Protein AF-A0A2G5C2L0-F1 (afdb_monomer)

Mean predicted aligned error: 24.04 Å

Organism: Aquilegia coerulea (NCBI:txid218851)

Sequence (545 aa):
MEDIGLFKQGWRWFQSQKHVYSRTKTVVTCFRDKMIFLFDRHWPMVCHGSLKSWRFLKMLLVQWKQCGDRGLRSVISFGSAALLMIMWSCFLSLTSINCLLYVLLSLGIAGAAVRYLGYTPGLFIVGFFGVLILWMCGNFWITGSMFIVGGYLFSLNHARLVVLMATAYSLYCVKVRVGWLGVFLSINLAFISNDVLTYLLQGYDNESEDKHFEEQKETESVVEDDISGDFESSVPTRESENFHSCKSTSNTSTTSTFLNSQKDSPVPRIIKADTSSTDEMKRIINSLDHYEALGIPRNKNINATLLKKEYHRKAMLVHPDKNMGSSLASESFKKLQCAYEVLSDSQTKRDYDEQLRKEECRTVHQTSHRSSQQDGVDYQSEESRRIQCTKCGNSHIWICTNRTKAKARWCQDCCQYHSVKDGDGWVEYGCSLVTGRAQKGVLLLNTVLTVKSRQANSHAKKGWEPFTDAVIQSISLKKNGVIFLLWGNSAQENSRLIDESKHHILRAAHPSGLSTHRGFFGCRHFSQANQLLERMGTLPIDWKL

pLDDT: mean 70.29, std 21.35, range [20.16, 95.0]

Structure (mmCIF, N/CA/C/O backbone):
data_AF-A0A2G5C2L0-F1
#
_entry.id   AF-A0A2G5C2L0-F1
#
loop_
_atom_site.group_PDB
_atom_site.id
_atom_site.type_symbol
_atom_site.label_atom_id
_atom_site.label_alt_id
_atom_site.label_comp_id
_atom_site.label_asym_id
_atom_site.label_entity_id
_atom_site.label_seq_id
_atom_site.pdbx_PDB_ins_code
_atom_site.Cartn_x
_atom_site.Cartn_y
_atom_site.Cartn_z
_atom_site.occupancy
_atom_site.B_iso_or_equiv
_atom_site.auth_seq_id
_atom_site.auth_comp_id
_atom_site.auth_asym_id
_atom_site.auth_atom_id
_atom_site.pdbx_PDB_model_num
ATOM 1 N N . MET A 1 1 ? -90.641 -25.698 13.897 1.00 51.72 1 MET A N 1
ATOM 2 C CA . MET A 1 1 ? -90.155 -25.404 12.523 1.00 51.72 1 MET A CA 1
ATOM 3 C C . MET A 1 1 ? -89.477 -24.035 12.552 1.00 51.72 1 MET A C 1
ATOM 5 O O . MET A 1 1 ? -90.103 -23.059 12.159 1.00 51.72 1 MET A O 1
ATOM 9 N N . GLU A 1 2 ? -88.255 -23.917 13.081 1.00 54.38 2 GLU A N 1
ATOM 10 C CA . GLU A 1 2 ? -87.723 -22.589 13.471 1.00 54.38 2 GLU A CA 1
ATOM 11 C C . GLU A 1 2 ? -86.304 -22.287 12.946 1.00 54.38 2 GLU A C 1
ATOM 13 O O . GLU A 1 2 ? -86.003 -21.135 12.626 1.00 54.38 2 GLU A O 1
ATOM 18 N N . ASP A 1 3 ? -85.466 -23.299 12.700 1.00 56.47 3 ASP A N 1
ATOM 19 C CA . ASP A 1 3 ? -84.054 -23.138 12.289 1.00 56.47 3 ASP A CA 1
ATOM 20 C C . ASP A 1 3 ? -83.848 -22.405 10.948 1.00 56.47 3 ASP A C 1
ATOM 22 O O . ASP A 1 3 ? -82.799 -21.806 10.690 1.00 56.47 3 ASP A O 1
ATOM 26 N N . ILE A 1 4 ? -84.878 -22.398 10.094 1.00 58.84 4 ILE A N 1
ATOM 27 C CA . ILE A 1 4 ? -84.876 -21.728 8.784 1.00 58.84 4 ILE A CA 1
ATOM 28 C C . ILE A 1 4 ? -84.662 -20.209 8.936 1.00 58.84 4 ILE A C 1
ATOM 30 O O . ILE A 1 4 ? -84.070 -19.581 8.054 1.00 58.84 4 ILE A O 1
ATOM 34 N N . GLY A 1 5 ? -85.096 -19.610 10.053 1.00 63.66 5 GLY A N 1
ATOM 35 C CA . GLY A 1 5 ? -84.891 -18.188 10.338 1.00 63.66 5 GLY A CA 1
ATOM 36 C C . GLY A 1 5 ? -83.412 -17.840 10.524 1.00 63.66 5 GLY A C 1
ATOM 37 O O . GLY A 1 5 ? -82.868 -17.016 9.781 1.00 63.66 5 GLY A O 1
ATOM 38 N N . LEU A 1 6 ? -82.747 -18.522 11.463 1.00 68.12 6 LEU A N 1
ATOM 39 C CA . LEU A 1 6 ? -81.340 -18.292 11.803 1.00 68.12 6 LEU A CA 1
ATOM 40 C C . LEU A 1 6 ? -80.410 -18.528 10.610 1.00 68.12 6 LEU A C 1
ATOM 42 O O . LEU A 1 6 ? -79.569 -17.675 10.321 1.00 68.12 6 LEU A O 1
ATOM 46 N N . PHE A 1 7 ? -80.592 -19.619 9.858 1.00 69.12 7 PHE A N 1
ATOM 47 C CA . PHE A 1 7 ? -79.735 -19.902 8.702 1.00 69.12 7 PHE A CA 1
ATOM 48 C C . PHE A 1 7 ? -79.872 -18.827 7.608 1.00 69.12 7 PHE A C 1
ATOM 50 O O . PHE A 1 7 ? -78.880 -18.360 7.045 1.00 69.12 7 PHE A O 1
ATOM 57 N N . LYS A 1 8 ? -81.098 -18.348 7.352 1.00 70.06 8 LYS A N 1
ATOM 58 C CA . LYS A 1 8 ? -81.379 -17.285 6.372 1.00 70.06 8 LYS A CA 1
ATOM 59 C C . LYS A 1 8 ? -80.841 -15.918 6.817 1.00 70.06 8 LYS A C 1
ATOM 61 O O . LYS A 1 8 ? -80.440 -15.114 5.972 1.00 70.06 8 LYS A O 1
ATOM 66 N N . GLN A 1 9 ? -80.795 -15.656 8.122 1.00 72.88 9 GLN A N 1
ATOM 67 C CA . GLN A 1 9 ? -80.225 -14.438 8.704 1.00 72.88 9 GLN A CA 1
ATOM 68 C C . GLN A 1 9 ? -78.686 -14.471 8.698 1.00 72.88 9 GLN A C 1
ATOM 70 O O . GLN A 1 9 ? -78.058 -13.510 8.249 1.00 72.88 9 GLN A O 1
ATOM 75 N N . GLY A 1 10 ? -78.079 -15.604 9.067 1.00 76.31 10 GLY A N 1
ATOM 76 C CA . GLY A 1 10 ? -76.636 -15.843 8.963 1.00 76.31 10 GLY A CA 1
ATOM 77 C C . GLY A 1 10 ? -76.123 -15.772 7.521 1.00 76.31 10 GLY A C 1
ATOM 78 O O . GLY A 1 10 ? -75.109 -15.127 7.260 1.00 76.31 10 GLY A O 1
ATOM 79 N N . TRP A 1 11 ? -76.864 -16.326 6.554 1.00 72.19 11 TRP A N 1
ATOM 80 C CA . TRP A 1 11 ? -76.515 -16.227 5.131 1.00 72.19 11 TRP A CA 1
ATOM 81 C C . TRP A 1 11 ? -76.531 -14.778 4.621 1.00 72.19 11 TRP A C 1
ATOM 83 O O . TRP A 1 11 ? -75.621 -14.369 3.902 1.00 72.19 11 TRP A O 1
ATOM 93 N N . ARG A 1 12 ? -77.514 -13.962 5.036 1.00 73.44 12 ARG A N 1
ATOM 94 C CA . ARG A 1 12 ? -77.550 -12.515 4.734 1.00 73.44 12 ARG A CA 1
ATOM 95 C C . ARG A 1 12 ? -76.363 -11.767 5.350 1.00 73.44 12 ARG A C 1
ATOM 97 O O . ARG A 1 12 ? -75.769 -10.923 4.682 1.00 73.44 12 ARG A O 1
ATOM 104 N N . TRP A 1 13 ? -75.986 -12.093 6.587 1.00 75.44 13 TRP A N 1
ATOM 105 C CA . TRP A 1 13 ? -74.804 -11.515 7.233 1.00 75.44 13 TRP A CA 1
ATOM 106 C C . TRP A 1 13 ? -73.509 -11.902 6.501 1.00 75.44 13 TRP A C 1
ATOM 108 O O . TRP A 1 13 ? -72.695 -11.034 6.198 1.00 75.44 13 TRP A O 1
ATOM 118 N N . PHE A 1 14 ? -73.353 -13.170 6.110 1.00 71.31 14 PHE A N 1
ATOM 119 C CA . PHE A 1 14 ? -72.196 -13.646 5.345 1.00 71.31 14 PHE A CA 1
ATOM 120 C C . PHE A 1 14 ? -72.096 -12.992 3.953 1.00 71.31 14 PHE A C 1
ATOM 122 O O . PHE A 1 14 ? -71.014 -12.575 3.539 1.00 71.31 14 PHE A O 1
ATOM 129 N N . GLN A 1 15 ? -73.226 -12.818 3.255 1.00 66.94 15 GLN A N 1
ATOM 130 C CA . GLN A 1 15 ? -73.299 -12.064 1.994 1.00 66.94 15 GLN A CA 1
ATOM 131 C C . GLN A 1 15 ? -72.845 -10.604 2.182 1.00 66.94 15 GLN A C 1
ATOM 133 O O . GLN A 1 15 ? -72.063 -10.103 1.377 1.00 66.94 15 GLN A O 1
ATOM 138 N N . SER A 1 16 ? -73.252 -9.945 3.275 1.00 69.62 16 SER A N 1
ATOM 139 C CA . SER A 1 16 ? -72.788 -8.593 3.628 1.00 69.62 16 SER A CA 1
ATOM 140 C C . SER A 1 16 ? -71.269 -8.548 3.869 1.00 69.62 16 SER A C 1
ATOM 142 O O . SER A 1 16 ? -70.554 -7.754 3.250 1.00 69.62 16 SER A O 1
ATOM 144 N N . GLN A 1 17 ? -70.736 -9.476 4.675 1.00 65.12 17 GLN A N 1
ATOM 145 C CA . GLN A 1 17 ? -69.297 -9.562 4.961 1.00 65.12 17 GLN A CA 1
ATOM 146 C C . GLN A 1 17 ? -68.443 -9.870 3.721 1.00 65.12 17 GLN A C 1
ATOM 148 O O . GLN A 1 17 ? -67.294 -9.434 3.643 1.00 65.12 17 GLN A O 1
ATOM 153 N N . LYS A 1 18 ? -68.992 -10.546 2.702 1.00 64.88 18 LYS A N 1
ATOM 154 C CA . LYS A 1 18 ? -68.290 -10.825 1.436 1.00 64.88 18 LYS A CA 1
ATOM 155 C C . LYS A 1 18 ? -67.824 -9.545 0.722 1.00 64.88 18 LYS A C 1
ATOM 157 O O . LYS A 1 18 ? -66.735 -9.537 0.146 1.00 64.88 18 LYS A O 1
ATOM 162 N N . HIS A 1 19 ? -68.599 -8.458 0.799 1.00 65.12 19 HIS A N 1
ATOM 163 C CA . HIS A 1 19 ? -68.215 -7.148 0.253 1.00 65.12 19 HIS A CA 1
ATOM 164 C C . HIS A 1 19 ? -67.164 -6.426 1.109 1.00 65.12 19 HIS A C 1
ATOM 166 O O . HIS A 1 19 ? -66.322 -5.703 0.574 1.00 65.12 19 HIS A O 1
ATOM 172 N N . VAL A 1 20 ? -67.175 -6.636 2.429 1.00 68.31 20 VAL A N 1
ATOM 173 C CA . VAL A 1 20 ? -66.140 -6.112 3.334 1.00 68.31 20 VAL A CA 1
ATOM 174 C C . VAL A 1 20 ? -64.807 -6.811 3.059 1.00 68.31 20 VAL A C 1
ATOM 176 O O . VAL A 1 20 ? -63.798 -6.140 2.857 1.00 68.31 20 VAL A O 1
ATOM 179 N N . TYR A 1 21 ? -64.815 -8.144 2.951 1.00 69.19 21 TYR A N 1
ATOM 180 C CA . TYR A 1 21 ? -63.631 -8.952 2.647 1.00 69.19 21 TYR A CA 1
ATOM 181 C C . TYR A 1 21 ? -63.037 -8.651 1.261 1.00 69.19 21 TYR A C 1
ATOM 183 O O . TYR A 1 21 ? -61.816 -8.600 1.112 1.00 69.19 21 TYR A O 1
ATOM 191 N N . SER A 1 22 ? -63.864 -8.403 0.236 1.00 69.12 22 SER A N 1
ATOM 192 C CA . SER A 1 22 ? -63.339 -7.978 -1.069 1.00 69.12 22 SER A CA 1
ATOM 193 C C . SER A 1 22 ? -62.713 -6.581 -1.001 1.00 69.12 22 SER A C 1
ATOM 195 O O . SER A 1 22 ? -61.616 -6.392 -1.524 1.00 69.12 22 SER A O 1
ATOM 197 N N . ARG A 1 23 ? -63.330 -5.625 -0.287 1.00 69.19 23 ARG A N 1
ATOM 198 C CA . ARG A 1 23 ? -62.745 -4.293 -0.051 1.00 69.19 23 ARG A CA 1
ATOM 199 C C . ARG A 1 23 ? -61.410 -4.361 0.691 1.00 69.19 23 ARG A C 1
ATOM 201 O O . ARG A 1 23 ? -60.453 -3.744 0.229 1.00 69.19 23 ARG A O 1
ATOM 208 N N . THR A 1 24 ? -61.312 -5.102 1.797 1.00 73.50 24 THR A N 1
ATOM 209 C CA . THR A 1 24 ? -60.049 -5.213 2.547 1.00 73.50 24 THR A CA 1
ATOM 210 C C . THR A 1 24 ? -58.968 -5.900 1.720 1.00 73.50 24 THR A C 1
ATOM 212 O O . THR A 1 24 ? -57.843 -5.407 1.688 1.00 73.50 24 THR A O 1
ATOM 215 N N . LYS A 1 25 ? -59.301 -6.954 0.960 1.00 75.25 25 LYS A N 1
ATOM 216 C CA . LYS A 1 25 ? -58.362 -7.598 0.030 1.00 75.25 25 LYS A CA 1
ATOM 217 C C . LYS A 1 25 ? -57.829 -6.621 -1.027 1.00 75.25 25 LYS A C 1
ATOM 219 O O . LYS A 1 25 ? -56.618 -6.570 -1.221 1.00 75.25 25 LYS A O 1
ATOM 224 N N . THR A 1 26 ? -58.692 -5.810 -1.644 1.00 75.44 26 THR A N 1
ATOM 225 C CA . THR A 1 26 ? -58.291 -4.790 -2.634 1.00 75.44 26 THR A CA 1
ATOM 226 C C . THR A 1 26 ? -57.436 -3.674 -2.023 1.00 75.44 26 THR A C 1
ATOM 228 O O . THR A 1 26 ? -56.485 -3.212 -2.652 1.00 75.44 26 THR A O 1
ATOM 231 N N . VAL A 1 27 ? -57.726 -3.248 -0.787 1.00 79.25 27 VAL A N 1
ATOM 232 C CA . VAL A 1 27 ? -56.894 -2.269 -0.062 1.00 79.25 27 VAL A CA 1
ATOM 233 C C . VAL A 1 27 ? -55.519 -2.856 0.266 1.00 79.25 27 VAL A C 1
ATOM 235 O O . VAL A 1 27 ? -54.515 -2.179 0.061 1.00 79.25 27 VAL A O 1
ATOM 238 N N . VAL A 1 28 ? -55.446 -4.118 0.701 1.00 78.62 28 VAL A N 1
ATOM 239 C CA . VAL A 1 28 ? -54.177 -4.804 0.995 1.00 78.62 28 VAL A CA 1
ATOM 240 C C . VAL A 1 28 ? -53.334 -5.002 -0.268 1.00 78.62 28 VAL A C 1
ATOM 242 O O . VAL A 1 28 ? -52.131 -4.755 -0.215 1.00 78.62 28 VAL A O 1
ATOM 245 N N . THR A 1 29 ? -53.923 -5.374 -1.413 1.00 77.50 29 THR A N 1
ATOM 246 C CA . THR A 1 29 ? -53.167 -5.432 -2.678 1.00 77.50 29 THR A CA 1
ATOM 247 C C . THR A 1 29 ? -52.705 -4.046 -3.112 1.00 77.50 29 THR A C 1
ATOM 249 O O . THR A 1 29 ? -51.520 -3.871 -3.356 1.00 77.50 29 THR A O 1
ATOM 252 N N . CYS A 1 30 ? -53.573 -3.029 -3.090 1.00 78.88 30 CYS A N 1
ATOM 253 C CA . CYS A 1 30 ? -53.192 -1.653 -3.433 1.00 78.88 30 CYS A CA 1
ATOM 254 C C . CYS A 1 30 ? -52.055 -1.116 -2.538 1.00 78.88 30 CYS A C 1
ATOM 256 O O . CYS A 1 30 ? -51.118 -0.487 -3.029 1.00 78.88 30 CYS A O 1
ATOM 258 N N . PHE A 1 31 ? -52.087 -1.410 -1.234 1.00 81.12 31 PHE A N 1
ATOM 259 C CA . PHE A 1 31 ? -51.013 -1.047 -0.309 1.00 81.12 31 PHE A CA 1
ATOM 260 C C . PHE A 1 31 ? -49.713 -1.806 -0.608 1.00 81.12 31 PHE A C 1
ATOM 262 O O . PHE A 1 31 ? -48.659 -1.181 -0.707 1.00 81.12 31 PHE A O 1
ATOM 269 N N . ARG A 1 32 ? -49.779 -3.130 -0.813 1.00 82.75 32 ARG A N 1
ATOM 270 C CA . ARG A 1 32 ? -48.630 -3.960 -1.209 1.00 82.75 32 ARG A CA 1
ATOM 271 C C . ARG A 1 32 ? -47.992 -3.442 -2.497 1.00 82.75 32 ARG A C 1
ATOM 273 O O . ARG A 1 32 ? -46.782 -3.272 -2.544 1.00 82.75 32 ARG A O 1
ATOM 280 N N . ASP A 1 33 ? -48.793 -3.157 -3.514 1.00 82.19 33 ASP A N 1
ATOM 281 C CA . ASP A 1 33 ? -48.314 -2.762 -4.840 1.00 82.19 33 ASP A CA 1
ATOM 282 C C . ASP A 1 33 ? -47.707 -1.346 -4.801 1.00 82.19 33 ASP A C 1
ATOM 284 O O . ASP A 1 33 ? -46.676 -1.083 -5.421 1.00 82.19 33 ASP A O 1
ATOM 288 N N . LYS A 1 34 ? -48.255 -0.456 -3.960 1.00 82.88 34 LYS A N 1
ATOM 289 C CA . LYS A 1 34 ? -47.665 0.856 -3.648 1.00 82.88 34 LYS A CA 1
ATOM 290 C C . LYS A 1 34 ? -46.359 0.747 -2.847 1.00 82.88 34 LYS A C 1
ATOM 292 O O . LYS A 1 34 ? -45.451 1.544 -3.071 1.00 82.88 34 LYS A O 1
ATOM 297 N N . MET A 1 35 ? -46.240 -0.235 -1.951 1.00 77.25 35 MET A N 1
ATOM 298 C CA . MET A 1 35 ? -44.995 -0.533 -1.232 1.00 77.25 35 MET A CA 1
ATOM 299 C C . MET A 1 35 ? -43.926 -1.124 -2.158 1.00 77.25 35 MET A C 1
ATOM 301 O O . MET A 1 35 ? -42.782 -0.696 -2.072 1.00 77.25 35 MET A O 1
ATOM 305 N N . ILE A 1 36 ? -44.291 -2.027 -3.077 1.00 81.94 36 ILE A N 1
ATOM 306 C CA . ILE A 1 36 ? -43.392 -2.558 -4.118 1.00 81.94 36 ILE A CA 1
ATOM 307 C C . ILE A 1 36 ? -42.872 -1.409 -4.991 1.00 81.94 36 ILE A C 1
ATOM 309 O O . ILE A 1 36 ? -41.665 -1.236 -5.099 1.00 81.94 36 ILE A O 1
ATOM 313 N N . PHE A 1 37 ? -43.753 -0.536 -5.495 1.00 82.38 37 PHE A N 1
ATOM 314 C CA . PHE A 1 37 ? -43.348 0.639 -6.277 1.00 82.38 37 PHE A CA 1
ATOM 315 C C . PHE A 1 37 ? -42.401 1.585 -5.515 1.00 82.38 37 PHE A C 1
ATOM 317 O O . PHE A 1 37 ? -41.445 2.112 -6.087 1.00 82.38 37 PHE A O 1
ATOM 324 N N . LEU A 1 38 ? -42.636 1.807 -4.215 1.00 74.25 38 LEU A N 1
ATOM 325 C CA . LEU A 1 38 ? -41.718 2.580 -3.373 1.00 74.25 38 LEU A CA 1
ATOM 326 C C . LEU A 1 38 ? -40.380 1.860 -3.167 1.00 74.25 38 LEU A C 1
ATOM 328 O O . LEU A 1 38 ? -39.348 2.531 -3.127 1.00 74.25 38 LEU A O 1
ATOM 332 N N . PHE A 1 39 ? -40.384 0.531 -3.061 1.00 80.50 39 PHE A N 1
ATOM 333 C CA . PHE A 1 39 ? -39.179 -0.279 -2.929 1.00 80.50 39 PHE A CA 1
ATOM 334 C C . PHE A 1 39 ? -38.356 -0.229 -4.220 1.00 80.50 39 PHE A C 1
ATOM 336 O O . PHE A 1 39 ? -37.239 0.274 -4.187 1.00 80.50 39 PHE A O 1
ATOM 343 N N . ASP A 1 40 ? -38.929 -0.597 -5.368 1.00 78.50 40 ASP A N 1
ATOM 344 C CA . ASP A 1 40 ? -38.264 -0.594 -6.681 1.00 78.50 40 ASP A CA 1
ATOM 345 C C . ASP A 1 40 ? -37.691 0.783 -7.056 1.00 78.50 40 ASP A C 1
ATOM 347 O O . ASP A 1 40 ? -36.630 0.881 -7.674 1.00 78.50 40 ASP A O 1
ATOM 351 N N . ARG A 1 41 ? -38.352 1.871 -6.636 1.00 78.56 41 ARG A N 1
ATOM 352 C CA . ARG A 1 41 ? -37.897 3.248 -6.879 1.00 78.56 41 ARG A CA 1
ATOM 353 C C . ARG A 1 41 ? -36.702 3.676 -6.018 1.00 78.56 41 ARG A C 1
ATOM 355 O O . ARG A 1 41 ? -35.905 4.491 -6.478 1.00 78.56 41 ARG A O 1
ATOM 362 N N . HIS A 1 42 ? -36.568 3.176 -4.787 1.00 80.19 42 HIS A N 1
ATOM 363 C CA . HIS A 1 42 ? -35.506 3.603 -3.857 1.00 80.19 42 HIS A CA 1
ATOM 364 C C . HIS A 1 42 ? -34.401 2.556 -3.666 1.00 80.19 42 HIS A C 1
ATOM 366 O O . HIS A 1 42 ? -33.268 2.918 -3.350 1.00 80.19 42 HIS A O 1
ATOM 372 N N . TRP A 1 43 ? -34.684 1.277 -3.912 1.00 79.12 43 TRP A N 1
ATOM 373 C CA . TRP A 1 43 ? -33.734 0.170 -3.816 1.00 79.12 43 TRP A CA 1
ATOM 374 C C . TRP A 1 43 ? -32.464 0.393 -4.659 1.00 79.12 43 TRP A C 1
ATOM 376 O O . TRP A 1 43 ? -31.380 0.225 -4.103 1.00 79.12 43 TRP A O 1
ATOM 386 N N . PRO A 1 44 ? -32.513 0.907 -5.911 1.00 80.75 44 PRO A N 1
ATOM 387 C CA . PRO A 1 44 ? -31.301 1.239 -6.665 1.00 80.75 44 PRO A CA 1
ATOM 388 C C . PRO A 1 44 ? -30.423 2.299 -5.980 1.00 80.75 44 PRO A C 1
ATOM 390 O O . PRO A 1 44 ? -29.199 2.166 -5.964 1.00 80.75 44 PRO A O 1
ATOM 393 N N . MET A 1 45 ? -31.026 3.322 -5.357 1.00 78.88 45 MET A N 1
ATOM 394 C CA . MET A 1 45 ? -30.285 4.326 -4.579 1.00 78.88 45 MET A CA 1
ATOM 395 C C . MET A 1 45 ? -29.692 3.735 -3.297 1.00 78.88 45 MET A C 1
ATOM 397 O O . MET A 1 45 ? -28.543 4.032 -2.973 1.00 78.88 45 MET A O 1
ATOM 401 N N . VAL A 1 46 ? -30.434 2.876 -2.589 1.00 84.19 46 VAL A N 1
ATOM 402 C CA . VAL A 1 46 ? -29.955 2.202 -1.372 1.00 84.19 46 VAL A CA 1
ATOM 403 C C . VAL A 1 46 ? -28.811 1.236 -1.694 1.00 84.19 46 VAL A C 1
ATOM 405 O O . VAL A 1 46 ? -27.796 1.262 -1.002 1.00 84.19 46 VAL A O 1
ATOM 408 N N . CYS A 1 47 ? -28.908 0.452 -2.771 1.00 79.62 47 CYS A N 1
ATOM 409 C CA . CYS A 1 47 ? -27.840 -0.433 -3.242 1.00 79.62 47 CYS A CA 1
ATOM 410 C C . CYS A 1 47 ? -26.605 0.340 -3.726 1.00 79.62 47 CYS A C 1
ATOM 412 O O . CYS A 1 47 ? -25.481 -0.029 -3.393 1.00 79.62 47 CYS A O 1
ATOM 414 N N . HIS A 1 48 ? -26.776 1.438 -4.466 1.00 77.88 48 HIS A N 1
ATOM 415 C CA . HIS A 1 48 ? -25.649 2.279 -4.876 1.00 77.88 48 HIS A CA 1
ATOM 416 C C . HIS A 1 48 ? -24.974 2.956 -3.666 1.00 77.88 48 HIS A C 1
ATOM 418 O O . HIS A 1 48 ? -23.744 2.985 -3.564 1.00 77.88 48 HIS A O 1
ATOM 424 N N . GLY A 1 49 ? -25.770 3.442 -2.708 1.00 81.44 49 GLY A N 1
ATOM 425 C CA . GLY A 1 49 ? -25.295 4.016 -1.450 1.00 81.44 49 GLY A CA 1
ATOM 426 C C . GLY A 1 49 ? -24.555 3.003 -0.574 1.00 81.44 49 GLY A C 1
ATOM 427 O O . GLY A 1 49 ? -23.460 3.299 -0.094 1.00 81.44 49 GLY A O 1
ATOM 428 N N . SER A 1 50 ? -25.091 1.789 -0.414 1.00 79.94 50 SER A N 1
ATOM 429 C CA . SER A 1 50 ? -24.454 0.726 0.369 1.00 79.94 50 SER A CA 1
ATOM 430 C C . SER A 1 50 ? -23.177 0.213 -0.297 1.00 79.94 50 SER A C 1
ATOM 432 O O . SER A 1 50 ? -22.183 0.015 0.396 1.00 79.94 50 SER A O 1
ATOM 434 N N . LEU A 1 51 ? -23.130 0.106 -1.630 1.00 83.75 51 LEU A N 1
ATOM 435 C CA . LEU A 1 51 ? -21.918 -0.275 -2.359 1.00 83.75 51 LEU A CA 1
ATOM 436 C C . LEU A 1 51 ? -20.826 0.810 -2.278 1.00 83.75 51 LEU A C 1
ATOM 438 O O . LEU A 1 51 ? -19.646 0.487 -2.128 1.00 83.75 51 LEU A O 1
ATOM 442 N N . LYS A 1 52 ? -21.196 2.100 -2.310 1.00 82.12 52 LYS A N 1
ATOM 443 C CA . LYS A 1 52 ? -20.262 3.216 -2.066 1.00 82.12 52 LYS A CA 1
ATOM 444 C C . LYS A 1 52 ? -19.761 3.226 -0.615 1.00 82.12 52 LYS A C 1
ATOM 446 O O . LYS A 1 52 ? -18.561 3.382 -0.395 1.00 82.12 52 LYS A O 1
ATOM 451 N N . SER A 1 53 ? -20.650 2.995 0.352 1.00 83.06 53 SER A N 1
ATOM 452 C CA . SER A 1 53 ? -20.309 2.858 1.775 1.00 83.06 53 SER A CA 1
ATOM 453 C C . SER A 1 53 ? -19.366 1.675 2.021 1.00 83.06 53 SER A C 1
ATOM 455 O O . SER A 1 53 ? -18.338 1.829 2.673 1.00 83.06 53 SER A O 1
ATOM 457 N N . TRP A 1 54 ? -19.623 0.520 1.400 1.00 87.06 54 TRP A N 1
ATOM 458 C CA . TRP A 1 54 ? -18.760 -0.662 1.463 1.00 87.06 54 TRP A CA 1
ATOM 459 C C . TRP A 1 54 ? -17.369 -0.414 0.865 1.00 87.06 54 TRP A C 1
ATOM 461 O O . TRP A 1 54 ? -16.365 -0.812 1.455 1.00 87.06 54 TRP A O 1
ATOM 471 N N . ARG A 1 55 ? -17.276 0.300 -0.268 1.00 84.94 55 ARG A N 1
ATOM 472 C CA . ARG A 1 55 ? -15.985 0.732 -0.838 1.00 84.94 55 ARG A CA 1
ATOM 473 C C . ARG A 1 55 ? -15.219 1.641 0.133 1.00 84.94 55 ARG A C 1
ATOM 475 O O . ARG A 1 55 ? -14.024 1.433 0.326 1.00 84.94 55 ARG A O 1
ATOM 482 N N . PHE A 1 56 ? -15.894 2.593 0.780 1.00 87.75 56 PHE A N 1
ATOM 483 C CA . PHE A 1 56 ? -15.285 3.473 1.785 1.00 87.75 56 PHE A CA 1
ATOM 484 C C . PHE A 1 56 ? -14.837 2.705 3.041 1.00 87.75 56 PHE A C 1
ATOM 486 O O . PHE A 1 56 ? -13.696 2.850 3.471 1.00 87.75 56 PHE A O 1
ATOM 493 N N . LEU A 1 57 ? -15.674 1.806 3.566 1.00 89.69 57 LEU A N 1
ATOM 494 C CA . LEU A 1 57 ? -15.338 0.925 4.687 1.00 89.69 57 LEU A CA 1
ATOM 495 C C . LEU A 1 57 ? -14.134 0.025 4.364 1.00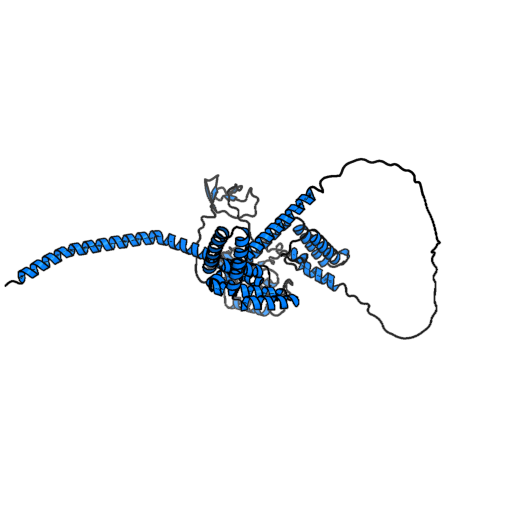 89.69 57 LEU A C 1
ATOM 497 O O . LEU A 1 57 ? -13.241 -0.123 5.194 1.00 89.69 57 LEU A O 1
ATOM 501 N N . LYS A 1 58 ? -14.053 -0.523 3.143 1.00 88.69 58 LYS A N 1
ATOM 502 C CA . LYS A 1 58 ? -12.891 -1.299 2.682 1.00 88.69 58 LYS A CA 1
ATOM 503 C C . LYS A 1 58 ? -11.612 -0.453 2.660 1.00 88.69 58 LYS A C 1
ATOM 505 O O . LYS A 1 58 ? -10.571 -0.944 3.089 1.00 88.69 58 LYS A O 1
ATOM 510 N N . MET A 1 59 ? -11.680 0.804 2.210 1.00 85.81 59 MET A N 1
ATOM 511 C CA . MET A 1 59 ? -10.537 1.731 2.251 1.00 85.81 59 MET A CA 1
ATOM 512 C C . MET A 1 59 ? -10.108 2.034 3.694 1.00 85.81 59 MET A C 1
ATOM 514 O O . MET A 1 59 ? -8.922 1.935 4.001 1.00 85.81 59 MET A O 1
ATOM 518 N N . LEU A 1 60 ? -11.059 2.310 4.596 1.00 86.31 60 LEU A N 1
ATOM 519 C CA . LEU A 1 60 ? -10.777 2.513 6.022 1.00 86.31 60 LEU A CA 1
ATOM 520 C C . LEU A 1 60 ? -10.131 1.280 6.667 1.00 86.31 60 LEU A C 1
ATOM 522 O O . LEU A 1 60 ? -9.161 1.428 7.401 1.00 86.31 60 LEU A O 1
ATOM 526 N N . LEU A 1 61 ? -10.608 0.068 6.369 1.00 86.75 61 LEU A N 1
ATOM 527 C CA . LEU A 1 61 ? -10.030 -1.177 6.892 1.00 86.75 61 LEU A CA 1
ATOM 528 C C . LEU A 1 61 ? -8.606 -1.434 6.370 1.00 86.75 61 LEU A C 1
ATOM 530 O O . LEU A 1 61 ? -7.760 -1.918 7.122 1.00 86.75 61 LEU A O 1
ATOM 534 N N . VAL A 1 62 ? -8.314 -1.085 5.111 1.00 87.62 62 VAL A N 1
ATOM 535 C CA . VAL A 1 62 ? -6.950 -1.158 4.555 1.00 87.62 62 VAL A CA 1
ATOM 536 C C . VAL A 1 62 ? -6.033 -0.133 5.226 1.00 87.62 62 VAL A C 1
ATOM 538 O O . VAL A 1 62 ? -4.949 -0.509 5.672 1.00 87.62 62 VAL A O 1
ATOM 541 N N . GLN A 1 63 ? -6.471 1.122 5.368 1.00 83.31 63 GLN A N 1
ATOM 542 C CA . GLN A 1 63 ? -5.697 2.170 6.042 1.00 83.31 63 GLN A CA 1
ATOM 543 C C . GLN A 1 63 ? -5.453 1.828 7.518 1.00 83.31 63 GLN A C 1
ATOM 545 O O . GLN A 1 63 ? -4.334 1.956 8.011 1.00 83.31 63 GLN A O 1
ATOM 550 N N . TRP A 1 64 ? -6.477 1.329 8.213 1.00 86.56 64 TRP A N 1
ATOM 551 C CA . TRP A 1 64 ? -6.389 0.879 9.600 1.00 86.56 64 TRP A CA 1
ATOM 552 C C . TRP A 1 64 ? -5.387 -0.265 9.762 1.00 86.56 64 TRP A C 1
ATOM 554 O O . TRP A 1 64 ? -4.520 -0.198 10.633 1.00 86.56 64 TRP A O 1
ATOM 564 N N . LYS A 1 65 ? -5.419 -1.266 8.869 1.00 88.00 65 LYS A N 1
ATOM 565 C CA . LYS A 1 65 ? -4.401 -2.322 8.849 1.00 88.00 65 LYS A CA 1
ATOM 566 C C . LYS A 1 65 ? -2.996 -1.757 8.610 1.00 88.00 65 LYS A C 1
ATOM 568 O O . LYS A 1 65 ? -2.084 -2.118 9.340 1.00 88.00 65 LYS A O 1
ATOM 573 N N . GLN A 1 66 ? -2.803 -0.866 7.636 1.00 85.75 66 GLN A N 1
ATOM 574 C CA . GLN A 1 66 ? -1.484 -0.279 7.351 1.00 85.75 66 GLN A CA 1
ATOM 575 C C . GLN A 1 66 ? -0.958 0.604 8.496 1.00 85.75 66 GLN A C 1
ATOM 577 O O . GLN A 1 66 ? 0.252 0.656 8.729 1.00 85.75 66 GLN A O 1
ATOM 582 N N . CYS A 1 67 ? -1.851 1.267 9.234 1.00 85.94 67 CYS A N 1
ATOM 583 C CA . CYS A 1 67 ? -1.533 1.967 10.474 1.00 85.94 67 CYS A CA 1
ATOM 584 C C . CYS A 1 67 ? -1.101 0.967 11.563 1.00 85.94 67 CYS A C 1
ATOM 586 O O . CYS A 1 67 ? -0.019 1.107 12.130 1.00 85.94 67 CYS A O 1
ATOM 588 N N . GLY A 1 68 ? -1.873 -0.107 11.773 1.00 84.56 68 GLY A N 1
ATOM 589 C CA . GLY A 1 68 ? -1.557 -1.185 12.715 1.00 84.56 68 GLY A CA 1
ATOM 590 C C . GLY A 1 68 ? -0.235 -1.897 12.423 1.00 84.56 68 GLY A C 1
ATOM 591 O O . GLY A 1 68 ? 0.600 -2.032 13.313 1.00 84.56 68 GLY A O 1
ATOM 592 N N . ASP A 1 69 ? 0.014 -2.273 11.167 1.00 84.75 69 ASP A N 1
ATOM 593 C CA . ASP A 1 69 ? 1.255 -2.918 10.733 1.00 84.75 69 ASP A CA 1
ATOM 594 C C . ASP A 1 69 ? 2.476 -1.994 10.932 1.00 84.75 69 ASP A C 1
ATOM 596 O O . ASP A 1 69 ? 3.593 -2.476 11.124 1.00 84.75 69 ASP A O 1
ATOM 600 N N . ARG A 1 70 ? 2.319 -0.662 10.869 1.00 83.19 70 ARG A N 1
ATOM 601 C CA . ARG A 1 70 ? 3.396 0.309 11.165 1.00 83.19 70 ARG A CA 1
ATOM 602 C C . ARG A 1 70 ? 3.571 0.534 12.670 1.00 83.19 70 ARG A C 1
ATOM 604 O O . ARG A 1 70 ? 4.696 0.445 13.163 1.00 83.19 70 ARG A O 1
ATOM 611 N N . GLY A 1 71 ? 2.478 0.741 13.400 1.00 82.75 71 GLY A N 1
ATOM 612 C CA . GLY A 1 71 ? 2.471 0.905 14.854 1.00 82.75 71 GLY A CA 1
ATOM 613 C C . GLY A 1 71 ? 3.063 -0.300 15.585 1.00 82.75 71 GLY A C 1
ATOM 614 O O . GLY A 1 71 ? 3.948 -0.134 16.422 1.00 82.75 71 GLY A O 1
ATOM 615 N N . LEU A 1 72 ? 2.678 -1.519 15.195 1.00 85.69 72 LEU A N 1
ATOM 616 C CA . LEU A 1 72 ? 3.207 -2.764 15.757 1.00 85.69 72 LEU A CA 1
ATOM 617 C C . LEU A 1 72 ? 4.723 -2.900 15.546 1.00 85.69 72 LEU A C 1
ATOM 619 O O . LEU A 1 72 ? 5.434 -3.256 16.483 1.00 85.69 72 LEU A O 1
ATOM 623 N N . ARG A 1 73 ? 5.243 -2.561 14.357 1.00 83.69 73 ARG A N 1
ATOM 624 C CA . ARG A 1 73 ? 6.697 -2.552 14.100 1.00 83.69 73 ARG A CA 1
ATOM 625 C C . ARG A 1 73 ? 7.431 -1.523 14.965 1.00 83.69 73 ARG A C 1
ATOM 627 O O . ARG A 1 73 ? 8.487 -1.851 15.495 1.00 83.69 73 ARG A O 1
ATOM 634 N N . SER A 1 74 ? 6.856 -0.334 15.165 1.00 84.81 74 SER A N 1
ATOM 635 C CA . SER A 1 74 ? 7.416 0.701 16.053 1.00 84.81 74 SER A CA 1
ATOM 636 C C . SER A 1 74 ? 7.393 0.282 17.534 1.00 84.81 74 SER A C 1
ATOM 638 O O . SER A 1 74 ? 8.359 0.522 18.254 1.00 84.81 74 SER A O 1
ATOM 640 N N . VAL A 1 75 ? 6.355 -0.430 17.996 1.00 84.88 75 VAL A N 1
ATOM 641 C CA . VAL A 1 75 ? 6.330 -1.013 19.354 1.00 84.88 75 VAL A CA 1
ATOM 642 C C . VAL A 1 75 ? 7.389 -2.110 19.511 1.00 84.88 75 VAL A C 1
ATOM 644 O O . VAL A 1 75 ? 8.126 -2.096 20.493 1.00 84.88 75 VAL A O 1
ATOM 647 N N . ILE A 1 76 ? 7.527 -3.013 18.533 1.00 83.69 76 ILE A N 1
ATOM 648 C CA . ILE A 1 76 ? 8.550 -4.078 18.541 1.00 83.69 76 ILE A CA 1
ATOM 649 C C . ILE A 1 76 ? 9.977 -3.498 18.511 1.00 83.69 76 ILE A C 1
ATOM 651 O O . ILE A 1 76 ? 10.881 -4.073 19.113 1.00 83.69 76 ILE A O 1
ATOM 655 N N . SER A 1 77 ? 10.197 -2.346 17.865 1.00 82.25 77 SER A N 1
ATOM 656 C CA . SER A 1 77 ? 11.494 -1.655 17.874 1.00 82.25 77 SER A CA 1
ATOM 657 C C . SER A 1 77 ? 11.726 -0.754 19.098 1.00 82.25 77 SER A C 1
ATOM 659 O O . SER A 1 77 ? 12.748 -0.069 19.141 1.00 82.25 77 SER A O 1
ATOM 661 N N . PHE A 1 78 ? 10.796 -0.712 20.062 1.00 80.81 78 PHE A N 1
ATOM 662 C CA . PHE A 1 78 ? 10.786 0.218 21.207 1.00 80.81 78 PHE A CA 1
ATOM 663 C C . PHE A 1 78 ? 10.877 1.703 20.801 1.00 80.81 78 PHE A C 1
ATOM 665 O O . PHE A 1 78 ? 11.519 2.509 21.472 1.00 80.81 78 PHE A O 1
ATOM 672 N N . GLY A 1 79 ? 10.256 2.050 19.671 1.00 79.81 79 GLY A N 1
ATOM 673 C CA . GLY A 1 79 ? 10.195 3.403 19.124 1.00 79.81 79 GLY A CA 1
ATOM 674 C C . GLY A 1 79 ? 9.079 4.267 19.722 1.00 79.81 79 GLY A C 1
ATOM 675 O O . GLY A 1 79 ? 8.448 3.925 20.724 1.00 79.81 79 GLY A O 1
ATOM 676 N N . SER A 1 80 ? 8.799 5.389 19.056 1.00 85.38 80 SER A N 1
ATOM 677 C CA . SER A 1 80 ? 7.801 6.399 19.446 1.00 85.38 80 SER A CA 1
ATOM 678 C C . SER A 1 80 ? 6.417 5.830 19.775 1.00 85.38 80 SER A C 1
ATOM 680 O O . SER A 1 80 ? 5.762 6.318 20.696 1.00 85.38 80 SER A O 1
ATOM 682 N N . ALA A 1 81 ? 5.983 4.763 19.094 1.00 86.75 81 ALA A N 1
ATOM 683 C CA . ALA A 1 81 ? 4.694 4.135 19.369 1.00 86.75 81 ALA A CA 1
ATOM 684 C C . ALA A 1 81 ? 4.624 3.545 20.786 1.00 86.75 81 ALA A C 1
ATOM 686 O O . ALA A 1 81 ? 3.568 3.614 21.401 1.00 86.75 81 ALA A O 1
ATOM 687 N N . ALA A 1 82 ? 5.725 3.026 21.346 1.00 85.69 82 ALA A N 1
ATOM 688 C CA . ALA A 1 82 ? 5.747 2.503 22.716 1.00 85.69 82 ALA A CA 1
ATOM 689 C C . ALA A 1 82 ? 5.589 3.618 23.773 1.00 85.69 82 ALA A C 1
ATOM 691 O O . ALA A 1 82 ? 4.932 3.424 24.793 1.00 85.69 82 ALA A O 1
ATOM 692 N N . LEU A 1 83 ? 6.108 4.819 23.504 1.00 86.44 83 LEU A N 1
ATOM 693 C CA . LEU A 1 83 ? 5.910 5.983 24.377 1.00 86.44 83 LEU A CA 1
ATOM 694 C C . LEU A 1 83 ? 4.470 6.514 24.284 1.00 86.44 83 LEU A C 1
ATOM 696 O O . LEU A 1 83 ? 3.840 6.788 25.305 1.00 86.44 83 LEU A O 1
ATOM 700 N N . LEU A 1 84 ? 3.911 6.576 23.071 1.00 87.31 84 LEU A N 1
ATOM 701 C CA . LEU A 1 84 ? 2.509 6.942 22.842 1.00 87.31 84 LEU A CA 1
ATOM 702 C C . LEU A 1 84 ? 1.533 5.908 23.435 1.00 87.31 84 LEU A C 1
ATOM 704 O O . LEU A 1 84 ? 0.495 6.291 23.974 1.00 87.31 84 LEU A O 1
ATOM 708 N N . MET A 1 85 ? 1.888 4.617 23.418 1.00 88.50 85 MET A N 1
ATOM 709 C CA . MET A 1 85 ? 1.170 3.545 24.119 1.00 88.50 85 MET A CA 1
ATOM 710 C C . MET A 1 85 ? 1.073 3.823 25.621 1.00 88.50 85 MET A C 1
ATOM 712 O O . MET A 1 85 ? -0.019 3.730 26.183 1.00 88.50 85 MET A O 1
ATOM 716 N N . ILE A 1 86 ? 2.192 4.177 26.264 1.00 87.31 86 ILE A N 1
ATOM 717 C CA . ILE A 1 86 ? 2.243 4.504 27.697 1.00 87.31 86 ILE A CA 1
ATOM 718 C C . ILE A 1 86 ? 1.413 5.763 27.985 1.00 87.31 86 ILE A C 1
ATOM 720 O O . ILE A 1 86 ? 0.584 5.749 28.895 1.00 87.31 86 ILE A O 1
ATOM 724 N N . MET A 1 87 ? 1.571 6.819 27.179 1.00 87.38 87 MET A N 1
ATOM 725 C CA . MET A 1 87 ? 0.828 8.081 27.302 1.00 87.38 87 MET A CA 1
ATOM 726 C C . MET A 1 87 ? -0.692 7.885 27.236 1.00 87.38 87 MET A C 1
ATOM 728 O O . MET A 1 87 ? -1.396 8.245 28.182 1.00 87.38 87 MET A O 1
ATOM 732 N N . TRP A 1 88 ? -1.207 7.264 26.170 1.00 89.12 88 TRP A N 1
ATOM 733 C CA . TRP A 1 88 ? -2.648 7.027 26.021 1.00 89.12 88 TRP A CA 1
ATOM 734 C C . TRP A 1 88 ? -3.196 6.044 27.054 1.00 89.12 88 TRP A C 1
ATOM 736 O O . TRP A 1 88 ? -4.320 6.209 27.527 1.00 89.12 88 TRP A O 1
ATOM 746 N N . SER A 1 89 ? -2.402 5.050 27.460 1.00 86.31 89 SER A N 1
ATOM 747 C CA . SER A 1 89 ? -2.803 4.108 28.508 1.00 86.31 89 SER A CA 1
ATOM 748 C C . SER A 1 89 ? -2.862 4.768 29.894 1.00 86.31 89 SER A C 1
ATOM 750 O O . SER A 1 89 ? -3.756 4.464 30.685 1.00 86.31 89 SER A O 1
ATOM 752 N N . CYS A 1 90 ? -1.972 5.721 30.183 1.00 82.00 90 CYS A N 1
ATOM 753 C CA . CYS A 1 90 ? -2.051 6.556 31.381 1.00 82.00 90 CYS A CA 1
ATOM 754 C C . CYS A 1 90 ? -3.299 7.456 31.344 1.00 82.00 90 CYS A C 1
ATOM 756 O O . CYS A 1 90 ? -4.110 7.426 32.269 1.00 82.00 90 CYS A O 1
ATOM 758 N N . PHE A 1 91 ? -3.523 8.168 30.233 1.00 82.75 91 PHE A N 1
ATOM 759 C CA . PHE A 1 91 ? -4.683 9.047 30.050 1.00 82.75 91 PHE A CA 1
ATOM 760 C C . PHE A 1 91 ? -6.024 8.311 30.216 1.00 82.75 91 PHE A C 1
ATOM 762 O O . PHE A 1 91 ? -6.893 8.768 30.960 1.00 82.75 91 PHE A O 1
ATOM 769 N N . LEU A 1 92 ? -6.184 7.134 29.602 1.00 83.19 92 LEU A N 1
ATOM 770 C CA . LEU A 1 92 ? -7.387 6.300 29.747 1.00 83.19 92 LEU A CA 1
ATOM 771 C C . LEU A 1 92 ? -7.529 5.696 31.158 1.00 83.19 92 LEU A C 1
ATOM 773 O O . LEU A 1 92 ? -8.642 5.506 31.645 1.00 83.19 92 LEU A O 1
ATOM 777 N N . SER A 1 93 ? -6.418 5.454 31.861 1.00 78.44 93 SER A N 1
ATOM 778 C CA . SER A 1 93 ? -6.439 5.021 33.267 1.00 78.44 93 SER A CA 1
ATOM 779 C C . SER A 1 93 ? -6.870 6.133 34.235 1.00 78.44 93 SER A C 1
ATOM 781 O O . SER A 1 93 ? -7.454 5.826 35.278 1.00 78.44 93 SER A O 1
ATOM 783 N N . LEU A 1 94 ? -6.600 7.400 33.898 1.00 72.88 94 LEU A N 1
ATOM 784 C CA . LEU A 1 94 ? -6.977 8.591 34.674 1.00 72.88 94 LEU A CA 1
ATOM 785 C C . LEU A 1 94 ? -8.397 9.090 34.357 1.00 72.88 94 LEU A C 1
ATOM 787 O O . LEU A 1 94 ? -9.090 9.562 35.252 1.00 72.88 94 LEU A O 1
ATOM 791 N N . THR A 1 95 ? -8.852 8.948 33.110 1.00 72.88 95 THR A N 1
ATOM 792 C CA . THR A 1 95 ? -10.211 9.334 32.671 1.00 72.88 95 THR A CA 1
ATOM 793 C C . THR A 1 95 ? -11.276 8.259 32.927 1.00 72.88 95 THR A C 1
ATOM 795 O O . THR A 1 95 ? -12.459 8.496 32.688 1.00 72.88 95 THR A O 1
ATOM 798 N N . SER A 1 96 ? -10.893 7.094 33.468 1.00 79.00 96 SER A N 1
ATOM 799 C CA . SER A 1 96 ? -11.834 6.091 33.987 1.00 79.00 96 SER A CA 1
ATOM 800 C C . SER A 1 96 ? -12.788 6.714 35.016 1.00 79.00 96 SER A C 1
ATOM 802 O O . SER A 1 96 ? -12.349 7.422 35.924 1.00 79.00 96 SER A O 1
ATOM 804 N N . ILE A 1 97 ? -14.086 6.400 34.912 1.00 72.75 97 ILE A N 1
ATOM 805 C CA . ILE A 1 97 ? -15.167 6.943 35.761 1.00 72.75 97 ILE A CA 1
ATOM 806 C C . ILE A 1 97 ? -14.844 6.794 37.256 1.00 72.75 97 ILE A C 1
ATOM 808 O O . ILE A 1 97 ? -15.056 7.724 38.030 1.00 72.75 97 ILE A O 1
ATOM 812 N N . ASN A 1 98 ? -14.255 5.664 37.655 1.00 68.62 98 ASN A N 1
ATOM 813 C CA . ASN A 1 98 ? -13.853 5.416 39.041 1.00 68.62 98 ASN A CA 1
ATOM 814 C C . ASN A 1 98 ? -12.762 6.398 39.502 1.00 68.62 98 ASN A C 1
ATOM 816 O O . ASN A 1 98 ? -12.802 6.896 40.622 1.00 68.62 98 ASN A O 1
ATOM 820 N N . CYS A 1 99 ? -11.799 6.710 38.631 1.00 68.38 99 CYS A N 1
ATOM 821 C CA . CYS A 1 99 ? -10.729 7.660 38.925 1.00 68.38 99 CYS A CA 1
ATOM 822 C C . CYS A 1 99 ? -11.267 9.096 39.002 1.00 68.38 99 CYS A C 1
ATOM 824 O O . CYS A 1 99 ? -10.923 9.825 39.930 1.00 68.38 99 CYS A O 1
ATOM 826 N N . LEU A 1 100 ? -12.168 9.474 38.089 1.00 71.50 100 LEU A N 1
ATOM 827 C CA . LEU A 1 100 ? -12.856 10.766 38.116 1.00 71.50 100 LEU A CA 1
ATOM 828 C C . LEU A 1 100 ? -13.702 10.935 39.391 1.00 71.50 100 LEU A C 1
ATOM 830 O O . LEU A 1 100 ? -13.665 11.998 40.003 1.00 71.50 100 LEU A O 1
ATOM 834 N N . LEU A 1 101 ? -14.388 9.881 39.848 1.00 75.50 101 LEU A N 1
ATOM 835 C CA . LEU A 1 101 ? -15.126 9.886 41.114 1.00 75.50 101 LEU A CA 1
ATOM 836 C C . LEU A 1 101 ? -14.201 10.119 42.321 1.00 75.50 101 LEU A C 1
ATOM 838 O O . LEU A 1 101 ? -14.513 10.961 43.158 1.00 75.50 101 LEU A O 1
ATOM 842 N N . TYR A 1 102 ? -13.048 9.440 42.400 1.00 74.94 102 TYR A N 1
ATOM 843 C CA . TYR A 1 102 ? -12.073 9.680 43.477 1.00 74.94 102 TYR A CA 1
ATOM 844 C C . TYR A 1 102 ? -11.463 11.089 43.428 1.00 74.94 102 TYR A C 1
ATOM 846 O O . TYR A 1 102 ? -11.254 11.687 44.481 1.00 74.94 102 TYR A O 1
ATOM 854 N N . VAL A 1 103 ? -11.211 11.640 42.235 1.00 75.44 103 VAL A N 1
ATOM 855 C CA . VAL A 1 103 ? -10.710 13.016 42.066 1.00 75.44 103 VAL A CA 1
ATOM 856 C C . VAL A 1 103 ? -11.768 14.052 42.462 1.00 75.44 103 VAL A C 1
ATOM 858 O O . VAL A 1 103 ? -11.449 15.018 43.147 1.00 75.44 103 VAL A O 1
ATOM 861 N N . LEU A 1 104 ? -13.040 13.852 42.107 1.00 81.12 104 LEU A N 1
ATOM 862 C CA . LEU A 1 104 ? -14.128 14.730 42.555 1.00 81.12 104 LEU A CA 1
ATOM 863 C C . LEU A 1 104 ? -14.353 14.635 44.071 1.00 81.12 104 LEU A C 1
ATOM 865 O O . LEU A 1 104 ? -14.551 15.660 44.723 1.00 81.12 104 LEU A O 1
ATOM 869 N N . LEU A 1 105 ? -14.262 13.432 44.649 1.00 79.31 105 LEU A N 1
ATOM 870 C CA . LEU A 1 105 ? -14.337 13.233 46.096 1.00 79.31 105 LEU A CA 1
ATOM 871 C C . LEU A 1 105 ? -13.186 13.955 46.816 1.00 79.31 105 LEU A C 1
ATOM 873 O O . LEU A 1 105 ? -13.422 14.638 47.812 1.00 79.31 105 LEU A O 1
ATOM 877 N N . SER A 1 106 ? -11.956 13.859 46.301 1.00 75.19 106 SER A N 1
ATOM 878 C CA . SER A 1 106 ? -10.800 14.538 46.893 1.00 75.19 106 SER A CA 1
ATOM 879 C C . SER A 1 106 ? -10.842 16.051 46.715 1.00 75.19 106 SER A C 1
ATOM 881 O O . SER A 1 106 ? -10.470 16.754 47.647 1.00 75.19 106 SER A O 1
ATOM 883 N N . LEU A 1 107 ? -11.368 16.568 45.600 1.00 81.75 107 LEU A N 1
ATOM 884 C CA . LEU A 1 107 ? -11.645 17.997 45.417 1.00 81.75 107 LEU A CA 1
ATOM 885 C C . LEU A 1 107 ? -12.725 18.505 46.386 1.00 81.75 107 LEU A C 1
ATOM 887 O O . LEU A 1 107 ? -12.593 19.605 46.919 1.00 81.75 107 LEU A O 1
ATOM 891 N N . GLY A 1 108 ? -13.750 17.699 46.679 1.00 83.75 108 GLY A N 1
ATOM 892 C CA . GLY A 1 108 ? -14.749 18.004 47.708 1.00 83.75 108 GLY A CA 1
ATOM 893 C C . GLY A 1 108 ? -14.150 18.052 49.118 1.00 83.75 108 GLY A C 1
ATOM 894 O O . GLY A 1 108 ? -14.341 19.031 49.841 1.00 83.75 108 GLY A O 1
ATOM 895 N N . ILE A 1 109 ? -13.365 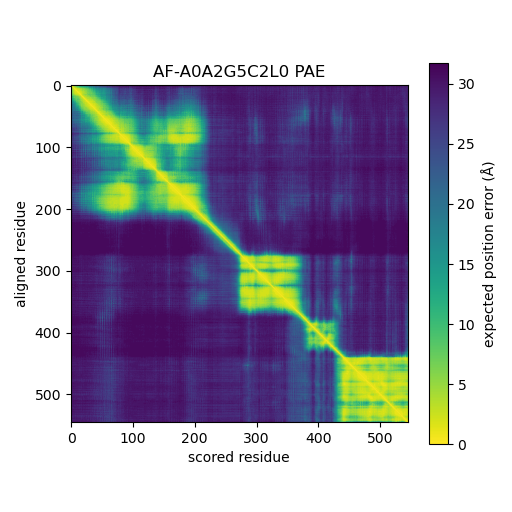17.034 49.490 1.00 82.25 109 ILE A N 1
ATOM 896 C CA . ILE A 1 109 ? -12.651 16.968 50.779 1.00 82.25 109 ILE A CA 1
ATOM 897 C C . ILE A 1 109 ? -11.631 18.112 50.899 1.00 82.25 109 ILE A C 1
ATOM 899 O O . ILE A 1 109 ? -11.548 18.748 51.945 1.00 82.25 109 ILE A O 1
ATOM 903 N N . ALA A 1 110 ? -10.905 18.427 49.825 1.00 79.94 110 ALA A N 1
ATOM 904 C CA . ALA A 1 110 ? -9.978 19.552 49.741 1.00 79.94 110 ALA A CA 1
ATOM 905 C C . ALA A 1 110 ? -10.681 20.902 49.923 1.00 79.94 110 ALA A C 1
ATOM 907 O O . ALA A 1 110 ? -10.237 21.719 50.727 1.00 79.94 110 ALA A O 1
ATOM 908 N N . GLY A 1 111 ? -11.795 21.130 49.220 1.00 83.12 111 GLY A N 1
ATOM 909 C CA . GLY A 1 111 ? -12.593 22.349 49.343 1.00 83.12 111 GLY A CA 1
ATOM 910 C C . GLY A 1 111 ? -13.153 22.536 50.754 1.00 83.12 111 GLY A C 1
ATOM 911 O O . GLY A 1 111 ? -13.113 23.644 51.290 1.00 83.12 111 GLY A O 1
ATOM 912 N N . ALA A 1 112 ? -13.594 21.450 51.396 1.00 85.81 112 ALA A N 1
ATOM 913 C CA . ALA A 1 112 ? -13.976 21.461 52.804 1.00 85.81 112 ALA A CA 1
ATOM 914 C C . ALA A 1 112 ? -12.775 21.775 53.718 1.00 85.81 112 ALA A C 1
ATOM 916 O O . ALA A 1 112 ? -12.857 22.692 54.532 1.00 85.81 112 ALA A O 1
ATOM 917 N N . ALA A 1 113 ? -11.642 21.084 53.557 1.00 81.88 113 ALA A N 1
ATOM 918 C CA . ALA A 1 113 ? -10.441 21.295 54.368 1.00 81.88 113 ALA A CA 1
ATOM 919 C C . ALA A 1 113 ? -9.916 22.738 54.266 1.00 81.88 113 ALA A C 1
ATOM 921 O O . ALA A 1 113 ? -9.662 23.366 55.290 1.00 81.88 113 ALA A O 1
ATOM 922 N N . VAL A 1 114 ? -9.836 23.306 53.058 1.00 86.62 114 VAL A N 1
ATOM 923 C CA . VAL A 1 114 ? -9.462 24.715 52.835 1.00 86.62 114 VAL A CA 1
ATOM 924 C C . VAL A 1 114 ? -10.464 25.676 53.488 1.00 86.62 114 VAL A C 1
ATOM 926 O O . VAL A 1 114 ? -10.051 26.687 54.054 1.00 86.62 114 VAL A O 1
ATOM 929 N N . ARG A 1 115 ? -11.768 25.365 53.465 1.00 87.81 115 ARG A N 1
ATOM 930 C CA . ARG A 1 115 ? -12.816 26.203 54.076 1.00 87.81 115 ARG A CA 1
ATOM 931 C C . ARG A 1 115 ? -12.839 26.145 55.610 1.00 87.81 115 ARG A C 1
ATOM 933 O O . ARG A 1 115 ? -13.222 27.138 56.220 1.00 87.81 115 ARG A O 1
ATOM 940 N N . TYR A 1 116 ? -12.444 25.027 56.222 1.00 89.25 116 TYR A N 1
ATOM 941 C CA . TYR A 1 116 ? -12.445 24.848 57.684 1.00 89.25 116 TYR A CA 1
ATOM 942 C C . TYR A 1 116 ? -11.090 25.108 58.361 1.00 89.25 116 TYR A C 1
ATOM 944 O O . TYR A 1 116 ? -11.071 25.517 59.517 1.00 89.25 116 TYR A O 1
ATOM 952 N N . LEU A 1 117 ? -9.968 24.877 57.672 1.00 87.06 117 LEU A N 1
ATOM 953 C CA . LEU A 1 117 ? -8.609 24.986 58.231 1.00 87.06 117 LEU A CA 1
ATOM 954 C C . LEU A 1 117 ? -7.790 26.133 57.615 1.00 87.06 117 LEU A C 1
ATOM 956 O O . LEU A 1 117 ? -6.714 26.459 58.112 1.00 87.06 117 LEU A O 1
ATOM 960 N N . GLY A 1 118 ? -8.278 26.751 56.538 1.00 86.56 118 GLY A N 1
ATOM 961 C CA . GLY A 1 118 ? -7.553 27.767 55.781 1.00 86.56 118 GLY A CA 1
ATOM 962 C C . GLY A 1 118 ? -6.660 27.188 54.679 1.00 86.56 118 GLY A C 1
ATOM 963 O O . GLY A 1 118 ? -6.436 25.980 54.566 1.00 86.56 118 GLY A O 1
ATOM 964 N N . TYR A 1 119 ? -6.150 28.085 53.832 1.00 84.88 119 TYR A N 1
ATOM 965 C CA . TYR A 1 119 ? -5.517 27.733 52.557 1.00 84.88 119 TYR A CA 1
ATOM 966 C C . TYR A 1 119 ? -4.243 26.886 52.718 1.00 84.88 119 TYR A C 1
ATOM 968 O O . TYR A 1 119 ? -4.067 25.893 52.016 1.00 84.88 119 TYR A O 1
ATOM 976 N N . THR A 1 120 ? -3.379 27.240 53.675 1.00 80.69 120 THR A N 1
ATOM 977 C CA . THR A 1 120 ? -2.068 26.604 53.881 1.00 80.69 120 THR A CA 1
ATOM 978 C C . THR A 1 120 ? -2.163 25.141 54.340 1.00 80.69 120 THR A C 1
ATOM 980 O O . THR A 1 120 ? -1.652 24.280 53.623 1.00 80.69 120 THR A O 1
ATOM 983 N N . PRO A 1 121 ? -2.825 24.792 55.468 1.00 83.50 121 PRO A N 1
ATOM 984 C CA . PRO A 1 121 ? -2.979 23.389 55.864 1.00 83.50 121 PRO A CA 1
ATOM 985 C C . PRO A 1 121 ? -3.903 22.621 54.912 1.00 83.50 121 PRO A C 1
ATOM 987 O O . PRO A 1 121 ? -3.666 21.440 54.660 1.00 83.50 121 PRO A O 1
ATOM 990 N N . GLY A 1 122 ? -4.905 23.289 54.323 1.00 79.56 122 GLY A N 1
ATOM 991 C CA . GLY A 1 122 ? -5.750 22.707 53.285 1.00 79.56 122 GLY A CA 1
ATOM 992 C C . GLY A 1 122 ? -4.925 22.165 52.115 1.00 79.56 122 GLY A C 1
ATOM 993 O O . GLY A 1 122 ? -5.084 21.000 51.765 1.00 79.56 122 GLY A O 1
ATOM 994 N N . LEU A 1 123 ? -3.981 22.953 51.581 1.00 79.12 123 LEU A N 1
ATOM 995 C CA . LEU A 1 123 ? -3.066 22.544 50.503 1.00 79.12 123 LEU A CA 1
ATOM 996 C C . LEU A 1 123 ? -2.245 21.288 50.833 1.00 79.12 123 LEU A C 1
ATOM 998 O O . LEU A 1 123 ? -2.156 20.387 49.997 1.00 79.12 123 LEU A O 1
ATOM 1002 N N . PHE A 1 124 ? -1.689 21.186 52.045 1.00 81.12 124 PHE A N 1
ATOM 1003 C CA . PHE A 1 124 ? -0.966 19.981 52.475 1.00 81.12 124 PHE A CA 1
ATOM 1004 C C . PHE A 1 124 ? -1.878 18.749 52.536 1.00 81.12 124 PHE A C 1
ATOM 1006 O O . PHE A 1 124 ? -1.472 17.665 52.113 1.00 81.12 124 PHE A O 1
ATOM 1013 N N . ILE A 1 125 ? -3.126 18.916 52.985 1.00 79.88 125 ILE A N 1
ATOM 1014 C CA . ILE A 1 125 ? -4.133 17.848 52.990 1.00 79.88 125 ILE A CA 1
ATOM 1015 C C . ILE A 1 125 ? -4.495 17.436 51.552 1.00 79.88 125 ILE A C 1
ATOM 1017 O O . ILE A 1 125 ? -4.553 16.238 51.279 1.00 79.88 125 ILE A O 1
ATOM 1021 N N . VAL A 1 126 ? -4.650 18.379 50.606 1.00 76.69 126 VAL A N 1
ATOM 1022 C CA . VAL A 1 126 ? -4.863 18.046 49.179 1.00 76.69 126 VAL A CA 1
ATOM 1023 C C . VAL A 1 126 ? -3.695 17.230 48.628 1.00 76.69 126 VAL A C 1
ATOM 1025 O O . VAL A 1 126 ? -3.916 16.201 47.992 1.00 76.69 126 VAL A O 1
ATOM 1028 N N . GLY A 1 127 ? -2.456 17.653 48.897 1.00 74.38 127 GLY A N 1
ATOM 1029 C CA . GLY A 1 127 ? -1.253 16.942 48.462 1.00 74.38 127 GLY A CA 1
ATOM 1030 C C . GLY A 1 127 ? -1.188 15.518 49.016 1.00 74.38 127 GLY A C 1
ATOM 1031 O O . GLY A 1 127 ? -0.985 14.568 48.260 1.00 74.38 127 GLY A O 1
ATOM 1032 N N . PHE A 1 128 ? -1.441 15.349 50.316 1.00 80.69 128 PHE A N 1
ATOM 1033 C CA . PHE A 1 128 ? -1.434 14.043 50.975 1.00 80.69 128 PHE A CA 1
ATOM 1034 C C . PHE A 1 128 ? -2.535 13.108 50.448 1.00 80.69 128 PHE A C 1
ATOM 1036 O O . PHE A 1 128 ? -2.250 11.958 50.112 1.00 80.69 128 PHE A O 1
ATOM 1043 N N . PHE A 1 129 ? -3.771 13.595 50.281 1.00 73.69 129 PHE A N 1
ATOM 1044 C CA . PHE A 1 129 ? -4.847 12.803 49.671 1.00 73.69 129 PHE A CA 1
ATOM 1045 C C . PHE A 1 129 ? -4.596 12.507 48.187 1.00 73.69 129 PHE A C 1
ATOM 1047 O O . PHE A 1 129 ? -4.916 11.412 47.732 1.00 73.69 129 PHE A O 1
ATOM 1054 N N . GLY A 1 130 ? -3.978 13.422 47.435 1.00 67.62 130 GLY A N 1
ATOM 1055 C CA . GLY A 1 130 ? -3.547 13.178 46.057 1.00 67.62 130 GLY A CA 1
ATOM 1056 C C . GLY A 1 130 ? -2.528 12.038 45.963 1.00 67.62 130 GLY A C 1
ATOM 1057 O O . GLY A 1 130 ? -2.699 11.122 45.159 1.00 67.62 130 GLY A O 1
ATOM 1058 N N . VAL A 1 131 ? -1.518 12.039 46.841 1.00 68.94 131 VAL A N 1
ATOM 1059 C CA . VAL A 1 131 ? -0.528 10.955 46.955 1.00 68.94 131 VAL A CA 1
ATOM 1060 C C . VAL A 1 131 ? -1.183 9.639 47.387 1.00 68.94 131 VAL A C 1
ATOM 1062 O O . VAL A 1 131 ? -0.923 8.612 46.764 1.00 68.94 131 VAL A O 1
ATOM 1065 N N . LEU A 1 132 ? -2.082 9.648 48.380 1.00 68.69 132 LEU A N 1
ATOM 1066 C CA . LEU A 1 132 ? -2.840 8.456 48.792 1.00 68.69 132 LEU A CA 1
ATOM 1067 C C . LEU A 1 132 ? -3.714 7.893 47.663 1.00 68.69 132 LEU A C 1
ATOM 1069 O O . LEU A 1 132 ? -3.790 6.677 47.496 1.00 68.69 132 LEU A O 1
ATOM 1073 N N . ILE A 1 133 ? -4.350 8.749 46.862 1.00 65.25 133 ILE A N 1
ATOM 1074 C CA . ILE A 1 133 ? -5.173 8.316 45.729 1.00 65.25 133 ILE A CA 1
ATOM 1075 C C . ILE A 1 133 ? -4.297 7.743 44.618 1.00 65.25 133 ILE A C 1
ATOM 1077 O O . ILE A 1 133 ? -4.642 6.690 44.093 1.00 65.25 133 ILE A O 1
ATOM 1081 N N . LEU A 1 134 ? -3.146 8.347 44.303 1.00 62.88 134 LEU A N 1
ATOM 1082 C CA . LEU A 1 134 ? -2.160 7.780 43.371 1.00 62.88 134 LEU A CA 1
ATOM 1083 C C . LEU A 1 134 ? -1.633 6.413 43.852 1.00 62.88 134 LEU A C 1
ATOM 1085 O O . LEU A 1 134 ? -1.570 5.463 43.071 1.00 62.88 134 LEU A O 1
ATOM 1089 N N . TRP A 1 135 ? -1.336 6.287 45.147 1.00 66.88 135 TRP A N 1
ATOM 1090 C CA . TRP A 1 135 ? -0.869 5.059 45.802 1.00 66.88 135 TRP A CA 1
ATOM 1091 C C . TRP A 1 135 ? -1.931 3.946 45.769 1.00 66.88 135 TRP A C 1
ATOM 1093 O O . TRP A 1 135 ? -1.642 2.831 45.324 1.00 66.88 135 TRP A O 1
ATOM 1103 N N . MET A 1 136 ? -3.180 4.251 46.137 1.00 64.00 136 MET A N 1
ATOM 1104 C CA . MET A 1 136 ? -4.313 3.320 46.032 1.00 64.00 136 MET A CA 1
ATOM 1105 C C . MET A 1 136 ? -4.623 2.970 44.567 1.00 64.00 136 MET A C 1
ATOM 1107 O O . MET A 1 136 ? -4.966 1.832 44.248 1.00 64.00 136 MET A O 1
ATOM 1111 N N . CYS A 1 137 ? -4.435 3.920 43.647 1.00 62.59 137 CYS A N 1
ATOM 1112 C CA . CYS A 1 137 ? -4.648 3.725 42.217 1.00 62.59 137 CYS A CA 1
ATOM 1113 C C . CYS A 1 137 ? -3.672 2.735 41.561 1.00 62.59 137 CYS A C 1
ATOM 1115 O O . CYS A 1 137 ? -4.047 2.128 40.553 1.00 62.59 137 CYS A O 1
ATOM 1117 N N . GLY A 1 138 ? -2.454 2.587 42.091 1.00 61.50 138 GLY A N 1
ATOM 1118 C CA . GLY A 1 138 ? -1.382 1.776 41.499 1.00 61.50 138 GLY A CA 1
ATOM 1119 C C . GLY A 1 138 ? -1.382 0.286 41.869 1.00 61.50 138 GLY A C 1
ATOM 1120 O O . GLY A 1 138 ? -0.519 -0.452 41.396 1.00 61.50 138 GLY A O 1
ATOM 1121 N N . ASN A 1 139 ? -2.310 -0.171 42.718 1.00 65.62 139 ASN A N 1
ATOM 1122 C CA . ASN A 1 139 ? -2.323 -1.539 43.259 1.00 65.62 139 ASN A CA 1
ATOM 1123 C C . ASN A 1 139 ? -0.969 -1.923 43.912 1.00 65.62 139 ASN A C 1
ATOM 1125 O O . ASN A 1 139 ? -0.284 -2.848 43.470 1.00 65.62 139 ASN A O 1
ATOM 1129 N N . PHE A 1 140 ? -0.573 -1.118 44.912 1.00 65.00 140 PHE A N 1
ATOM 1130 C CA . PHE A 1 140 ? 0.668 -1.127 45.715 1.00 65.00 140 PHE A CA 1
ATOM 1131 C C . PHE A 1 140 ? 1.802 -2.051 45.240 1.00 65.00 140 PHE A C 1
ATOM 1133 O O . PHE A 1 140 ? 2.767 -1.571 44.645 1.00 65.00 140 PHE A O 1
ATOM 1140 N N . TRP A 1 141 ? 1.687 -3.360 45.488 1.00 64.69 141 TRP A N 1
ATOM 1141 C CA . TRP A 1 141 ? 2.705 -4.371 45.188 1.00 64.69 141 TRP A CA 1
ATOM 1142 C C . TRP A 1 141 ? 3.187 -4.357 43.733 1.00 64.69 141 TRP A C 1
ATOM 1144 O O . TRP A 1 141 ? 4.373 -4.563 43.482 1.00 64.69 141 TRP A O 1
ATOM 1154 N N . ILE A 1 142 ? 2.296 -4.083 42.775 1.00 68.25 142 ILE A N 1
ATOM 1155 C CA . ILE A 1 142 ? 2.632 -4.108 41.345 1.00 68.25 142 ILE A CA 1
ATOM 1156 C C . ILE A 1 142 ? 3.385 -2.834 40.950 1.00 68.25 142 ILE A C 1
ATOM 1158 O O . ILE A 1 142 ? 4.415 -2.929 40.286 1.00 68.25 142 ILE A O 1
ATOM 1162 N N . THR A 1 143 ? 2.945 -1.660 41.424 1.00 68.25 143 THR A N 1
ATOM 1163 C CA . THR A 1 143 ? 3.698 -0.403 41.243 1.00 68.25 143 THR A CA 1
ATOM 1164 C C . THR A 1 143 ? 5.074 -0.483 41.902 1.00 68.25 143 THR A C 1
ATOM 1166 O O . THR A 1 143 ? 6.075 -0.187 41.256 1.00 68.25 143 THR A O 1
ATOM 1169 N N . GLY A 1 144 ? 5.140 -0.915 43.166 1.00 70.12 144 GLY A N 1
ATOM 1170 C CA . GLY A 1 144 ? 6.395 -1.016 43.915 1.00 70.12 144 GLY A CA 1
ATOM 1171 C C . GLY A 1 144 ? 7.391 -1.968 43.252 1.00 70.12 144 GLY A C 1
ATOM 1172 O O . GLY A 1 144 ? 8.539 -1.595 43.023 1.00 70.12 144 GLY A O 1
ATOM 1173 N N . SER A 1 145 ? 6.931 -3.158 42.851 1.00 71.56 145 SER A N 1
ATOM 1174 C CA . SER A 1 145 ? 7.747 -4.119 42.101 1.00 71.56 145 SER A CA 1
ATOM 1175 C C . SER A 1 145 ? 8.227 -3.545 40.760 1.00 71.56 145 SER A C 1
ATOM 1177 O O . SER A 1 145 ? 9.413 -3.635 40.448 1.00 71.56 145 SER A O 1
ATOM 1179 N N . MET A 1 146 ? 7.358 -2.859 40.003 1.00 71.56 146 MET A N 1
ATOM 1180 C CA . MET A 1 146 ? 7.739 -2.193 38.748 1.00 71.56 146 MET A CA 1
ATOM 1181 C C . MET A 1 146 ? 8.790 -1.093 38.937 1.00 71.56 146 MET A C 1
ATOM 1183 O O . MET A 1 146 ? 9.703 -1.002 38.119 1.00 71.56 146 MET A O 1
ATOM 1187 N N . PHE A 1 147 ? 8.722 -0.291 40.003 1.00 73.31 147 PHE A N 1
ATOM 1188 C CA . PHE A 1 147 ? 9.755 0.712 40.289 1.00 73.31 147 PHE A CA 1
ATOM 1189 C C . PHE A 1 147 ? 11.092 0.079 40.697 1.00 73.31 147 PHE A C 1
ATOM 1191 O O . PHE A 1 147 ? 12.134 0.517 40.215 1.00 73.31 147 PHE A O 1
ATOM 1198 N N . ILE A 1 148 ? 11.079 -0.973 41.522 1.00 79.38 148 ILE A N 1
ATOM 1199 C CA . ILE A 1 148 ? 12.302 -1.675 41.948 1.00 79.38 148 ILE A CA 1
ATOM 1200 C C . ILE A 1 148 ? 12.964 -2.381 40.753 1.00 79.38 148 ILE A C 1
ATOM 1202 O O . ILE A 1 148 ? 14.151 -2.182 40.494 1.00 79.38 148 ILE A O 1
ATOM 1206 N N . VAL A 1 149 ? 12.198 -3.153 39.976 1.00 77.81 149 VAL A N 1
ATOM 1207 C CA . VAL A 1 149 ? 12.697 -3.866 38.787 1.00 77.81 149 VAL A CA 1
ATOM 1208 C C . VAL A 1 149 ? 13.092 -2.889 37.675 1.00 77.81 149 VAL A C 1
ATOM 1210 O O . VAL A 1 149 ? 14.118 -3.082 37.028 1.00 77.81 149 VAL A O 1
ATOM 1213 N N . GLY A 1 150 ? 12.330 -1.811 37.474 1.00 73.62 150 GLY A N 1
ATOM 1214 C CA . GLY A 1 150 ? 12.649 -0.753 36.514 1.00 73.62 150 GLY A CA 1
ATOM 1215 C C . GLY A 1 150 ? 13.933 -0.000 36.868 1.00 73.62 150 GLY A C 1
ATOM 1216 O O . GLY A 1 150 ? 14.783 0.184 36.000 1.00 73.62 150 GLY A O 1
ATOM 1217 N N . GLY A 1 151 ? 14.119 0.364 38.141 1.00 76.69 151 GLY A N 1
ATOM 1218 C CA . GLY A 1 151 ? 15.350 0.986 38.640 1.00 76.69 151 GLY A CA 1
ATOM 1219 C C . GLY A 1 151 ? 16.568 0.064 38.526 1.00 76.69 151 GLY A C 1
ATOM 1220 O O . GLY A 1 151 ? 17.634 0.501 38.098 1.00 76.69 151 GLY A O 1
ATOM 1221 N N . TYR A 1 152 ? 16.397 -1.230 38.807 1.00 79.62 152 TYR A N 1
ATOM 1222 C CA . TYR A 1 152 ? 17.440 -2.239 38.610 1.00 79.62 152 TYR A CA 1
ATOM 1223 C C . TYR A 1 152 ? 17.830 -2.388 37.126 1.00 79.62 152 TYR A C 1
ATOM 1225 O O . TYR A 1 152 ? 19.009 -2.312 36.784 1.00 79.62 152 TYR A O 1
ATOM 1233 N N . LEU A 1 153 ? 16.854 -2.502 36.217 1.00 76.00 153 LEU A N 1
ATOM 1234 C CA . LEU A 1 153 ? 17.094 -2.567 34.766 1.00 76.00 153 LEU A CA 1
ATOM 1235 C C . LEU A 1 153 ? 17.709 -1.276 34.197 1.00 76.00 153 LEU A C 1
ATOM 1237 O O . LEU A 1 153 ? 18.512 -1.340 33.264 1.00 76.00 153 LEU A O 1
ATOM 1241 N N . PHE A 1 154 ? 17.367 -0.117 34.765 1.00 73.38 154 PHE A N 1
ATOM 1242 C CA . PHE A 1 154 ? 18.001 1.162 34.447 1.00 73.38 154 PHE A CA 1
ATOM 1243 C C . PHE A 1 154 ? 19.466 1.190 34.908 1.00 73.38 154 PHE A C 1
ATOM 1245 O O . PHE A 1 154 ? 20.336 1.572 34.130 1.00 73.38 154 PHE A O 1
ATOM 1252 N N . SER A 1 155 ? 19.766 0.690 36.113 1.00 76.56 155 SER A N 1
ATOM 1253 C CA . SER A 1 155 ? 21.145 0.559 36.609 1.00 76.56 155 SER A CA 1
ATOM 1254 C C . SER A 1 155 ? 21.996 -0.427 35.796 1.00 76.56 155 SER A C 1
ATOM 1256 O O . SER A 1 155 ? 23.216 -0.285 35.763 1.00 76.56 155 SER A O 1
ATOM 1258 N N . LEU A 1 156 ? 21.376 -1.402 35.123 1.00 79.62 156 LEU A N 1
ATOM 1259 C CA . LEU A 1 156 ? 22.027 -2.288 34.146 1.00 79.62 156 LEU A CA 1
ATOM 1260 C C . LEU A 1 156 ? 22.137 -1.668 32.736 1.00 79.62 156 LEU A C 1
ATOM 1262 O O . LEU A 1 156 ? 22.513 -2.347 31.782 1.00 79.62 156 LEU A O 1
ATOM 1266 N N . ASN A 1 157 ? 21.802 -0.382 32.580 1.00 76.31 157 ASN A N 1
ATOM 1267 C CA . ASN A 1 157 ? 21.839 0.368 31.321 1.00 76.31 157 ASN A CA 1
ATOM 1268 C C . ASN A 1 157 ? 20.923 -0.215 30.211 1.00 76.31 157 ASN A C 1
ATOM 1270 O O . ASN A 1 157 ? 21.050 0.099 29.025 1.00 76.31 157 ASN A O 1
ATOM 1274 N N . HIS A 1 158 ? 19.956 -1.066 30.573 1.00 78.94 158 HIS A N 1
ATOM 1275 C CA . HIS A 1 158 ? 19.060 -1.764 29.646 1.00 78.94 158 HIS A CA 1
ATOM 1276 C C . HIS A 1 158 ? 17.779 -0.963 29.356 1.00 78.94 158 HIS A C 1
ATOM 1278 O O . HIS A 1 158 ? 16.661 -1.467 29.482 1.00 78.94 158 HIS A O 1
ATOM 1284 N N . ALA A 1 159 ? 17.930 0.289 28.910 1.00 76.88 159 ALA A N 1
ATOM 1285 C CA . ALA A 1 159 ? 16.824 1.238 28.712 1.00 76.88 159 ALA A CA 1
ATOM 1286 C C . ALA A 1 159 ? 15.642 0.690 27.874 1.00 76.88 159 ALA A C 1
ATOM 1288 O O . ALA A 1 159 ? 14.483 0.976 28.173 1.00 76.88 159 ALA A O 1
ATOM 1289 N N . ARG A 1 160 ? 15.901 -0.162 26.868 1.00 79.88 160 ARG A N 1
ATOM 1290 C CA . ARG A 1 160 ? 14.846 -0.805 26.053 1.00 79.88 160 ARG A CA 1
ATOM 1291 C C . ARG A 1 160 ? 13.943 -1.747 26.863 1.00 79.88 160 ARG A C 1
ATOM 1293 O O . ARG A 1 160 ? 12.742 -1.797 26.610 1.00 79.88 160 ARG A O 1
ATOM 1300 N N . LEU A 1 161 ? 14.491 -2.457 27.854 1.00 80.19 161 LEU A N 1
ATOM 1301 C CA . LEU A 1 161 ? 13.706 -3.325 28.740 1.00 80.19 161 LEU A CA 1
ATOM 1302 C C . LEU A 1 161 ? 12.840 -2.505 29.704 1.00 80.19 161 LEU A C 1
ATOM 1304 O O . LEU A 1 161 ? 11.711 -2.900 29.982 1.00 80.19 161 LEU A O 1
ATOM 1308 N N . VAL A 1 162 ? 13.314 -1.334 30.144 1.00 82.56 162 VAL A N 1
ATOM 1309 C CA . VAL A 1 162 ? 12.512 -0.400 30.954 1.00 82.56 162 VAL A CA 1
ATOM 1310 C C . VAL A 1 162 ? 11.277 0.073 30.172 1.00 82.56 162 VAL A C 1
ATOM 1312 O O . VAL A 1 162 ? 10.170 0.038 30.706 1.00 82.56 162 VAL A O 1
ATOM 1315 N N . VAL A 1 163 ? 11.427 0.418 28.884 1.00 82.69 163 VAL A N 1
ATOM 1316 C CA . VAL A 1 163 ? 10.295 0.795 28.008 1.00 82.69 163 VAL A CA 1
ATOM 1317 C C . VAL A 1 163 ? 9.317 -0.370 27.799 1.00 82.69 163 VAL A C 1
ATOM 1319 O O . VAL A 1 163 ? 8.104 -0.163 27.883 1.00 82.69 163 VAL A O 1
ATOM 1322 N N . LEU A 1 164 ? 9.811 -1.598 27.580 1.00 84.00 164 LEU A N 1
ATOM 1323 C CA . LEU A 1 164 ? 8.966 -2.799 27.480 1.00 84.00 164 LEU A CA 1
ATOM 1324 C C . LEU A 1 164 ? 8.124 -2.993 28.747 1.00 84.00 164 LEU A C 1
ATOM 1326 O O . LEU A 1 164 ? 6.904 -3.143 28.661 1.00 84.00 164 LEU A O 1
ATOM 1330 N N . MET A 1 165 ? 8.767 -2.958 29.916 1.00 82.62 165 MET A N 1
ATOM 1331 C CA . MET A 1 165 ? 8.118 -3.175 31.212 1.00 82.62 165 MET A CA 1
ATOM 1332 C C . MET A 1 165 ? 7.091 -2.079 31.519 1.00 82.62 165 MET A C 1
ATOM 1334 O O . MET A 1 165 ? 5.966 -2.391 31.910 1.00 82.62 165 MET A O 1
ATOM 1338 N N . ALA A 1 166 ? 7.420 -0.813 31.243 1.00 83.56 166 ALA A N 1
ATOM 1339 C CA . ALA A 1 166 ? 6.493 0.309 31.382 1.00 83.56 166 ALA A CA 1
ATOM 1340 C C . ALA A 1 166 ? 5.275 0.187 30.446 1.00 83.56 166 ALA A C 1
ATOM 1342 O O . ALA A 1 166 ? 4.148 0.421 30.882 1.00 83.56 166 ALA A O 1
ATOM 1343 N N . THR A 1 167 ? 5.471 -0.243 29.193 1.00 87.69 167 THR A N 1
ATOM 1344 C CA . THR A 1 167 ? 4.372 -0.460 28.230 1.00 87.69 167 THR A CA 1
ATOM 1345 C C . THR A 1 167 ? 3.454 -1.602 28.676 1.00 87.69 167 THR A C 1
ATOM 1347 O O . THR A 1 167 ? 2.227 -1.471 28.658 1.00 87.69 167 THR A O 1
ATOM 1350 N N . ALA A 1 168 ? 4.031 -2.722 29.124 1.00 86.69 168 ALA A N 1
ATOM 1351 C CA . ALA A 1 168 ? 3.274 -3.855 29.651 1.00 86.69 168 ALA A CA 1
ATOM 1352 C C . ALA A 1 168 ? 2.471 -3.469 30.907 1.00 86.69 168 ALA A C 1
ATOM 1354 O O . ALA A 1 168 ? 1.292 -3.815 31.022 1.00 86.69 168 ALA A O 1
ATOM 1355 N N . TYR A 1 169 ? 3.074 -2.694 31.815 1.00 86.00 169 TYR A N 1
ATOM 1356 C CA . TYR A 1 169 ? 2.399 -2.198 33.010 1.00 86.00 169 TYR A CA 1
ATOM 1357 C C . TYR A 1 169 ? 1.273 -1.208 32.685 1.00 86.00 169 TYR A C 1
ATOM 1359 O O . TYR A 1 169 ? 0.168 -1.344 33.211 1.00 86.00 169 TYR A O 1
ATOM 1367 N N . SER A 1 170 ? 1.488 -0.262 31.764 1.00 85.00 170 SER A N 1
ATOM 1368 C CA . SER A 1 170 ? 0.446 0.696 31.379 1.00 85.00 170 SER A CA 1
ATOM 1369 C C . SER A 1 170 ? -0.769 0.002 30.753 1.00 85.00 170 SER A C 1
ATOM 1371 O O . SER A 1 170 ? -1.909 0.361 31.051 1.00 85.00 170 SER A O 1
ATOM 1373 N N . LEU A 1 171 ? -0.543 -1.039 29.943 1.00 87.56 171 LEU A N 1
ATOM 1374 C CA . LEU A 1 171 ? -1.607 -1.876 29.383 1.00 87.56 171 LEU A CA 1
ATOM 1375 C C . LEU A 1 171 ? -2.366 -2.669 30.457 1.00 87.56 171 LEU A C 1
ATOM 1377 O O . LEU A 1 171 ? -3.593 -2.778 30.389 1.00 87.56 171 LEU A O 1
ATOM 1381 N N . TYR A 1 172 ? -1.666 -3.187 31.471 1.00 87.31 172 TYR A N 1
ATOM 1382 C CA . TYR A 1 172 ? -2.293 -3.833 32.626 1.00 87.31 172 TYR A CA 1
ATOM 1383 C C . TYR A 1 172 ? -3.192 -2.856 33.406 1.00 87.31 172 TYR A C 1
ATOM 1385 O O . TYR A 1 172 ? -4.342 -3.189 33.695 1.00 87.31 172 TYR A O 1
ATOM 1393 N N . CYS A 1 173 ? -2.728 -1.630 33.667 1.00 81.38 173 CYS A N 1
ATOM 1394 C CA . CYS A 1 173 ? -3.521 -0.595 34.339 1.00 81.38 173 CYS A CA 1
ATOM 1395 C C . CYS A 1 173 ? -4.826 -0.275 33.594 1.00 81.38 173 CYS A C 1
ATOM 1397 O O . CYS A 1 173 ? -5.893 -0.262 34.212 1.00 81.38 173 CYS A O 1
ATOM 1399 N N . VAL A 1 174 ? -4.777 -0.107 32.267 1.00 86.94 174 VAL A N 1
ATOM 1400 C CA . VAL A 1 174 ? -5.988 0.098 31.450 1.00 86.94 174 VAL A CA 1
ATOM 1401 C C . VAL A 1 174 ? -6.909 -1.118 31.516 1.00 86.94 174 VAL A C 1
ATOM 1403 O O . VAL A 1 174 ? -8.111 -0.960 31.729 1.00 86.94 174 VAL A O 1
ATOM 1406 N N . LYS A 1 175 ? -6.363 -2.337 31.396 1.00 87.81 175 LYS A N 1
ATOM 1407 C CA . LYS A 1 175 ? -7.143 -3.582 31.471 1.00 87.81 175 LYS A CA 1
ATOM 1408 C C . LYS A 1 175 ? -7.920 -3.700 32.784 1.00 87.81 175 LYS A C 1
ATOM 1410 O O . LYS A 1 175 ? -9.067 -4.134 32.760 1.00 87.81 175 LYS A O 1
ATOM 1415 N N . VAL A 1 176 ? -7.319 -3.307 33.907 1.00 85.06 176 VAL A N 1
ATOM 1416 C CA . VAL A 1 176 ? -7.956 -3.343 35.236 1.00 85.06 176 VAL A CA 1
ATOM 1417 C C . VAL A 1 176 ? -8.991 -2.220 35.418 1.00 85.06 176 VAL A C 1
ATOM 1419 O O . VAL A 1 176 ? -9.995 -2.428 36.090 1.00 85.06 176 VAL A O 1
ATOM 1422 N N . ARG A 1 177 ? -8.781 -1.040 34.815 1.00 79.69 177 ARG A N 1
ATOM 1423 C CA . ARG A 1 177 ? -9.591 0.179 35.053 1.00 79.69 177 ARG A CA 1
ATOM 1424 C C . ARG A 1 177 ? -10.705 0.458 34.046 1.00 79.69 177 ARG A C 1
ATOM 1426 O O . ARG A 1 177 ? -11.640 1.191 34.367 1.00 79.69 177 ARG A O 1
ATOM 1433 N N . VAL A 1 178 ? -10.550 -0.036 32.821 1.00 84.75 178 VAL A N 1
ATOM 1434 C CA . VAL A 1 178 ? -11.401 0.254 31.648 1.00 84.75 178 VAL A CA 1
ATOM 1435 C C . VAL A 1 178 ? -11.746 -1.041 30.886 1.00 84.75 178 VAL A C 1
ATOM 1437 O O . VAL A 1 178 ? -12.543 -1.040 29.950 1.00 84.75 178 VAL A O 1
ATOM 1440 N N . GLY A 1 179 ? -11.162 -2.176 31.281 1.00 86.50 179 GLY A N 1
ATOM 1441 C CA . GLY A 1 179 ? -11.356 -3.461 30.616 1.00 86.50 179 GLY A CA 1
ATOM 1442 C C . GLY A 1 179 ? -10.613 -3.579 29.283 1.00 86.50 179 GLY A C 1
ATOM 1443 O O . GLY A 1 179 ? -9.852 -2.705 28.859 1.00 86.50 179 GLY A O 1
ATOM 1444 N N . TRP A 1 180 ? -10.853 -4.691 28.587 1.00 88.19 180 TRP A N 1
ATOM 1445 C CA . TRP A 1 180 ? -10.239 -4.977 27.285 1.00 88.19 180 TRP A CA 1
ATOM 1446 C C . TRP A 1 180 ? -10.592 -3.956 26.194 1.00 88.19 180 TRP A C 1
ATOM 1448 O O . TRP A 1 180 ? -9.775 -3.718 25.307 1.00 88.19 180 TRP A O 1
ATOM 1458 N N . LEU A 1 181 ? -11.765 -3.317 26.265 1.00 87.81 181 LEU A N 1
ATOM 1459 C CA . LEU A 1 181 ? -12.156 -2.281 25.305 1.00 87.81 181 LEU A CA 1
ATOM 1460 C C . LEU A 1 181 ? -11.289 -1.021 25.451 1.00 87.81 181 LEU A C 1
ATOM 1462 O O . LEU A 1 181 ? -10.881 -0.449 24.443 1.00 87.81 181 LEU A O 1
ATOM 1466 N N . GLY A 1 182 ? -10.911 -0.649 26.680 1.00 86.88 182 GLY A N 1
ATOM 1467 C CA . GLY A 1 182 ? -9.927 0.408 26.919 1.00 86.88 182 GLY A CA 1
ATOM 1468 C C . GLY A 1 182 ? -8.533 0.059 26.392 1.00 86.88 182 GLY A C 1
ATOM 1469 O O . GLY A 1 182 ? -7.861 0.924 25.839 1.00 86.88 182 GLY A O 1
ATOM 1470 N N . VAL A 1 183 ? -8.109 -1.206 26.509 1.00 90.94 183 VAL A N 1
ATOM 1471 C CA . VAL A 1 183 ? -6.826 -1.690 25.956 1.00 90.94 183 VAL A CA 1
ATOM 1472 C C . VAL A 1 183 ? -6.819 -1.604 24.431 1.00 90.94 183 VAL A C 1
ATOM 1474 O O . VAL A 1 183 ? -5.862 -1.109 23.845 1.00 90.94 183 VAL A O 1
ATOM 1477 N N . PHE A 1 184 ? -7.900 -2.036 23.778 1.00 91.38 184 PHE A N 1
ATOM 1478 C CA . PHE A 1 184 ? -8.048 -1.867 22.334 1.00 91.38 184 PHE A CA 1
ATOM 1479 C C . PHE A 1 184 ? -8.020 -0.380 21.952 1.00 91.38 184 PHE A C 1
ATOM 1481 O O . PHE A 1 184 ? -7.318 0.001 21.017 1.00 91.38 184 PHE A O 1
ATOM 1488 N N . LEU A 1 185 ? -8.719 0.477 22.700 1.00 91.06 185 LEU A N 1
ATOM 1489 C CA . LEU A 1 185 ? -8.744 1.917 22.459 1.00 91.06 185 LEU A CA 1
ATOM 1490 C C . LEU A 1 185 ? -7.348 2.558 22.597 1.00 91.06 185 LEU A C 1
ATOM 1492 O O . LEU A 1 185 ? -6.949 3.304 21.704 1.00 91.06 185 LEU A O 1
ATOM 1496 N N . SER A 1 186 ? -6.573 2.230 23.641 1.00 91.88 186 SER A N 1
ATOM 1497 C CA . SER A 1 186 ? -5.230 2.803 23.839 1.00 91.88 186 SER A CA 1
ATOM 1498 C C . SER A 1 186 ? -4.244 2.385 22.745 1.00 91.88 186 SER A C 1
ATOM 1500 O O . SER A 1 186 ? -3.480 3.226 22.270 1.00 91.88 186 SER A O 1
ATOM 1502 N N . ILE A 1 187 ? -4.321 1.132 22.275 1.00 91.25 187 ILE A N 1
ATOM 1503 C CA . ILE A 1 187 ? -3.528 0.633 21.139 1.00 91.25 187 ILE A CA 1
ATOM 1504 C C . ILE A 1 187 ? -3.840 1.415 19.860 1.00 91.25 187 ILE A C 1
ATOM 1506 O O . ILE A 1 187 ? -2.931 1.877 19.170 1.00 91.25 187 ILE A O 1
ATOM 1510 N N . ASN A 1 188 ? -5.124 1.609 19.557 1.00 90.62 188 ASN A N 1
ATOM 1511 C CA . ASN A 1 188 ? -5.532 2.301 18.338 1.00 90.62 188 ASN A CA 1
ATOM 1512 C C . ASN A 1 188 ? -5.169 3.792 18.356 1.00 90.62 188 ASN A C 1
ATOM 1514 O O . ASN A 1 188 ? -4.637 4.285 17.361 1.00 90.62 188 ASN A O 1
ATOM 1518 N N . LEU A 1 189 ? -5.382 4.503 19.472 1.00 90.75 189 LEU A N 1
ATOM 1519 C CA . LEU A 1 189 ? -4.969 5.908 19.571 1.00 90.75 189 LEU A CA 1
ATOM 1520 C C . LEU A 1 189 ? -3.447 6.056 19.475 1.00 90.75 189 LEU A C 1
ATOM 1522 O O . LEU A 1 189 ? -2.981 6.929 18.751 1.00 90.75 189 LEU A O 1
ATOM 1526 N N . ALA A 1 190 ? -2.660 5.189 20.119 1.00 92.38 190 ALA A N 1
ATOM 1527 C CA . ALA A 1 190 ? -1.202 5.252 20.031 1.00 92.38 190 ALA A CA 1
ATOM 1528 C C . ALA A 1 190 ? -0.675 5.033 18.605 1.00 92.38 190 ALA A C 1
ATOM 1530 O O . ALA A 1 190 ? 0.254 5.723 18.187 1.00 92.38 190 ALA A O 1
ATOM 1531 N N . PHE A 1 191 ? -1.276 4.118 17.838 1.00 93.12 191 PHE A N 1
ATOM 1532 C CA . PHE A 1 191 ? -0.890 3.883 16.444 1.00 93.12 191 PHE A CA 1
ATOM 1533 C C . PHE A 1 191 ? -1.272 5.058 15.534 1.00 93.12 191 PHE A C 1
ATOM 1535 O O . PHE A 1 191 ? -0.436 5.505 14.749 1.00 93.12 191 PHE A O 1
ATOM 1542 N N . ILE A 1 192 ? -2.477 5.618 15.694 1.00 89.31 192 ILE A N 1
ATOM 1543 C CA . ILE A 1 192 ? -2.928 6.798 14.939 1.00 89.31 192 ILE A CA 1
ATOM 1544 C C . ILE A 1 192 ? -2.072 8.025 15.290 1.00 89.31 192 ILE A C 1
ATOM 1546 O O . ILE A 1 192 ? -1.572 8.697 14.390 1.00 89.31 192 ILE A O 1
ATOM 1550 N N . SER A 1 193 ? -1.824 8.289 16.578 1.00 91.56 193 SER A N 1
ATOM 1551 C CA . SER A 1 193 ? -0.929 9.366 17.018 1.00 91.56 1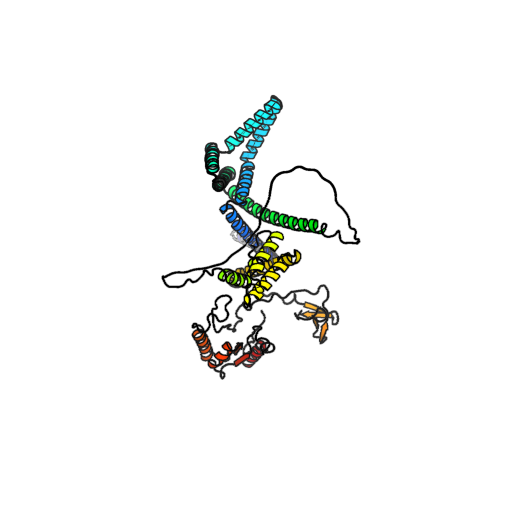93 SER A CA 1
ATOM 1552 C C . SER A 1 193 ? 0.501 9.179 16.520 1.00 91.56 193 SER A C 1
ATOM 1554 O O . SER A 1 193 ? 1.149 10.171 16.210 1.00 91.56 193 SER A O 1
ATOM 1556 N N . ASN A 1 194 ? 1.003 7.944 16.414 1.00 90.81 194 ASN A N 1
ATOM 1557 C CA . ASN A 1 194 ? 2.332 7.697 15.856 1.00 90.81 194 ASN A CA 1
ATOM 1558 C C . ASN A 1 194 ? 2.377 8.041 14.362 1.00 90.81 194 ASN A C 1
ATOM 1560 O O . ASN A 1 194 ? 3.353 8.631 13.917 1.00 90.81 194 ASN A O 1
ATOM 1564 N N . ASP A 1 195 ? 1.343 7.677 13.601 1.00 87.62 195 ASP A N 1
ATOM 1565 C CA . ASP A 1 195 ? 1.243 7.969 12.165 1.00 87.62 195 ASP A CA 1
ATOM 1566 C C . ASP A 1 195 ? 1.173 9.488 11.912 1.00 87.62 195 ASP A C 1
ATOM 1568 O O . ASP A 1 195 ? 1.945 10.031 11.118 1.00 87.62 195 ASP A O 1
ATOM 1572 N N . VAL A 1 196 ? 0.331 10.190 12.682 1.00 88.50 196 VAL A N 1
ATOM 1573 C CA . VAL A 1 196 ? 0.233 11.661 12.681 1.00 88.50 196 VAL A CA 1
ATOM 1574 C C . VAL A 1 196 ? 1.555 12.310 13.097 1.00 88.50 196 VAL A C 1
ATOM 1576 O O . VAL A 1 196 ? 1.992 13.246 12.438 1.00 88.50 196 VAL A O 1
ATOM 1579 N N . LEU A 1 197 ? 2.233 11.804 14.132 1.00 87.19 197 LEU A N 1
ATOM 1580 C CA . LEU A 1 197 ? 3.537 12.320 14.557 1.00 87.19 197 LEU A CA 1
ATOM 1581 C C . LEU A 1 197 ? 4.597 12.149 13.460 1.00 87.19 197 LEU A C 1
ATOM 1583 O O . LEU A 1 197 ? 5.341 13.087 13.197 1.00 87.19 197 LEU A O 1
ATOM 1587 N N . THR A 1 198 ? 4.647 10.999 12.776 1.00 85.25 198 THR A N 1
ATOM 1588 C CA . THR A 1 198 ? 5.572 10.815 11.645 1.00 85.25 198 THR A CA 1
ATOM 1589 C C . THR A 1 198 ? 5.254 11.730 10.463 1.00 85.25 198 THR A C 1
ATOM 1591 O O . THR A 1 198 ? 6.178 12.223 9.826 1.00 85.25 198 THR A O 1
ATOM 1594 N N . TYR A 1 199 ? 3.973 12.015 10.204 1.00 85.69 199 TYR A N 1
ATOM 1595 C CA . TYR A 1 199 ? 3.561 12.962 9.166 1.00 85.69 199 TYR A CA 1
ATOM 1596 C C . TYR A 1 199 ? 3.918 14.415 9.526 1.00 85.69 199 TYR A C 1
ATOM 1598 O O . TYR A 1 199 ? 4.417 15.154 8.683 1.00 85.69 199 TYR A O 1
ATOM 1606 N N . LEU A 1 200 ? 3.715 14.821 10.786 1.00 85.56 200 LEU A N 1
ATOM 1607 C CA . LEU A 1 200 ? 4.058 16.162 11.273 1.00 85.56 200 LEU A CA 1
ATOM 1608 C C . LEU A 1 200 ? 5.570 16.404 11.310 1.00 85.56 200 LEU A C 1
ATOM 1610 O O . LEU A 1 200 ? 6.006 17.482 10.920 1.00 85.56 200 LEU A O 1
ATOM 1614 N N . LEU A 1 201 ? 6.366 15.411 11.721 1.00 83.69 201 LEU A N 1
ATOM 1615 C CA . LEU A 1 201 ? 7.829 15.489 11.658 1.00 83.69 201 LEU A CA 1
ATOM 1616 C C . LEU A 1 201 ? 8.302 15.655 10.210 1.00 83.69 201 LEU A C 1
ATOM 1618 O O . LEU A 1 201 ? 9.042 16.587 9.924 1.00 83.69 201 LEU A O 1
ATOM 1622 N N . GLN A 1 202 ? 7.784 14.843 9.280 1.00 81.12 202 GLN A N 1
ATOM 1623 C CA . GLN A 1 202 ? 8.099 14.981 7.856 1.00 81.12 202 GLN A CA 1
ATOM 1624 C C . GLN A 1 202 ? 7.664 16.344 7.279 1.00 81.12 202 GLN A C 1
ATOM 1626 O O . GLN A 1 202 ? 8.332 16.872 6.396 1.00 81.12 202 GLN A O 1
ATOM 1631 N N . GLY A 1 203 ? 6.568 16.932 7.770 1.00 77.12 203 GLY A N 1
ATOM 1632 C CA . GLY A 1 203 ? 6.149 18.289 7.406 1.00 77.12 203 GLY A CA 1
ATOM 1633 C C . GLY A 1 203 ? 7.099 19.373 7.927 1.00 77.12 203 GLY A C 1
ATOM 1634 O O . GLY A 1 203 ? 7.510 20.240 7.160 1.00 77.12 203 GLY A O 1
ATOM 1635 N N . TYR A 1 204 ? 7.481 19.297 9.204 1.00 74.88 204 TYR A N 1
ATOM 1636 C CA . TYR A 1 204 ? 8.394 20.252 9.838 1.00 74.88 204 TYR A CA 1
ATOM 1637 C C . TYR A 1 204 ? 9.809 20.192 9.248 1.00 74.88 204 TYR A C 1
ATOM 1639 O O . TYR A 1 204 ? 10.425 21.229 9.018 1.00 74.88 204 TYR A O 1
ATOM 1647 N N . ASP A 1 205 ? 10.300 18.988 8.950 1.00 73.19 205 ASP A N 1
ATOM 1648 C CA . ASP A 1 205 ? 11.588 18.785 8.288 1.00 73.19 205 ASP A CA 1
ATOM 1649 C C . ASP A 1 205 ? 11.629 19.510 6.928 1.00 73.19 205 ASP A C 1
ATOM 1651 O O . ASP A 1 205 ? 12.587 20.235 6.655 1.00 73.19 205 ASP A O 1
ATOM 1655 N N . ASN A 1 206 ? 10.560 19.410 6.123 1.00 70.00 206 ASN A N 1
ATOM 1656 C CA . ASN A 1 206 ? 10.441 20.136 4.851 1.00 70.00 206 ASN A CA 1
ATOM 1657 C C . ASN A 1 206 ? 10.427 21.665 5.050 1.00 70.00 206 ASN A C 1
ATOM 1659 O O . ASN A 1 206 ? 11.161 22.366 4.359 1.00 70.00 206 ASN A O 1
ATOM 1663 N N . GLU A 1 207 ? 9.650 22.194 6.009 1.00 66.56 207 GLU A N 1
ATOM 1664 C CA . GLU A 1 207 ? 9.662 23.638 6.317 1.00 66.56 207 GLU A CA 1
ATOM 1665 C C . GLU A 1 207 ? 11.031 24.130 6.817 1.00 66.56 207 GLU A C 1
ATOM 1667 O O . GLU A 1 207 ? 11.369 25.303 6.640 1.00 66.56 207 GLU A O 1
ATOM 1672 N N . SER A 1 208 ? 11.820 23.256 7.451 1.00 58.91 208 SER A N 1
ATOM 1673 C CA . SER A 1 208 ? 13.182 23.578 7.879 1.00 58.91 208 SER A CA 1
ATOM 1674 C C . SER A 1 208 ? 14.180 23.581 6.713 1.00 58.91 208 SER A C 1
ATOM 1676 O O . SER A 1 208 ? 15.029 24.470 6.671 1.00 58.91 208 SER A O 1
ATOM 1678 N N . GLU A 1 209 ? 14.048 22.666 5.738 1.00 58.50 209 GLU A N 1
ATOM 1679 C CA . GLU A 1 209 ? 14.833 22.705 4.491 1.00 58.50 209 GLU A CA 1
ATOM 1680 C C . GLU A 1 209 ? 14.494 23.973 3.673 1.00 58.50 209 GLU A C 1
ATOM 1682 O O . GLU A 1 209 ? 15.416 24.669 3.249 1.00 58.50 209 GLU A O 1
ATOM 1687 N N . ASP A 1 210 ? 13.212 24.337 3.521 1.00 55.16 210 ASP A N 1
ATOM 1688 C CA . ASP A 1 210 ? 12.794 25.534 2.764 1.00 55.16 210 ASP A CA 1
ATOM 1689 C C . ASP A 1 210 ? 13.272 26.855 3.419 1.00 55.16 210 ASP A C 1
ATOM 1691 O O . ASP A 1 210 ? 13.762 27.745 2.723 1.00 55.16 210 ASP A O 1
ATOM 1695 N N . LYS A 1 211 ? 13.209 26.997 4.756 1.00 50.66 211 LYS A N 1
ATOM 1696 C CA . LYS A 1 211 ? 13.718 28.204 5.454 1.00 50.66 211 LYS A CA 1
ATOM 1697 C C . LYS A 1 211 ? 15.231 28.368 5.333 1.00 50.66 211 LYS A C 1
ATOM 1699 O O . LYS A 1 211 ? 15.708 29.478 5.111 1.00 50.66 211 LYS A O 1
ATOM 1704 N N . HIS A 1 212 ? 15.976 27.268 5.437 1.00 44.25 212 HIS A N 1
ATOM 1705 C CA . HIS A 1 212 ? 17.434 27.294 5.327 1.00 44.25 212 HIS A CA 1
ATOM 1706 C C . HIS A 1 212 ? 17.909 27.626 3.894 1.00 44.25 212 HIS A C 1
ATOM 1708 O O . HIS A 1 212 ? 19.052 28.047 3.713 1.00 44.25 212 HIS A O 1
ATOM 1714 N N . PHE A 1 213 ? 17.031 27.473 2.892 1.00 44.59 213 PHE A N 1
ATOM 1715 C CA . PHE A 1 213 ? 17.253 27.904 1.509 1.00 44.59 213 PHE A CA 1
ATOM 1716 C C . PHE A 1 213 ? 17.044 29.413 1.297 1.00 44.59 213 PHE A C 1
ATOM 1718 O O . PHE A 1 213 ? 17.804 30.012 0.542 1.00 44.59 213 PHE A O 1
ATOM 1725 N N . GLU A 1 214 ? 16.057 30.044 1.942 1.00 48.66 214 GLU A N 1
ATOM 1726 C CA . GLU A 1 214 ? 15.839 31.498 1.814 1.00 48.66 214 GLU A CA 1
ATOM 1727 C C . GLU A 1 214 ? 16.922 32.307 2.559 1.00 48.66 214 GLU A C 1
ATOM 1729 O O . GLU A 1 214 ? 17.472 33.250 1.995 1.00 48.66 214 GLU A O 1
ATOM 1734 N N . GLU A 1 215 ? 17.331 31.892 3.764 1.00 44.03 215 GLU A N 1
ATOM 1735 C CA . GLU A 1 215 ? 18.392 32.575 4.537 1.00 44.03 215 GLU A CA 1
ATOM 1736 C C . GLU A 1 215 ? 19.771 32.517 3.836 1.00 44.03 215 GLU A C 1
ATOM 1738 O O . GLU A 1 215 ? 20.565 33.460 3.903 1.00 44.03 215 GLU A O 1
ATOM 1743 N N . GLN A 1 216 ? 20.042 31.446 3.077 1.00 41.06 216 GLN A N 1
ATOM 1744 C CA . GLN A 1 216 ? 21.246 31.334 2.241 1.00 41.06 216 GLN A CA 1
ATOM 1745 C C . GLN A 1 216 ? 21.155 32.151 0.930 1.00 41.06 216 GLN A C 1
ATOM 1747 O O . GLN A 1 216 ? 22.164 32.420 0.284 1.00 41.06 216 GLN A O 1
ATOM 1752 N N . LYS A 1 217 ? 19.955 32.576 0.527 1.00 37.66 217 LYS A N 1
ATOM 1753 C CA . LYS A 1 217 ? 19.699 33.278 -0.739 1.00 37.66 217 LYS A CA 1
ATOM 1754 C C . LYS A 1 217 ? 19.751 34.800 -0.595 1.00 37.66 217 LYS A C 1
ATOM 1756 O O . LYS A 1 217 ? 20.159 35.473 -1.536 1.00 37.66 217 LYS A O 1
ATOM 1761 N N . GLU A 1 218 ? 19.424 35.337 0.582 1.00 37.81 218 GLU A N 1
ATOM 1762 C CA . GLU A 1 218 ? 19.684 36.749 0.921 1.00 37.81 218 GLU A CA 1
ATOM 1763 C C . GLU A 1 218 ? 21.184 37.046 1.130 1.00 37.81 218 GLU A C 1
ATOM 1765 O O . GLU A 1 218 ? 21.607 38.196 1.034 1.00 37.81 218 GLU A O 1
ATOM 1770 N N . THR A 1 219 ? 22.008 36.023 1.390 1.00 37.00 219 THR A N 1
ATOM 1771 C CA . THR A 1 219 ? 23.448 36.179 1.670 1.00 37.00 219 THR A CA 1
ATOM 1772 C C . THR A 1 219 ? 24.364 36.075 0.444 1.00 37.00 219 THR A C 1
ATOM 1774 O O . THR A 1 219 ? 25.525 36.463 0.543 1.00 37.00 219 THR A O 1
ATOM 1777 N N . GLU A 1 220 ? 23.867 35.631 -0.718 1.00 39.00 220 GLU A N 1
ATOM 1778 C CA . GLU A 1 220 ? 24.633 35.578 -1.984 1.00 39.00 220 GLU A CA 1
ATOM 1779 C C . GLU A 1 220 ? 24.323 36.747 -2.952 1.00 39.00 220 GLU A C 1
ATOM 1781 O O . GLU A 1 220 ? 24.891 36.807 -4.039 1.00 39.00 220 GLU A O 1
ATOM 1786 N N . SER A 1 221 ? 23.446 37.699 -2.590 1.00 31.58 221 SER A N 1
ATOM 1787 C CA . SER A 1 221 ? 22.974 38.766 -3.498 1.00 31.58 221 SER A CA 1
ATOM 1788 C C . SER A 1 221 ? 23.575 40.163 -3.261 1.00 31.58 221 SER A C 1
ATOM 1790 O O . SER A 1 221 ? 22.964 41.160 -3.654 1.00 31.58 221 SER A O 1
ATOM 1792 N N . VAL A 1 222 ? 24.729 40.271 -2.594 1.00 39.38 222 VAL A N 1
ATOM 1793 C CA . VAL A 1 222 ? 25.423 41.549 -2.332 1.00 39.38 222 VAL A CA 1
ATOM 1794 C C . VAL A 1 222 ? 26.937 41.363 -2.506 1.00 39.38 222 VAL A C 1
ATOM 1796 O O . VAL A 1 222 ? 27.481 40.359 -2.062 1.00 39.38 222 VAL A O 1
ATOM 1799 N N . VAL A 1 223 ? 27.604 42.371 -3.084 1.00 36.69 223 VAL A N 1
ATOM 1800 C CA . VAL A 1 223 ? 29.040 42.418 -3.443 1.00 36.69 223 VAL A CA 1
ATOM 1801 C C . VAL A 1 223 ? 29.429 41.599 -4.685 1.00 36.69 223 VAL A C 1
ATOM 1803 O O . VAL A 1 223 ? 30.040 40.543 -4.585 1.00 36.69 223 VAL A O 1
ATOM 1806 N N . GLU A 1 224 ? 29.216 42.190 -5.860 1.00 34.53 224 GLU A N 1
ATOM 1807 C CA . GLU A 1 224 ? 30.346 42.692 -6.659 1.00 34.53 224 GLU A CA 1
ATOM 1808 C C . GLU A 1 224 ? 29.974 44.087 -7.185 1.00 34.53 224 GLU A C 1
ATOM 1810 O O . GLU A 1 224 ? 28.894 44.243 -7.749 1.00 34.53 224 GLU A O 1
ATOM 1815 N N . ASP A 1 225 ? 30.824 45.094 -6.947 1.00 29.03 225 ASP A N 1
ATOM 1816 C CA . ASP A 1 225 ? 31.294 45.994 -8.011 1.00 29.03 225 ASP A CA 1
ATOM 1817 C C . ASP A 1 225 ? 32.413 46.950 -7.532 1.00 29.03 225 ASP A C 1
ATOM 1819 O O . ASP A 1 225 ? 32.396 47.464 -6.413 1.00 29.03 225 ASP A O 1
ATOM 1823 N N . ASP A 1 226 ? 33.322 47.206 -8.474 1.00 29.81 226 ASP A N 1
ATOM 1824 C CA . ASP A 1 226 ? 34.156 48.400 -8.688 1.00 29.81 226 ASP A CA 1
ATOM 1825 C C . ASP A 1 226 ? 35.465 48.732 -7.907 1.00 29.81 226 ASP A C 1
ATOM 1827 O O . ASP A 1 226 ? 35.591 48.659 -6.685 1.00 29.81 226 ASP A O 1
ATOM 1831 N N . ILE A 1 227 ? 36.391 49.274 -8.718 1.00 29.41 227 ILE A N 1
ATOM 1832 C CA . ILE A 1 227 ? 37.589 50.106 -8.454 1.00 29.41 227 ILE A CA 1
ATOM 1833 C C . ILE A 1 227 ? 38.956 49.447 -8.135 1.00 29.41 227 ILE A C 1
ATOM 1835 O O . ILE A 1 227 ? 39.164 48.658 -7.218 1.00 29.41 227 ILE A O 1
ATOM 1839 N N . SER A 1 228 ? 39.938 49.894 -8.929 1.00 30.53 228 SER A N 1
ATOM 1840 C CA . SER A 1 228 ? 41.361 49.531 -8.979 1.00 30.53 228 SER A CA 1
ATOM 1841 C C . SER A 1 228 ? 42.296 50.559 -8.320 1.00 30.53 228 SER A C 1
ATOM 1843 O O . SER A 1 228 ? 41.994 51.752 -8.347 1.00 30.53 228 SER A O 1
ATOM 1845 N N . GLY A 1 229 ? 43.512 50.152 -7.932 1.00 26.80 229 GLY A N 1
ATOM 1846 C CA . GLY A 1 229 ? 44.637 51.084 -7.752 1.00 26.80 229 GLY A CA 1
ATOM 1847 C C . GLY A 1 229 ? 45.884 50.469 -7.106 1.00 26.80 229 GLY A C 1
ATOM 1848 O O . GLY A 1 229 ? 45.784 49.826 -6.065 1.00 26.80 229 GLY A O 1
ATOM 1849 N N . ASP A 1 230 ? 47.059 50.696 -7.700 1.00 28.88 230 ASP A N 1
ATOM 1850 C CA . ASP A 1 230 ? 48.356 50.430 -7.060 1.00 28.88 230 ASP A CA 1
ATOM 1851 C C . ASP A 1 230 ? 48.607 51.398 -5.891 1.00 28.88 230 ASP A C 1
ATOM 1853 O O . ASP A 1 230 ? 48.253 52.573 -5.993 1.00 28.88 230 ASP A O 1
ATOM 1857 N N . PHE A 1 231 ? 49.342 50.960 -4.859 1.00 24.56 231 PHE A N 1
ATOM 1858 C CA . PHE A 1 231 ? 50.576 51.657 -4.457 1.00 24.56 231 PHE A CA 1
ATOM 1859 C C . PHE A 1 231 ? 51.492 50.796 -3.566 1.00 24.56 231 PHE A C 1
ATOM 1861 O O . PHE A 1 231 ? 51.074 49.828 -2.934 1.00 24.56 231 PHE A O 1
ATOM 1868 N N . GLU A 1 232 ? 52.767 51.176 -3.524 1.00 26.80 232 GLU A N 1
ATOM 1869 C CA . GLU A 1 232 ? 53.857 50.539 -2.776 1.00 26.80 232 GLU A CA 1
ATOM 1870 C C . GLU A 1 232 ? 54.174 51.327 -1.481 1.00 26.80 232 GLU A C 1
ATOM 1872 O O . GLU A 1 232 ? 53.962 52.539 -1.459 1.00 26.80 232 GLU A O 1
ATOM 1877 N N . SER A 1 233 ? 54.710 50.673 -0.427 1.00 21.27 233 SER A N 1
ATOM 1878 C CA . SER A 1 233 ? 55.815 51.179 0.441 1.00 21.27 233 SER A CA 1
ATOM 1879 C C . SER A 1 233 ? 55.783 50.767 1.936 1.00 21.27 233 SER A C 1
ATOM 1881 O O . SER A 1 233 ? 54.855 51.073 2.678 1.00 21.27 233 SER A O 1
ATOM 1883 N N . SER A 1 234 ? 56.943 50.281 2.404 1.00 22.00 234 SER A N 1
ATOM 1884 C CA . SER A 1 234 ? 57.557 50.480 3.741 1.00 22.00 234 SER A CA 1
ATOM 1885 C C . SER A 1 234 ? 57.031 49.806 5.032 1.00 22.00 234 SER A C 1
ATOM 1887 O O . SER A 1 234 ? 55.848 49.700 5.326 1.00 22.00 234 SER A O 1
ATOM 1889 N N . VAL A 1 235 ? 58.021 49.421 5.850 1.00 27.16 235 VAL A N 1
ATOM 1890 C CA . VAL A 1 235 ? 58.009 48.856 7.219 1.00 27.16 235 VAL A CA 1
ATOM 1891 C C . VAL A 1 235 ? 58.978 49.732 8.038 1.00 27.16 235 VAL A C 1
ATOM 1893 O O . VAL A 1 235 ? 60.039 50.047 7.487 1.00 27.16 235 VAL A O 1
ATOM 1896 N N . PRO A 1 236 ? 58.668 50.194 9.276 1.00 36.31 236 PRO A N 1
ATOM 1897 C CA . PRO A 1 236 ? 59.121 49.518 10.521 1.00 36.31 236 PRO A CA 1
ATOM 1898 C C . PRO A 1 236 ? 58.149 49.737 11.737 1.00 36.31 236 PRO A C 1
ATOM 1900 O O . PRO A 1 236 ? 57.059 50.254 11.537 1.00 36.31 236 PRO A O 1
ATOM 1903 N N . THR A 1 237 ? 58.380 49.353 13.013 1.00 23.72 237 THR A N 1
ATOM 1904 C CA . THR A 1 237 ? 59.617 49.021 13.769 1.00 23.72 237 THR A CA 1
ATOM 1905 C C . THR A 1 237 ? 59.325 48.231 15.072 1.00 23.72 237 THR A C 1
ATOM 1907 O O . THR A 1 237 ? 58.441 48.662 15.796 1.00 23.72 237 THR A O 1
ATOM 1910 N N . ARG A 1 238 ? 60.130 47.182 15.375 1.00 25.48 238 ARG A N 1
ATOM 1911 C CA . ARG A 1 238 ? 60.690 46.703 16.692 1.00 25.48 238 ARG A CA 1
ATOM 1912 C C . ARG A 1 238 ? 59.793 46.578 17.963 1.00 25.48 238 ARG A C 1
ATOM 1914 O O . ARG A 1 238 ? 58.649 46.990 17.960 1.00 25.48 238 ARG A O 1
ATOM 1921 N N . GLU A 1 239 ? 60.198 45.936 19.074 1.00 24.89 239 GLU A N 1
ATOM 1922 C CA . GLU A 1 239 ? 61.498 45.423 19.595 1.00 24.89 239 GLU A CA 1
ATOM 1923 C C . GLU A 1 239 ? 61.244 44.097 20.390 1.00 24.89 239 GLU A C 1
ATOM 1925 O O . GLU A 1 239 ? 60.203 43.980 21.026 1.00 24.89 239 GLU A O 1
ATOM 1930 N N . SER A 1 240 ? 61.978 42.990 20.149 1.00 25.59 240 SER A N 1
ATOM 1931 C CA . SER A 1 240 ? 63.123 42.438 20.941 1.00 25.59 240 SER A CA 1
ATOM 1932 C C . SER A 1 240 ? 62.723 41.513 22.130 1.00 25.59 240 SER A C 1
ATOM 1934 O O . SER A 1 240 ? 61.622 41.640 22.641 1.00 25.59 240 SER A O 1
ATOM 1936 N N . GLU A 1 241 ? 63.491 40.517 22.616 1.00 24.94 241 GLU A N 1
ATOM 1937 C CA . GLU A 1 241 ? 64.924 40.145 22.477 1.00 24.94 241 GLU A CA 1
ATOM 1938 C C . GLU A 1 241 ? 65.183 38.635 22.137 1.00 24.94 241 GLU A C 1
ATOM 1940 O O . GLU A 1 241 ? 64.264 37.881 21.831 1.00 24.94 241 GLU A O 1
ATOM 1945 N N . ASN A 1 242 ? 66.465 38.217 22.128 1.00 24.89 242 ASN A N 1
ATOM 1946 C CA . ASN A 1 242 ? 67.036 36.924 21.665 1.00 24.89 242 ASN A CA 1
ATOM 1947 C C . ASN A 1 242 ? 67.187 35.881 22.820 1.00 24.89 242 ASN A C 1
ATOM 1949 O O . ASN A 1 242 ? 66.826 36.197 23.946 1.00 24.89 242 ASN A O 1
ATOM 1953 N N . PHE A 1 243 ? 67.678 34.627 22.715 1.00 21.58 243 PHE A N 1
ATOM 1954 C CA . PHE A 1 243 ? 68.603 33.859 21.830 1.00 21.58 243 PHE A CA 1
ATOM 1955 C C . PHE A 1 243 ? 68.081 32.389 21.659 1.00 21.58 243 PHE A C 1
ATOM 1957 O O . PHE A 1 243 ? 67.134 32.021 22.343 1.00 21.58 243 PHE A O 1
ATOM 1964 N N . HIS A 1 244 ? 68.581 31.462 20.812 1.00 25.88 244 HIS A N 1
ATOM 1965 C CA . HIS A 1 244 ? 69.960 31.138 20.377 1.00 25.88 244 HIS A CA 1
ATOM 1966 C C . HIS A 1 244 ? 70.007 30.329 19.039 1.00 25.88 244 HIS A C 1
ATOM 1968 O O . HIS A 1 244 ? 69.022 29.701 18.672 1.00 25.88 244 HIS A O 1
ATOM 1974 N N . SER A 1 245 ? 71.171 30.321 18.356 1.00 21.20 245 SER A N 1
ATOM 1975 C CA . SER A 1 245 ? 71.648 29.492 17.201 1.00 21.20 245 SER A CA 1
ATOM 1976 C C . SER A 1 245 ? 70.752 28.375 16.602 1.00 21.20 245 SER A C 1
ATOM 1978 O O . SER A 1 245 ? 70.312 27.486 17.316 1.00 21.20 245 SER A O 1
ATOM 1980 N N . CYS A 1 246 ? 70.488 28.325 15.281 1.00 22.16 246 CYS A N 1
ATOM 1981 C CA . CYS A 1 246 ? 71.402 27.980 14.150 1.00 22.16 246 CYS A CA 1
ATOM 1982 C C . CYS A 1 246 ? 71.930 26.521 14.157 1.00 22.16 246 CYS A C 1
ATOM 1984 O O . CYS A 1 246 ? 72.413 26.068 15.185 1.00 22.16 246 CYS A O 1
ATOM 1986 N N . LYS A 1 247 ? 71.993 25.767 13.041 1.00 21.75 247 LYS A N 1
ATOM 1987 C CA . LYS A 1 247 ? 71.517 25.950 11.640 1.00 21.75 247 LYS A CA 1
ATOM 1988 C C . LYS A 1 247 ? 71.534 24.578 10.917 1.00 21.75 247 LYS A C 1
ATOM 1990 O O . LYS A 1 247 ? 72.250 23.686 11.360 1.00 21.75 247 LYS A O 1
ATOM 1995 N N . SER A 1 248 ? 70.826 24.415 9.795 1.00 24.38 248 SER A N 1
ATOM 1996 C CA . SER A 1 248 ? 70.814 23.177 8.984 1.00 24.38 248 SER A CA 1
ATOM 1997 C C . SER A 1 248 ? 71.377 23.373 7.564 1.00 24.38 248 SER A C 1
ATOM 1999 O O . SER A 1 248 ? 71.095 24.383 6.923 1.00 24.38 248 SER A O 1
ATOM 2001 N N . THR A 1 249 ? 72.126 22.378 7.063 1.00 21.22 249 THR A N 1
ATOM 2002 C CA . THR A 1 249 ? 72.589 22.251 5.659 1.00 21.22 249 THR A CA 1
ATOM 2003 C C . THR A 1 249 ? 72.718 20.759 5.284 1.00 21.22 249 THR A C 1
ATOM 2005 O O . THR A 1 249 ? 72.690 19.904 6.169 1.00 21.22 249 THR A O 1
ATOM 2008 N N . SER A 1 250 ? 72.808 20.425 3.991 1.00 21.47 250 SER A N 1
ATOM 2009 C CA . SER A 1 250 ? 72.515 19.092 3.428 1.00 21.47 250 SER A CA 1
ATOM 2010 C C . SER A 1 250 ? 73.586 18.523 2.471 1.00 21.47 250 SER A C 1
ATOM 2012 O O . SER A 1 250 ? 74.487 19.240 2.044 1.00 21.47 250 SER A O 1
ATOM 2014 N N . ASN A 1 251 ? 73.388 17.251 2.068 1.00 21.61 251 ASN A N 1
ATOM 2015 C CA . ASN A 1 251 ? 74.057 16.496 0.981 1.00 21.61 251 ASN A CA 1
ATOM 2016 C C . ASN A 1 251 ? 75.517 16.061 1.278 1.00 21.61 251 ASN A C 1
ATOM 2018 O O . ASN A 1 251 ? 76.289 16.797 1.873 1.00 21.61 251 ASN A O 1
ATOM 2022 N N . THR A 1 252 ? 75.985 14.856 0.918 1.00 20.53 252 THR A N 1
ATOM 2023 C CA . THR A 1 252 ? 75.996 14.241 -0.435 1.00 20.53 252 THR A CA 1
ATOM 2024 C C . THR A 1 252 ? 76.044 12.688 -0.372 1.00 20.53 252 THR A C 1
ATOM 2026 O O . THR A 1 252 ? 76.170 12.115 0.706 1.00 20.53 252 THR A O 1
ATOM 2029 N N . SER A 1 253 ? 75.888 11.997 -1.510 1.00 21.33 253 SER A N 1
ATOM 2030 C CA . SER A 1 253 ? 75.687 10.538 -1.675 1.00 21.33 253 SER A CA 1
ATOM 2031 C C . SER A 1 253 ? 76.886 9.775 -2.302 1.00 21.33 253 SER A C 1
ATOM 2033 O O . SER A 1 253 ? 77.871 10.408 -2.672 1.00 21.33 253 SER A O 1
ATOM 2035 N N . THR A 1 254 ? 76.723 8.450 -2.542 1.00 20.47 254 THR A N 1
ATOM 2036 C CA . THR A 1 254 ? 77.508 7.538 -3.447 1.00 20.47 254 THR A CA 1
ATOM 2037 C C . THR A 1 254 ? 78.586 6.648 -2.770 1.00 20.47 254 THR A C 1
ATOM 2039 O O . THR A 1 254 ? 79.321 7.170 -1.944 1.00 20.47 254 THR A O 1
ATOM 2042 N N . THR A 1 255 ? 78.847 5.350 -3.075 1.00 20.16 255 THR A N 1
ATOM 2043 C CA . THR A 1 255 ? 78.077 4.174 -3.610 1.00 20.16 255 THR A CA 1
ATOM 2044 C C . THR A 1 255 ? 78.937 2.881 -3.506 1.00 20.16 255 THR A C 1
ATOM 2046 O O . THR A 1 255 ? 80.148 2.967 -3.679 1.00 20.16 255 THR A O 1
ATOM 2049 N N . SER A 1 256 ? 78.320 1.682 -3.383 1.00 22.69 256 SER A N 1
ATOM 2050 C CA . SER A 1 256 ? 78.908 0.308 -3.552 1.00 22.69 256 SER A CA 1
ATOM 2051 C C . SER A 1 256 ? 79.957 -0.145 -2.496 1.00 22.69 256 SER A C 1
ATOM 2053 O O . SER A 1 256 ? 80.498 0.692 -1.789 1.00 22.69 256 SER A O 1
ATOM 2055 N N . THR A 1 257 ? 80.218 -1.438 -2.212 1.00 22.20 257 THR A N 1
ATOM 2056 C CA . THR A 1 257 ? 80.365 -2.631 -3.088 1.00 22.20 257 THR A CA 1
ATOM 2057 C C . THR A 1 257 ? 80.082 -3.972 -2.364 1.00 22.20 257 THR A C 1
ATOM 2059 O O . THR A 1 257 ? 80.470 -4.124 -1.215 1.00 22.20 257 THR A O 1
ATOM 2062 N N . PHE A 1 258 ? 79.424 -4.906 -3.082 1.00 22.17 258 PHE A N 1
ATOM 2063 C CA . PHE A 1 258 ? 79.455 -6.401 -3.104 1.00 22.17 258 PHE A CA 1
ATOM 2064 C C . PHE A 1 258 ? 80.209 -7.220 -2.017 1.00 22.17 258 PHE A C 1
ATOM 2066 O O . PHE A 1 258 ? 81.221 -6.778 -1.497 1.00 22.17 258 PHE A O 1
ATOM 2073 N N . LEU A 1 259 ? 79.860 -8.476 -1.669 1.00 22.84 259 LEU A N 1
ATOM 2074 C CA . LEU A 1 259 ? 79.166 -9.637 -2.315 1.00 22.84 259 LEU A CA 1
ATOM 2075 C C . LEU A 1 259 ? 78.486 -10.485 -1.168 1.00 22.84 259 LEU A C 1
ATOM 2077 O O . LEU A 1 259 ? 78.644 -10.102 -0.016 1.00 22.84 259 LEU A O 1
ATOM 2081 N N . ASN A 1 260 ? 77.736 -11.605 -1.275 1.00 23.91 260 ASN A N 1
ATOM 2082 C CA . ASN A 1 260 ? 77.348 -12.586 -2.315 1.00 23.91 260 ASN A CA 1
ATOM 2083 C C . ASN A 1 260 ? 76.002 -13.300 -1.934 1.00 23.91 260 ASN A C 1
ATOM 2085 O O . ASN A 1 260 ? 75.476 -13.073 -0.854 1.00 23.91 260 ASN A O 1
ATOM 2089 N N . SER A 1 261 ? 75.498 -14.178 -2.819 1.00 22.94 261 SER A N 1
ATOM 2090 C CA . SER A 1 261 ? 74.737 -15.448 -2.633 1.00 22.94 261 SER A CA 1
ATOM 2091 C C . SER A 1 261 ? 74.110 -15.796 -1.263 1.00 22.94 261 SER A C 1
ATOM 2093 O O . SER A 1 261 ? 74.808 -15.802 -0.258 1.00 22.94 261 SER A O 1
ATOM 2095 N N . GLN A 1 262 ? 72.864 -16.297 -1.170 1.00 24.59 262 GLN A N 1
ATOM 2096 C CA . GLN A 1 262 ? 71.893 -16.805 -2.179 1.00 24.59 262 GLN A CA 1
ATOM 2097 C C . GLN A 1 262 ? 70.471 -16.867 -1.517 1.00 24.59 262 GLN A C 1
ATOM 2099 O O . GLN A 1 262 ? 70.384 -16.612 -0.320 1.00 24.59 262 GLN A O 1
ATOM 2104 N N . LYS A 1 263 ? 69.312 -17.169 -2.142 1.00 22.67 263 LYS A N 1
ATOM 2105 C CA . LYS A 1 263 ? 68.948 -17.728 -3.467 1.00 22.67 263 LYS A CA 1
ATOM 2106 C C . LYS A 1 263 ? 67.532 -17.267 -3.928 1.00 22.67 263 LYS A C 1
ATOM 2108 O O . LYS A 1 263 ? 66.823 -16.608 -3.178 1.00 22.67 263 LYS A O 1
ATOM 2113 N N . ASP A 1 264 ? 67.166 -17.635 -5.161 1.00 21.28 264 ASP A N 1
ATOM 2114 C CA . ASP A 1 264 ? 65.851 -17.702 -5.845 1.00 21.28 264 ASP A CA 1
ATOM 2115 C C . ASP A 1 264 ? 64.611 -17.902 -4.924 1.00 21.28 264 ASP A C 1
ATOM 2117 O O . ASP A 1 264 ? 64.703 -18.586 -3.909 1.00 21.28 264 ASP A O 1
ATOM 2121 N N . SER A 1 265 ? 63.387 -17.438 -5.239 1.00 24.02 265 SER A N 1
ATOM 2122 C CA . SER A 1 265 ? 62.820 -16.892 -6.497 1.00 24.02 265 SER A CA 1
ATOM 2123 C C . SER A 1 265 ? 61.620 -15.918 -6.211 1.00 24.02 265 SER A C 1
ATOM 2125 O O . SER A 1 265 ? 61.436 -15.555 -5.049 1.00 24.02 265 SER A O 1
ATOM 2127 N N . PRO A 1 266 ? 60.847 -15.379 -7.192 1.00 26.80 266 PRO A N 1
ATOM 2128 C CA . PRO A 1 266 ? 60.336 -13.996 -7.122 1.00 26.80 266 PRO A CA 1
ATOM 2129 C C . PRO A 1 266 ? 58.997 -13.725 -6.403 1.00 26.80 266 PRO A C 1
ATOM 2131 O O . PRO A 1 266 ? 58.129 -14.578 -6.235 1.00 26.80 266 PRO A O 1
ATOM 2134 N N . VAL A 1 267 ? 58.816 -12.437 -6.084 1.00 30.00 267 VAL A N 1
ATOM 2135 C CA . VAL A 1 267 ? 57.639 -11.809 -5.456 1.00 30.00 267 VAL A CA 1
ATOM 2136 C C . VAL A 1 267 ? 56.584 -11.368 -6.486 1.00 30.00 267 VAL A C 1
ATOM 2138 O O . VAL A 1 267 ? 56.932 -10.655 -7.427 1.00 30.00 267 VAL A O 1
ATOM 2141 N N . PRO A 1 268 ? 55.281 -11.605 -6.240 1.00 26.97 268 PRO A N 1
ATOM 2142 C CA . PRO A 1 268 ? 54.199 -10.766 -6.749 1.00 26.97 268 PRO A CA 1
ATOM 2143 C C . PRO A 1 268 ? 53.802 -9.704 -5.702 1.00 26.97 268 PRO A C 1
ATOM 2145 O O . PRO A 1 268 ? 53.397 -10.030 -4.585 1.00 26.97 268 PRO A O 1
ATOM 2148 N N . ARG A 1 269 ? 53.913 -8.410 -6.041 1.00 26.94 269 ARG A N 1
ATOM 2149 C CA . ARG A 1 269 ? 53.443 -7.321 -5.160 1.00 26.94 269 ARG A CA 1
ATOM 2150 C C . ARG A 1 269 ? 51.913 -7.265 -5.122 1.00 26.94 269 ARG A C 1
ATOM 2152 O O . ARG A 1 269 ? 51.239 -7.561 -6.104 1.00 26.94 269 ARG A O 1
ATOM 2159 N N . ILE A 1 270 ? 51.376 -6.854 -3.975 1.00 32.97 270 ILE A N 1
ATOM 2160 C CA . ILE A 1 270 ? 49.934 -6.776 -3.716 1.00 32.97 270 ILE A CA 1
ATOM 2161 C C . ILE A 1 270 ? 49.290 -5.699 -4.599 1.00 32.97 270 ILE A C 1
ATOM 2163 O O . ILE A 1 270 ? 49.569 -4.515 -4.429 1.00 32.97 270 ILE A O 1
ATOM 2167 N N . ILE A 1 271 ? 48.351 -6.108 -5.455 1.00 33.00 271 ILE A N 1
ATOM 2168 C CA . ILE A 1 271 ? 47.331 -5.226 -6.032 1.00 33.00 271 ILE A CA 1
ATOM 2169 C C . ILE A 1 271 ? 45.985 -5.617 -5.410 1.00 33.00 271 ILE A C 1
ATOM 2171 O O . ILE A 1 271 ? 45.489 -6.724 -5.609 1.00 33.00 271 ILE A O 1
ATOM 2175 N N . LYS A 1 272 ? 45.413 -4.711 -4.610 1.00 33.62 272 LYS A N 1
ATOM 2176 C CA . LYS A 1 272 ? 44.066 -4.818 -4.020 1.00 33.62 272 LYS A CA 1
ATOM 2177 C C . LYS A 1 272 ? 43.375 -3.450 -4.063 1.00 33.62 272 LYS A C 1
ATOM 2179 O O . LYS A 1 272 ? 43.140 -2.836 -3.027 1.00 33.62 272 LYS A O 1
ATOM 2184 N N . ALA A 1 273 ? 43.089 -2.974 -5.274 1.00 33.94 273 ALA A N 1
ATOM 2185 C CA . ALA A 1 273 ? 42.384 -1.711 -5.520 1.00 33.94 273 ALA A CA 1
ATOM 2186 C C . ALA A 1 273 ? 41.228 -1.873 -6.528 1.00 33.94 273 ALA A C 1
ATOM 2188 O O . ALA A 1 273 ? 40.096 -1.469 -6.252 1.00 33.94 273 ALA A O 1
ATOM 2189 N N . ASP A 1 274 ? 41.491 -2.535 -7.657 1.00 47.47 274 ASP A N 1
ATOM 2190 C CA . ASP A 1 274 ? 40.668 -2.444 -8.878 1.00 47.47 274 ASP A CA 1
ATOM 2191 C C . ASP A 1 274 ? 39.285 -3.119 -8.789 1.00 47.47 274 ASP A C 1
ATOM 2193 O O . ASP A 1 274 ? 38.363 -2.796 -9.544 1.00 47.47 274 ASP A O 1
ATOM 2197 N N . THR A 1 275 ? 39.086 -4.036 -7.838 1.00 54.56 275 THR A N 1
ATOM 2198 C CA . THR A 1 275 ? 37.774 -4.660 -7.594 1.00 54.56 275 THR A CA 1
ATOM 2199 C C . THR A 1 275 ? 36.751 -3.652 -7.063 1.00 54.56 275 THR A C 1
ATOM 2201 O O . THR A 1 275 ? 35.572 -3.738 -7.391 1.00 54.56 275 THR A O 1
ATOM 2204 N N . SER A 1 276 ? 37.191 -2.670 -6.267 1.00 67.31 276 SER A N 1
ATOM 2205 C CA . SER A 1 276 ? 36.290 -1.730 -5.589 1.00 67.31 276 SER A CA 1
ATOM 2206 C C . SER A 1 276 ? 35.646 -0.741 -6.566 1.00 67.31 276 SER A C 1
ATOM 2208 O O . SER A 1 276 ? 34.423 -0.596 -6.587 1.00 67.31 276 SER A O 1
ATOM 2210 N N . SER A 1 277 ? 36.445 -0.112 -7.440 1.00 72.00 277 SER A N 1
ATOM 2211 C CA . SER A 1 277 ? 35.917 0.808 -8.456 1.00 72.00 277 SER A CA 1
ATOM 2212 C C . SER A 1 277 ? 35.045 0.069 -9.470 1.00 72.00 277 SER A C 1
ATOM 2214 O O . SER A 1 277 ? 33.949 0.530 -9.782 1.00 72.00 277 SER A O 1
ATOM 2216 N N . THR A 1 278 ? 35.469 -1.108 -9.943 1.00 75.56 278 THR A N 1
ATOM 2217 C CA . THR A 1 278 ? 34.710 -1.864 -10.950 1.00 75.56 278 THR A CA 1
ATOM 2218 C C . THR A 1 278 ? 33.375 -2.398 -10.439 1.00 75.56 278 THR A C 1
ATOM 2220 O O . THR A 1 278 ? 32.423 -2.441 -11.219 1.00 75.56 278 THR A O 1
ATOM 2223 N N . ASP A 1 279 ? 33.245 -2.741 -9.156 1.00 79.75 279 ASP A N 1
ATOM 2224 C CA . ASP A 1 279 ? 31.956 -3.133 -8.574 1.00 79.75 279 ASP A CA 1
ATOM 2225 C C . ASP A 1 279 ? 31.084 -1.935 -8.151 1.00 79.75 279 ASP A C 1
ATOM 2227 O O . ASP A 1 279 ? 29.858 -2.026 -8.243 1.00 79.75 279 ASP A O 1
ATOM 2231 N N . GLU A 1 280 ? 31.659 -0.781 -7.787 1.00 80.38 280 GLU A N 1
ATOM 2232 C CA . GLU A 1 280 ? 30.890 0.463 -7.594 1.00 80.38 280 GLU A CA 1
ATOM 2233 C C . GLU A 1 280 ? 30.334 0.998 -8.928 1.00 80.38 280 GLU A C 1
ATOM 2235 O O . GLU A 1 280 ? 29.149 1.321 -9.000 1.00 80.38 280 GLU A O 1
ATOM 2240 N N . MET A 1 281 ? 31.130 0.996 -10.010 1.00 82.44 281 MET A N 1
ATOM 2241 C CA . MET A 1 281 ? 30.676 1.349 -11.368 1.00 82.44 281 MET A CA 1
ATOM 2242 C C . MET A 1 281 ? 29.476 0.490 -11.795 1.00 82.44 281 MET A C 1
ATOM 2244 O O . MET A 1 281 ? 28.448 1.014 -12.231 1.00 82.44 281 MET A O 1
ATOM 2248 N N . LYS A 1 282 ? 29.569 -0.837 -11.599 1.00 82.50 282 LYS A N 1
ATOM 2249 C CA . LYS A 1 282 ? 28.454 -1.767 -11.842 1.00 82.50 282 LYS A CA 1
ATOM 2250 C C . LYS A 1 282 ? 27.256 -1.456 -10.946 1.00 82.50 282 LYS A C 1
ATOM 2252 O O . LYS A 1 282 ? 26.134 -1.554 -11.429 1.00 82.50 282 LYS A O 1
ATOM 2257 N N . ARG A 1 283 ? 27.445 -1.102 -9.668 1.00 86.25 283 ARG A N 1
ATOM 2258 C CA . ARG A 1 283 ? 26.330 -0.785 -8.756 1.00 86.25 283 ARG A CA 1
ATOM 2259 C C . ARG A 1 283 ? 25.598 0.488 -9.175 1.00 86.25 283 ARG A C 1
ATOM 2261 O O . ARG A 1 283 ? 24.377 0.471 -9.223 1.00 86.25 283 ARG A O 1
ATOM 2268 N N . ILE A 1 284 ? 26.325 1.542 -9.546 1.00 86.25 284 ILE A N 1
ATOM 2269 C CA . ILE A 1 284 ? 25.750 2.816 -10.006 1.00 86.25 284 ILE A CA 1
ATOM 2270 C C . ILE A 1 284 ? 24.938 2.607 -11.289 1.00 86.25 284 ILE A C 1
ATOM 2272 O O . ILE A 1 284 ? 23.757 2.952 -11.326 1.00 86.25 284 ILE A O 1
ATOM 2276 N N . ILE A 1 285 ? 25.514 1.963 -12.314 1.00 84.88 285 ILE A N 1
ATOM 2277 C CA . ILE A 1 285 ? 24.791 1.628 -13.558 1.00 84.88 285 ILE A CA 1
ATOM 2278 C C . ILE A 1 285 ? 23.547 0.786 -13.244 1.00 84.88 285 ILE A C 1
ATOM 2280 O O . ILE A 1 285 ? 22.463 1.067 -13.757 1.00 84.88 285 ILE A O 1
ATOM 2284 N N . ASN A 1 286 ? 23.669 -0.177 -12.327 1.00 83.75 286 ASN A N 1
ATOM 2285 C CA . ASN A 1 286 ? 22.569 -1.043 -11.917 1.00 83.75 286 ASN A CA 1
ATOM 2286 C C . ASN A 1 286 ? 21.630 -0.458 -10.848 1.00 83.75 286 ASN A C 1
ATOM 2288 O O . ASN A 1 286 ? 20.715 -1.172 -10.440 1.00 83.75 286 ASN A O 1
ATOM 2292 N N . SER A 1 287 ? 21.761 0.803 -10.432 1.00 82.75 287 SER A N 1
ATOM 2293 C CA . SER A 1 287 ? 20.731 1.402 -9.577 1.00 82.75 287 SER A CA 1
ATOM 2294 C C . SER A 1 287 ? 19.392 1.490 -10.322 1.00 82.75 287 SER A C 1
ATOM 2296 O O . SER A 1 287 ? 19.367 1.656 -11.549 1.00 82.75 287 SER A O 1
ATOM 2298 N N . LEU A 1 288 ? 18.286 1.345 -9.602 1.00 80.12 288 LEU A N 1
ATOM 2299 C CA . LEU A 1 288 ? 16.950 1.709 -10.072 1.00 80.12 288 LEU A CA 1
ATOM 2300 C C . LEU A 1 288 ? 16.742 3.219 -9.898 1.00 80.12 288 LEU A C 1
ATOM 2302 O O . LEU A 1 288 ? 16.356 3.900 -10.843 1.00 80.12 288 LEU A O 1
ATOM 2306 N N . ASP A 1 289 ? 17.126 3.736 -8.730 1.00 86.50 289 ASP A N 1
ATOM 2307 C CA . ASP A 1 289 ? 16.872 5.112 -8.307 1.00 86.50 289 ASP A CA 1
ATOM 2308 C C . ASP A 1 289 ? 18.133 5.992 -8.427 1.00 86.50 289 ASP A C 1
ATOM 2310 O O . ASP A 1 289 ? 19.269 5.506 -8.322 1.00 86.50 289 ASP A O 1
ATOM 2314 N N . HIS A 1 290 ? 17.950 7.315 -8.517 1.00 85.88 290 HIS A N 1
ATOM 2315 C CA . HIS A 1 290 ? 19.031 8.293 -8.303 1.00 85.88 290 HIS A CA 1
ATOM 2316 C C . HIS A 1 290 ? 19.574 8.249 -6.858 1.00 85.88 290 HIS A C 1
ATOM 2318 O O . HIS A 1 290 ? 20.786 8.317 -6.644 1.00 85.88 290 HIS A O 1
ATOM 2324 N N . TYR A 1 291 ? 18.701 8.014 -5.870 1.00 86.56 291 TYR A N 1
ATOM 2325 C CA . TYR A 1 291 ? 19.082 7.784 -4.469 1.00 86.56 291 TYR A CA 1
ATOM 2326 C C . TYR A 1 291 ? 20.024 6.581 -4.306 1.00 86.56 291 TYR A C 1
ATOM 2328 O O . TYR A 1 291 ? 21.074 6.682 -3.668 1.00 86.56 291 TYR A O 1
ATOM 2336 N N . GLU A 1 292 ? 19.698 5.453 -4.944 1.00 87.12 292 GLU A N 1
ATOM 2337 C CA . GLU A 1 292 ? 20.521 4.240 -4.917 1.00 87.12 292 GLU A CA 1
ATOM 2338 C C . GLU A 1 292 ? 21.846 4.425 -5.685 1.00 87.12 292 GLU A C 1
ATOM 2340 O O . GLU A 1 292 ? 22.880 3.925 -5.234 1.00 87.12 292 GLU A O 1
ATOM 2345 N N . ALA A 1 293 ? 21.870 5.207 -6.777 1.00 85.75 293 ALA A N 1
ATOM 2346 C CA . ALA A 1 293 ? 23.111 5.560 -7.482 1.00 85.75 293 ALA A CA 1
ATOM 2347 C C . ALA A 1 293 ? 24.109 6.258 -6.542 1.00 85.75 293 ALA A C 1
ATOM 2349 O O . ALA A 1 293 ? 25.271 5.853 -6.428 1.00 85.75 293 ALA A O 1
ATOM 2350 N N . LEU A 1 294 ? 23.642 7.264 -5.800 1.00 85.56 294 LEU A N 1
ATOM 2351 C CA . LEU A 1 294 ? 24.438 7.972 -4.794 1.00 85.56 294 LEU A CA 1
ATOM 2352 C C . LEU A 1 294 ? 24.636 7.163 -3.500 1.00 85.56 294 LEU A C 1
ATOM 2354 O O . LEU A 1 294 ? 25.539 7.461 -2.725 1.00 85.56 294 LEU A O 1
ATOM 2358 N N . GLY A 1 295 ? 23.882 6.079 -3.297 1.00 79.69 295 GLY A N 1
ATOM 2359 C CA . GLY A 1 295 ? 23.957 5.225 -2.107 1.00 79.69 295 GLY A CA 1
ATOM 2360 C C . GLY A 1 295 ? 23.337 5.852 -0.855 1.00 79.69 295 GLY A C 1
ATOM 2361 O O . GLY A 1 295 ? 23.717 5.483 0.255 1.00 79.69 295 GLY A O 1
ATOM 2362 N N . ILE A 1 296 ? 22.416 6.804 -1.027 1.00 83.88 296 ILE A N 1
ATOM 2363 C CA . ILE A 1 296 ? 21.751 7.536 0.056 1.00 83.88 296 ILE A CA 1
ATOM 2364 C C . ILE A 1 296 ? 20.352 6.927 0.269 1.00 83.88 296 ILE A C 1
ATOM 2366 O O . ILE A 1 296 ? 19.623 6.737 -0.704 1.00 83.88 296 ILE A O 1
ATOM 2370 N N . PRO A 1 297 ? 19.941 6.595 1.507 1.00 78.50 297 PRO A N 1
ATOM 2371 C CA . PRO A 1 297 ? 18.623 6.021 1.754 1.00 78.50 297 PRO A CA 1
ATOM 2372 C C . PRO A 1 297 ? 17.519 7.089 1.659 1.00 78.50 297 PRO A C 1
ATOM 2374 O O . PRO A 1 297 ? 17.547 8.083 2.379 1.00 78.50 297 PRO A O 1
ATOM 2377 N N . ARG A 1 298 ? 16.505 6.839 0.818 1.00 72.38 298 ARG A N 1
ATOM 2378 C CA . ARG A 1 298 ? 15.364 7.739 0.527 1.00 72.38 298 ARG A CA 1
ATOM 2379 C C . ARG A 1 298 ? 14.495 8.116 1.743 1.00 72.38 298 ARG A C 1
ATOM 2381 O O . ARG A 1 298 ? 13.679 9.022 1.653 1.00 72.38 298 ARG A O 1
ATOM 2388 N N . ASN A 1 299 ? 14.647 7.444 2.886 1.00 58.19 299 ASN A N 1
ATOM 2389 C CA . ASN A 1 299 ? 13.901 7.724 4.121 1.00 58.19 299 ASN A CA 1
ATOM 2390 C C . ASN A 1 299 ? 14.663 8.610 5.127 1.00 58.19 299 ASN A C 1
ATOM 2392 O O . ASN A 1 299 ? 14.350 8.582 6.318 1.00 58.19 299 ASN A O 1
ATOM 2396 N N . LYS A 1 300 ? 15.688 9.338 4.676 1.00 63.19 300 LYS A N 1
ATOM 2397 C CA . LYS A 1 300 ? 16.505 10.229 5.501 1.00 63.19 300 LYS A CA 1
ATOM 2398 C C . LYS A 1 300 ? 16.665 11.574 4.797 1.00 63.19 300 LYS A C 1
ATOM 2400 O O . LYS A 1 300 ? 17.074 11.593 3.641 1.00 63.19 300 LYS A O 1
ATOM 2405 N N . ASN A 1 301 ? 16.403 12.664 5.514 1.00 61.69 301 ASN A N 1
ATOM 2406 C CA . ASN A 1 301 ? 16.531 14.033 5.006 1.00 61.69 301 ASN A CA 1
ATOM 2407 C C . ASN A 1 301 ? 17.956 14.267 4.477 1.00 61.69 301 ASN A C 1
ATOM 2409 O O . ASN A 1 301 ? 18.939 13.797 5.069 1.00 61.69 301 ASN A O 1
ATOM 2413 N N . ILE A 1 302 ? 18.062 14.928 3.323 1.00 70.56 302 ILE A N 1
ATOM 2414 C CA . ILE A 1 302 ? 19.303 14.992 2.545 1.00 70.56 302 ILE A CA 1
ATOM 2415 C C . ILE A 1 302 ? 19.841 16.414 2.587 1.00 70.56 302 ILE A C 1
ATOM 2417 O O . ILE A 1 302 ? 19.640 17.207 1.670 1.00 70.56 302 ILE A O 1
ATOM 2421 N N . ASN A 1 303 ? 20.606 16.700 3.639 1.00 74.88 303 ASN A N 1
ATOM 2422 C CA . ASN A 1 303 ? 21.409 17.911 3.728 1.00 74.88 303 ASN A CA 1
ATOM 2423 C C . ASN A 1 303 ? 22.293 18.019 2.469 1.00 74.88 303 ASN A C 1
ATOM 2425 O O . ASN A 1 303 ? 23.078 17.106 2.183 1.00 74.88 303 ASN A O 1
ATOM 2429 N N . ALA A 1 304 ? 22.223 19.141 1.747 1.00 80.31 304 ALA A N 1
ATOM 2430 C CA . ALA A 1 304 ? 22.967 19.348 0.498 1.00 80.31 304 ALA A CA 1
ATOM 2431 C C . ALA A 1 304 ? 24.492 19.152 0.662 1.00 80.31 304 ALA A C 1
ATOM 2433 O O . ALA A 1 304 ? 25.176 18.660 -0.237 1.00 80.31 304 ALA A O 1
ATOM 2434 N N . THR A 1 305 ? 25.027 19.440 1.853 1.00 82.38 305 THR A N 1
ATOM 2435 C CA . THR A 1 305 ? 26.427 19.185 2.230 1.00 82.38 305 THR A CA 1
ATOM 2436 C C . THR A 1 305 ? 26.794 17.695 2.234 1.00 82.38 305 THR A C 1
ATOM 2438 O O . THR A 1 305 ? 27.888 17.332 1.798 1.00 82.38 305 THR A O 1
ATOM 2441 N N . LEU A 1 306 ? 25.885 16.813 2.667 1.00 84.31 306 LEU A N 1
ATOM 2442 C CA . LEU A 1 306 ? 26.068 15.360 2.619 1.00 84.31 306 LEU A CA 1
ATOM 2443 C C . LEU A 1 306 ? 25.975 14.845 1.177 1.00 84.31 306 LEU A C 1
ATOM 2445 O O . LEU A 1 306 ? 26.812 14.040 0.769 1.00 84.31 306 LEU A O 1
ATOM 2449 N N . LEU A 1 307 ? 25.015 15.353 0.399 1.00 87.69 307 LEU A N 1
ATOM 2450 C CA . LEU A 1 307 ? 24.849 15.024 -1.020 1.00 87.69 307 LEU A CA 1
ATOM 2451 C C . LEU A 1 307 ? 26.106 15.375 -1.832 1.00 87.69 307 LEU A C 1
ATOM 2453 O O . LEU A 1 307 ? 26.661 14.512 -2.510 1.00 87.69 307 LEU A O 1
ATOM 2457 N N . LYS A 1 308 ? 26.611 16.610 -1.702 1.00 87.19 308 LYS A N 1
ATOM 2458 C CA . LYS A 1 308 ? 27.829 17.095 -2.378 1.00 87.19 308 LYS A CA 1
ATOM 2459 C C . LYS A 1 308 ? 29.069 16.284 -1.986 1.00 87.19 308 LYS A C 1
ATOM 2461 O O . LYS A 1 308 ? 29.893 15.972 -2.848 1.00 87.19 308 LYS A O 1
ATOM 2466 N N . LYS A 1 309 ? 29.177 15.885 -0.711 1.00 88.44 309 LYS A N 1
ATOM 2467 C CA . LYS A 1 309 ? 30.261 15.037 -0.184 1.00 88.44 309 LYS A CA 1
ATOM 2468 C C . LYS A 1 309 ? 30.224 13.613 -0.745 1.00 88.44 309 LYS A C 1
ATOM 2470 O O . LYS A 1 309 ? 31.260 13.110 -1.177 1.00 88.44 309 LYS A O 1
ATOM 2475 N N . GLU A 1 310 ? 29.060 12.967 -0.758 1.00 85.62 310 GLU A N 1
ATOM 2476 C CA . GLU A 1 310 ? 28.907 11.612 -1.305 1.00 85.62 310 GLU A CA 1
ATOM 2477 C C . GLU A 1 310 ? 29.059 11.581 -2.829 1.00 85.62 310 GLU A C 1
ATOM 2479 O O . GLU A 1 310 ? 29.732 10.692 -3.359 1.00 85.62 310 GLU A O 1
ATOM 2484 N N . TYR A 1 311 ? 28.549 12.602 -3.527 1.00 91.62 311 TYR A N 1
ATOM 2485 C CA . TYR A 1 311 ? 28.806 12.803 -4.950 1.00 91.62 311 TYR A CA 1
ATOM 2486 C C . TYR A 1 311 ? 30.308 12.908 -5.239 1.00 91.62 311 TYR A C 1
ATOM 2488 O O . TYR A 1 311 ? 30.822 12.100 -6.008 1.00 91.62 311 TYR A O 1
ATOM 2496 N N . HIS A 1 312 ? 31.042 13.811 -4.574 1.00 87.75 312 HIS A N 1
ATOM 2497 C CA . HIS A 1 312 ? 32.497 13.929 -4.752 1.00 87.75 312 HIS A CA 1
ATOM 2498 C C . HIS A 1 312 ? 33.233 12.617 -4.447 1.00 87.75 312 HIS A C 1
ATOM 2500 O O . HIS A 1 312 ? 34.093 12.198 -5.224 1.00 87.75 312 HIS A O 1
ATOM 2506 N N . ARG A 1 313 ? 32.869 11.929 -3.354 1.00 88.69 313 ARG A N 1
ATOM 2507 C CA . ARG A 1 313 ? 33.469 10.643 -2.968 1.00 88.69 313 ARG A CA 1
ATOM 2508 C C . ARG A 1 313 ? 33.310 9.589 -4.063 1.00 88.69 313 ARG A C 1
ATOM 2510 O O . ARG A 1 313 ? 34.280 8.906 -4.385 1.00 88.69 313 ARG A O 1
ATOM 2517 N N . LYS A 1 314 ? 32.118 9.463 -4.654 1.00 87.12 314 LYS A N 1
ATOM 2518 C CA . LYS A 1 314 ? 31.855 8.506 -5.740 1.00 87.12 314 LYS A CA 1
ATOM 2519 C C . LYS A 1 314 ? 32.442 8.954 -7.079 1.00 87.12 314 LYS A C 1
ATOM 2521 O O . LYS A 1 314 ? 33.055 8.137 -7.763 1.00 87.12 314 LYS A O 1
ATOM 2526 N N . ALA A 1 315 ? 32.344 10.236 -7.424 1.00 86.75 315 ALA A N 1
ATOM 2527 C CA . ALA A 1 315 ? 32.899 10.805 -8.652 1.00 86.75 315 ALA A CA 1
ATOM 2528 C C . ALA A 1 315 ? 34.423 10.604 -8.722 1.00 86.75 315 ALA A C 1
ATOM 2530 O O . ALA A 1 315 ? 34.945 10.193 -9.755 1.00 86.75 315 ALA A O 1
ATOM 2531 N N . MET A 1 316 ? 35.132 10.768 -7.598 1.00 85.81 316 MET A N 1
ATOM 2532 C CA . MET A 1 316 ? 36.569 10.487 -7.495 1.00 85.81 316 MET A CA 1
ATOM 2533 C C . MET A 1 316 ? 36.951 9.001 -7.611 1.00 85.81 316 MET A C 1
ATOM 2535 O O . MET A 1 316 ?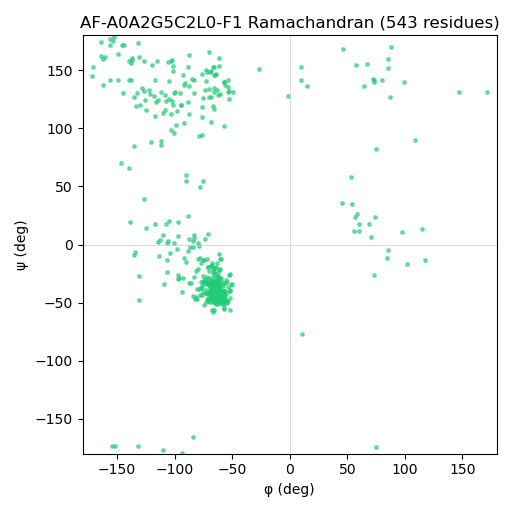 38.138 8.726 -7.811 1.00 85.81 316 MET A O 1
ATOM 2539 N N . LEU A 1 317 ? 36.001 8.066 -7.475 1.00 83.56 317 LEU A N 1
ATOM 2540 C CA . LEU A 1 317 ? 36.207 6.617 -7.630 1.00 83.56 317 LEU A CA 1
ATOM 2541 C C . LEU A 1 317 ? 35.896 6.139 -9.055 1.00 83.56 317 LEU A C 1
ATOM 2543 O O . LEU A 1 317 ? 36.642 5.322 -9.592 1.00 83.56 317 LEU A O 1
ATOM 2547 N N . VAL A 1 318 ? 34.831 6.657 -9.678 1.00 82.75 318 VAL A N 1
ATOM 2548 C CA . VAL A 1 318 ? 34.404 6.268 -11.040 1.00 82.75 318 VAL A CA 1
ATOM 2549 C C . VAL A 1 318 ? 34.899 7.207 -12.147 1.00 82.75 318 VAL A C 1
ATOM 2551 O O . VAL A 1 318 ? 34.509 7.049 -13.300 1.00 82.75 318 VAL A O 1
ATOM 2554 N N . HIS A 1 319 ? 35.768 8.172 -11.819 1.00 84.38 319 HIS A N 1
ATOM 2555 C CA . HIS A 1 319 ? 36.289 9.152 -12.777 1.00 84.38 319 HIS A CA 1
ATOM 2556 C C . HIS A 1 319 ? 36.893 8.473 -14.023 1.00 84.38 319 HIS A C 1
ATOM 2558 O O . HIS A 1 319 ? 37.717 7.563 -13.848 1.00 84.38 319 HIS A O 1
ATOM 2564 N N . PRO A 1 320 ? 36.560 8.916 -15.253 1.00 82.31 320 PRO A N 1
ATOM 2565 C CA . PRO A 1 320 ? 37.105 8.343 -16.485 1.00 82.31 320 PRO A CA 1
ATOM 2566 C C . PRO A 1 320 ? 38.638 8.275 -16.489 1.00 82.31 320 PRO A C 1
ATOM 2568 O O . PRO A 1 320 ? 39.198 7.214 -16.742 1.00 82.31 320 PRO A O 1
ATOM 2571 N N . ASP A 1 321 ? 39.311 9.357 -16.094 1.00 80.06 321 ASP A N 1
ATOM 2572 C CA . ASP A 1 321 ? 40.780 9.475 -16.121 1.00 80.06 321 ASP A CA 1
ATOM 2573 C C . ASP A 1 321 ? 41.501 8.521 -15.154 1.00 80.06 321 ASP A C 1
ATOM 2575 O O . ASP A 1 321 ? 42.659 8.176 -15.362 1.00 80.06 321 ASP A O 1
ATOM 2579 N N . LYS A 1 322 ? 40.819 8.059 -14.097 1.00 75.81 322 LYS A N 1
ATOM 2580 C CA . LYS A 1 322 ? 41.351 7.045 -13.166 1.00 75.81 322 LYS A CA 1
ATOM 2581 C C . LYS A 1 322 ? 41.025 5.614 -13.592 1.00 75.81 322 LYS A C 1
ATOM 2583 O O . LYS A 1 322 ? 41.615 4.675 -13.072 1.00 75.81 322 LYS A O 1
ATOM 2588 N N . ASN A 1 323 ? 40.079 5.446 -14.513 1.00 75.69 323 ASN A N 1
ATOM 2589 C CA . ASN A 1 323 ? 39.559 4.161 -14.977 1.00 75.69 323 ASN A CA 1
ATOM 2590 C C . ASN A 1 323 ? 39.649 4.083 -16.518 1.00 75.69 323 ASN A C 1
ATOM 2592 O O . ASN A 1 323 ? 38.716 3.622 -17.185 1.00 75.69 323 ASN A O 1
ATOM 2596 N N . MET A 1 324 ? 40.749 4.595 -17.091 1.00 66.12 324 MET A N 1
ATOM 2597 C CA . MET A 1 324 ? 40.892 4.784 -18.538 1.00 66.12 324 MET A CA 1
ATOM 2598 C C . MET A 1 324 ? 40.708 3.472 -19.311 1.00 66.12 324 MET A C 1
ATOM 2600 O O . MET A 1 324 ? 41.162 2.410 -18.891 1.00 66.12 324 MET A O 1
ATOM 2604 N N . GLY A 1 325 ? 40.019 3.546 -20.452 1.00 62.34 325 GLY A N 1
ATOM 2605 C CA . GLY A 1 325 ? 39.659 2.381 -21.269 1.00 62.34 325 GLY A CA 1
ATOM 2606 C C . GLY A 1 325 ? 38.372 1.658 -20.841 1.00 62.34 325 GLY A C 1
ATOM 2607 O O . GLY A 1 325 ? 37.849 0.860 -21.616 1.00 62.34 325 GLY A O 1
ATOM 2608 N N . SER A 1 326 ? 37.801 1.957 -19.667 1.00 73.38 326 SER A N 1
ATOM 2609 C CA . SER A 1 326 ? 36.509 1.404 -19.240 1.00 73.38 326 SER A CA 1
ATOM 2610 C C . SER A 1 326 ? 35.333 2.257 -19.731 1.00 73.38 326 SER A C 1
ATOM 2612 O O . SER A 1 326 ? 35.106 3.365 -19.241 1.00 73.38 326 SER A O 1
ATOM 2614 N N . SER A 1 327 ? 34.512 1.729 -20.645 1.00 75.00 327 SER A N 1
ATOM 2615 C CA . SER A 1 327 ? 33.248 2.376 -21.050 1.00 75.00 327 SER A CA 1
ATOM 2616 C C . SER A 1 327 ? 32.284 2.568 -19.869 1.00 75.00 327 SER A C 1
ATOM 2618 O O . SER A 1 327 ? 31.620 3.602 -19.768 1.00 75.00 327 SER A O 1
ATOM 2620 N N . LEU A 1 328 ? 32.288 1.617 -18.927 1.00 80.25 328 LEU A N 1
ATOM 2621 C CA . LEU A 1 328 ? 31.498 1.649 -17.693 1.00 80.25 328 LEU A CA 1
ATOM 2622 C C . LEU A 1 328 ? 31.875 2.831 -16.782 1.00 80.25 328 LEU A C 1
ATOM 2624 O O . LEU A 1 328 ? 31.035 3.273 -16.001 1.00 80.25 328 LEU A O 1
ATOM 2628 N N . ALA A 1 329 ? 33.095 3.373 -16.879 1.00 79.38 329 ALA A N 1
ATOM 2629 C CA . ALA A 1 329 ? 33.489 4.563 -16.120 1.00 79.38 329 ALA A CA 1
ATOM 2630 C C . ALA A 1 329 ? 32.744 5.805 -16.618 1.00 79.38 329 ALA A C 1
ATOM 2632 O O . ALA A 1 329 ? 32.095 6.487 -15.832 1.00 79.38 329 ALA A O 1
ATOM 2633 N N . SER A 1 330 ? 32.736 6.053 -17.933 1.00 81.25 330 SER A N 1
ATOM 2634 C CA . SER A 1 330 ? 31.992 7.185 -18.508 1.00 81.25 330 SER A CA 1
ATOM 2635 C C . SER A 1 330 ? 30.481 7.062 -18.274 1.00 81.25 330 SER A C 1
ATOM 2637 O O . SER A 1 330 ? 29.827 8.056 -17.965 1.00 81.25 330 SER A O 1
ATOM 2639 N N . GLU A 1 331 ? 29.921 5.854 -18.384 1.00 84.38 331 GLU A N 1
ATOM 2640 C CA . GLU A 1 331 ? 28.487 5.611 -18.179 1.00 84.38 331 GLU A CA 1
ATOM 2641 C C . GLU A 1 331 ? 28.068 5.764 -16.705 1.00 84.38 331 GLU A C 1
ATOM 2643 O O . GLU A 1 331 ? 27.107 6.477 -16.408 1.00 84.38 331 GLU A O 1
ATOM 2648 N N . SER A 1 332 ? 28.812 5.165 -15.767 1.00 85.19 332 SER A N 1
ATOM 2649 C CA . SER A 1 332 ? 28.534 5.313 -14.330 1.00 85.19 332 SER A CA 1
ATOM 2650 C C . SER A 1 332 ? 28.774 6.739 -13.832 1.00 85.19 332 SER A C 1
ATOM 2652 O O . SER A 1 332 ? 27.963 7.234 -13.053 1.00 85.19 332 SER A O 1
ATOM 2654 N N . PHE A 1 333 ? 29.813 7.429 -14.316 1.00 87.38 333 PHE A N 1
ATOM 2655 C CA . PHE A 1 333 ? 30.063 8.835 -13.996 1.00 87.38 333 PHE A CA 1
ATOM 2656 C C . PHE A 1 333 ? 28.914 9.734 -14.470 1.00 87.38 333 PHE A C 1
ATOM 2658 O O . PHE A 1 333 ? 28.385 10.503 -13.674 1.00 87.38 333 PHE A O 1
ATOM 2665 N N . LYS A 1 334 ? 28.449 9.581 -15.720 1.00 87.69 334 LYS A N 1
ATOM 2666 C CA . LYS A 1 334 ? 27.288 10.329 -16.243 1.00 87.69 334 LYS A CA 1
ATOM 2667 C C . LYS A 1 334 ? 26.021 10.071 -15.431 1.00 87.69 334 LYS A C 1
ATOM 2669 O O . LYS A 1 334 ? 25.340 11.016 -15.054 1.00 87.69 334 LYS A O 1
ATOM 2674 N N . LYS A 1 335 ? 25.720 8.809 -15.107 1.00 87.56 335 LYS A N 1
ATOM 2675 C CA . LYS A 1 335 ? 24.535 8.473 -14.299 1.00 87.56 335 LYS A CA 1
ATOM 2676 C C . LYS A 1 335 ? 24.632 9.025 -12.870 1.00 87.56 335 LYS A C 1
ATOM 2678 O O . LYS A 1 335 ? 23.627 9.460 -12.318 1.00 87.56 335 LYS A O 1
ATOM 2683 N N . LEU A 1 336 ? 25.831 9.037 -12.283 1.00 89.31 336 LEU A N 1
ATOM 2684 C CA . LEU A 1 336 ? 26.100 9.648 -10.979 1.00 89.31 336 LEU A CA 1
ATOM 2685 C C . LEU A 1 336 ? 25.962 11.181 -11.021 1.00 89.31 336 LEU A C 1
ATOM 2687 O O . LEU A 1 336 ? 25.428 11.759 -10.079 1.00 89.31 336 LEU A O 1
ATOM 2691 N N . GLN A 1 337 ? 26.410 11.822 -12.103 1.00 88.44 337 GLN A N 1
ATOM 2692 C CA . GLN A 1 337 ? 26.257 13.258 -12.325 1.00 88.44 337 GLN A CA 1
ATOM 2693 C C . GLN A 1 337 ? 24.776 13.641 -12.452 1.00 88.44 337 GLN A C 1
ATOM 2695 O O . GLN A 1 337 ? 24.319 14.477 -11.679 1.00 88.44 337 GLN A O 1
ATOM 2700 N N . CYS A 1 338 ? 23.997 12.969 -13.306 1.00 87.88 338 CYS A N 1
ATOM 2701 C CA . CYS A 1 338 ? 22.555 13.229 -13.410 1.00 87.88 338 CYS A CA 1
ATOM 2702 C C . CYS A 1 338 ? 21.811 12.950 -12.091 1.00 87.88 338 CYS A C 1
ATOM 2704 O O . CYS A 1 338 ? 20.877 13.669 -11.746 1.00 87.88 338 CYS A O 1
ATOM 2706 N N . ALA A 1 339 ? 22.245 11.947 -11.315 1.00 89.12 339 ALA A N 1
ATOM 2707 C CA . ALA A 1 339 ? 21.705 11.691 -9.979 1.00 89.12 339 ALA A CA 1
ATOM 2708 C C . ALA A 1 339 ? 22.014 12.818 -8.979 1.00 89.12 339 ALA A C 1
ATOM 2710 O O . ALA A 1 339 ? 21.203 13.073 -8.094 1.00 89.12 339 ALA A O 1
ATOM 2711 N N . TYR A 1 340 ? 23.169 13.481 -9.099 1.00 90.44 340 TYR A N 1
ATOM 2712 C CA . TYR A 1 340 ? 23.491 14.663 -8.301 1.00 90.44 340 TYR A CA 1
ATOM 2713 C C . TYR A 1 340 ? 22.678 15.874 -8.763 1.00 90.44 340 TYR A C 1
ATOM 2715 O O . TYR A 1 340 ? 22.023 16.490 -7.934 1.00 90.44 340 TYR A O 1
ATOM 2723 N N . GLU A 1 341 ? 22.647 16.160 -10.067 1.00 88.62 341 GLU A N 1
ATOM 2724 C CA . GLU A 1 341 ? 21.893 17.273 -10.662 1.00 88.62 341 GLU A CA 1
ATOM 2725 C C . GLU A 1 341 ? 20.418 17.245 -10.215 1.00 88.62 341 GLU A C 1
ATOM 2727 O O . GLU A 1 341 ? 19.973 18.178 -9.547 1.00 88.62 341 GLU A O 1
ATOM 2732 N N . VAL A 1 342 ? 19.711 16.129 -10.447 1.00 88.12 342 VAL A N 1
ATOM 2733 C CA . VAL A 1 342 ? 18.276 15.941 -10.125 1.00 88.12 342 VAL A CA 1
ATOM 2734 C C . VAL A 1 342 ? 17.962 15.950 -8.619 1.00 88.12 342 VAL A C 1
ATOM 2736 O O . VAL A 1 342 ? 16.816 16.176 -8.243 1.00 88.12 342 VAL A O 1
ATOM 2739 N N . LEU A 1 343 ? 18.940 15.694 -7.743 1.00 87.38 343 LEU A N 1
ATOM 2740 C CA . LEU A 1 343 ? 18.741 15.729 -6.284 1.00 87.38 343 LEU A CA 1
ATOM 2741 C C . LEU A 1 343 ? 19.325 16.982 -5.610 1.00 87.38 343 LEU A C 1
ATOM 2743 O O . LEU A 1 343 ? 19.125 17.162 -4.408 1.00 87.38 343 LEU A O 1
ATOM 2747 N N . SER A 1 344 ? 20.059 17.818 -6.351 1.00 87.12 344 SER A N 1
ATOM 2748 C CA . SER A 1 344 ? 20.726 19.023 -5.833 1.00 87.12 344 SER A CA 1
ATOM 2749 C C . SER A 1 344 ? 19.834 20.263 -5.842 1.00 87.12 344 SER A C 1
ATOM 2751 O O . SER A 1 344 ? 19.935 21.082 -4.932 1.00 87.12 344 SER A O 1
ATOM 2753 N N . ASP A 1 345 ? 18.944 20.375 -6.828 1.00 86.75 345 ASP A N 1
ATOM 2754 C CA . ASP A 1 345 ? 17.919 21.412 -6.903 1.00 86.75 345 ASP A CA 1
ATOM 2755 C C . ASP A 1 345 ? 16.615 20.932 -6.238 1.00 86.75 345 ASP A C 1
ATOM 2757 O O . ASP A 1 345 ? 16.181 19.789 -6.410 1.00 86.75 345 ASP A O 1
ATOM 2761 N N . SER A 1 346 ? 15.978 21.808 -5.459 1.00 79.44 346 SER A N 1
ATOM 2762 C CA . SER A 1 346 ? 14.804 21.451 -4.658 1.00 79.44 346 SER A CA 1
ATOM 2763 C C . SER A 1 346 ? 13.554 21.220 -5.509 1.00 79.44 346 SER A C 1
ATOM 2765 O O . SER A 1 346 ? 12.702 20.412 -5.129 1.00 79.44 346 SER A O 1
ATOM 2767 N N . GLN A 1 347 ? 13.436 21.862 -6.676 1.00 77.81 347 GLN A N 1
ATOM 2768 C CA . GLN A 1 347 ? 12.279 21.680 -7.548 1.00 77.81 347 GLN A CA 1
ATOM 2769 C C . GLN A 1 347 ? 12.327 20.330 -8.275 1.00 77.81 347 GLN A C 1
ATOM 2771 O O . GLN A 1 347 ? 11.390 19.538 -8.166 1.00 77.81 347 GLN A O 1
ATOM 2776 N N . THR A 1 348 ? 13.441 20.020 -8.935 1.00 82.38 348 THR A N 1
ATOM 2777 C CA . THR A 1 348 ? 13.667 18.742 -9.627 1.00 82.38 348 THR A CA 1
ATOM 2778 C C . THR A 1 348 ? 13.685 17.550 -8.666 1.00 82.38 348 THR A C 1
ATOM 2780 O O . THR A 1 348 ? 13.102 16.517 -9.004 1.00 82.38 348 THR A O 1
ATOM 2783 N N . LYS A 1 349 ? 14.207 17.705 -7.437 1.00 85.50 349 LYS A N 1
ATOM 2784 C CA . LYS A 1 349 ? 14.063 16.725 -6.340 1.00 85.50 349 LYS A CA 1
ATOM 2785 C C . LYS A 1 349 ? 12.587 16.418 -6.056 1.00 85.50 349 LYS A C 1
ATOM 2787 O O . LYS A 1 349 ? 12.200 15.249 -6.048 1.00 85.50 349 LYS A O 1
ATOM 2792 N N . ARG A 1 350 ? 11.744 17.448 -5.873 1.00 77.88 350 ARG A N 1
ATOM 2793 C CA . ARG A 1 350 ? 10.297 17.288 -5.613 1.00 77.88 350 ARG A CA 1
ATOM 2794 C C . ARG A 1 350 ? 9.563 16.636 -6.788 1.00 77.88 350 ARG A C 1
ATOM 2796 O O . ARG A 1 350 ? 8.766 15.723 -6.567 1.00 77.88 350 ARG A O 1
ATOM 2803 N N . ASP A 1 351 ? 9.851 17.057 -8.018 1.00 76.62 351 ASP A N 1
ATOM 2804 C CA . ASP A 1 351 ? 9.226 16.498 -9.223 1.00 76.62 351 ASP A CA 1
ATOM 2805 C C . ASP A 1 351 ? 9.639 15.034 -9.466 1.00 76.62 351 ASP A C 1
ATOM 2807 O O . ASP A 1 351 ? 8.806 14.218 -9.873 1.00 76.62 351 ASP A O 1
ATOM 2811 N N . TYR A 1 352 ? 10.890 14.669 -9.163 1.00 83.56 352 TYR A N 1
ATOM 2812 C CA . TYR A 1 352 ? 11.381 13.289 -9.216 1.00 83.56 352 TYR A CA 1
ATOM 2813 C C . TYR A 1 352 ? 10.775 12.407 -8.111 1.00 83.56 352 TYR A C 1
ATOM 2815 O O . TYR A 1 352 ? 10.294 11.310 -8.401 1.00 83.56 352 TYR A O 1
ATOM 2823 N N . ASP A 1 353 ? 10.719 12.876 -6.860 1.00 82.88 353 ASP A N 1
ATOM 2824 C CA . ASP A 1 353 ? 10.088 12.134 -5.758 1.00 82.88 353 ASP A CA 1
ATOM 2825 C C . ASP A 1 353 ? 8.608 11.848 -6.025 1.00 82.88 353 ASP A C 1
ATOM 2827 O O . ASP A 1 353 ? 8.105 10.762 -5.722 1.00 82.88 353 ASP A O 1
ATOM 2831 N N . GLU A 1 354 ? 7.904 12.812 -6.613 1.00 79.19 354 GLU A N 1
ATOM 2832 C CA . GLU A 1 354 ? 6.496 12.688 -6.963 1.00 79.19 354 GLU A CA 1
ATOM 2833 C C . GLU A 1 354 ? 6.270 11.770 -8.182 1.00 79.19 354 GLU A C 1
ATOM 2835 O O . GLU A 1 354 ? 5.268 11.049 -8.229 1.00 79.19 354 GLU A O 1
ATOM 2840 N N . GLN A 1 355 ? 7.211 11.702 -9.132 1.00 79.69 355 GLN A N 1
ATOM 2841 C CA . GLN A 1 355 ? 7.231 10.639 -10.149 1.00 79.69 355 GLN A CA 1
ATOM 2842 C C . GLN A 1 355 ? 7.411 9.259 -9.496 1.00 79.69 355 GLN A C 1
ATOM 2844 O O . GLN A 1 355 ? 6.630 8.347 -9.777 1.00 79.69 355 GLN A O 1
ATOM 2849 N N . LEU A 1 356 ? 8.349 9.122 -8.555 1.00 79.69 356 LEU A N 1
ATOM 2850 C CA . LEU A 1 356 ? 8.615 7.859 -7.861 1.00 79.69 356 LEU A CA 1
ATOM 2851 C C . LEU A 1 356 ? 7.398 7.380 -7.043 1.00 79.69 356 LEU A C 1
ATOM 2853 O O . LEU A 1 356 ? 7.003 6.219 -7.156 1.00 79.69 356 LEU A O 1
ATOM 2857 N N . ARG A 1 357 ? 6.706 8.281 -6.321 1.00 73.12 357 ARG A N 1
ATOM 2858 C CA . ARG A 1 357 ? 5.425 7.966 -5.645 1.00 73.12 357 ARG A CA 1
ATOM 2859 C C . ARG A 1 357 ? 4.360 7.458 -6.621 1.00 73.12 357 ARG A C 1
ATOM 2861 O O . ARG A 1 357 ? 3.619 6.522 -6.302 1.00 73.12 357 ARG A O 1
ATOM 2868 N N . LYS A 1 358 ? 4.258 8.064 -7.811 1.00 71.25 358 LYS A N 1
ATOM 2869 C CA . LYS A 1 358 ? 3.308 7.643 -8.856 1.00 71.25 358 LYS A CA 1
ATOM 2870 C C . LYS A 1 358 ? 3.635 6.238 -9.370 1.00 71.25 358 LYS A C 1
ATOM 2872 O O . LYS A 1 358 ? 2.713 5.456 -9.604 1.00 71.25 358 LYS A O 1
ATOM 2877 N N . GLU A 1 359 ? 4.909 5.877 -9.494 1.00 68.06 359 GLU A N 1
ATOM 2878 C CA . GLU A 1 359 ? 5.350 4.537 -9.909 1.00 68.06 359 GLU A CA 1
ATOM 2879 C C . GLU A 1 359 ? 5.154 3.464 -8.825 1.00 68.06 359 GLU A C 1
ATOM 2881 O O . GLU A 1 359 ? 4.660 2.368 -9.118 1.00 68.06 359 GLU A O 1
ATOM 2886 N N . GLU A 1 360 ? 5.399 3.794 -7.557 1.00 68.06 360 GLU A N 1
ATOM 2887 C CA . GLU A 1 360 ? 5.068 2.927 -6.420 1.00 68.06 360 GLU A CA 1
ATOM 2888 C C . GLU A 1 360 ? 3.555 2.659 -6.338 1.00 68.06 360 GLU A C 1
ATOM 2890 O O . GLU A 1 360 ? 3.121 1.508 -6.236 1.00 68.06 360 GLU A O 1
ATOM 2895 N N . CYS A 1 361 ? 2.727 3.701 -6.471 1.00 52.53 361 CYS A N 1
ATOM 2896 C CA . CYS A 1 361 ? 1.267 3.577 -6.432 1.00 52.53 361 CYS A CA 1
ATOM 2897 C C . CYS A 1 361 ? 0.714 2.724 -7.595 1.00 52.53 361 CYS A C 1
ATOM 2899 O O . CYS A 1 361 ? -0.169 1.882 -7.387 1.00 52.53 361 CYS A O 1
ATOM 2901 N N . ARG A 1 362 ? 1.281 2.866 -8.806 1.00 53.66 362 ARG A N 1
ATOM 2902 C CA . ARG A 1 362 ? 0.995 1.991 -9.963 1.00 53.66 362 ARG A CA 1
ATOM 2903 C C . ARG A 1 362 ? 1.332 0.525 -9.656 1.00 53.66 362 ARG A C 1
ATOM 2905 O O . ARG A 1 362 ? 0.523 -0.361 -9.937 1.00 53.66 362 ARG A O 1
ATOM 2912 N N . THR A 1 363 ? 2.478 0.268 -9.026 1.00 47.41 363 THR A N 1
ATOM 2913 C CA . THR A 1 363 ? 2.941 -1.086 -8.664 1.00 47.41 363 THR A CA 1
ATOM 2914 C C . THR A 1 363 ? 2.024 -1.755 -7.627 1.00 47.41 363 THR A C 1
ATOM 2916 O O . THR A 1 363 ? 1.668 -2.934 -7.755 1.00 47.41 363 THR A O 1
ATOM 2919 N N . VAL A 1 364 ? 1.547 -0.996 -6.633 1.00 44.78 364 VAL A N 1
ATOM 2920 C CA . VAL A 1 364 ? 0.565 -1.479 -5.643 1.00 44.78 364 VAL A CA 1
ATOM 2921 C C . VAL A 1 364 ? -0.793 -1.791 -6.294 1.00 44.78 364 VAL A C 1
ATOM 2923 O O . VAL A 1 364 ? -1.405 -2.810 -5.960 1.00 44.78 364 VAL A O 1
ATOM 2926 N N . HIS A 1 365 ? -1.247 -0.988 -7.265 1.00 41.53 365 HIS A N 1
ATOM 2927 C CA . HIS A 1 365 ? -2.473 -1.266 -8.030 1.00 41.53 365 HIS A CA 1
ATOM 2928 C C . HIS A 1 365 ? -2.381 -2.541 -8.882 1.00 41.53 365 HIS A C 1
ATOM 2930 O O . HIS A 1 365 ? -3.318 -3.340 -8.905 1.00 41.53 365 HIS A O 1
ATOM 2936 N N . GLN A 1 366 ? -1.247 -2.787 -9.546 1.00 39.84 366 GLN A N 1
ATOM 2937 C CA . GLN A 1 366 ? -1.046 -4.027 -10.308 1.00 39.84 366 GLN A CA 1
ATOM 2938 C C . GLN A 1 366 ? -1.052 -5.267 -9.400 1.00 39.84 366 GLN A C 1
ATOM 2940 O O . GLN A 1 366 ? -1.622 -6.301 -9.753 1.00 39.84 366 GLN A O 1
ATOM 2945 N N . THR A 1 367 ? -0.469 -5.155 -8.204 1.00 35.34 367 THR A N 1
ATOM 2946 C CA . THR A 1 367 ? -0.413 -6.260 -7.236 1.00 35.34 367 THR A CA 1
ATOM 2947 C C . THR A 1 367 ? -1.799 -6.597 -6.673 1.00 35.34 367 THR A C 1
ATOM 2949 O O . THR A 1 367 ? -2.139 -7.773 -6.540 1.00 35.34 367 THR A O 1
ATOM 2952 N N . SER A 1 368 ? -2.630 -5.589 -6.386 1.00 33.94 368 SER A N 1
ATOM 2953 C CA . SER A 1 368 ? -3.975 -5.789 -5.827 1.00 33.94 368 SER A CA 1
ATOM 2954 C C . SER A 1 368 ? -5.007 -6.281 -6.850 1.00 33.94 368 SER A C 1
ATOM 2956 O O . SER A 1 368 ? -5.911 -7.027 -6.478 1.00 33.94 368 SER A O 1
ATOM 2958 N N . HIS A 1 369 ? -4.841 -5.988 -8.144 1.00 36.78 369 HIS A N 1
ATOM 2959 C CA . HIS A 1 369 ? -5.679 -6.580 -9.198 1.00 36.78 369 HIS A CA 1
ATOM 2960 C C . HIS A 1 369 ? -5.467 -8.092 -9.397 1.00 36.78 369 HIS A C 1
ATOM 2962 O O . HIS A 1 369 ? -6.331 -8.758 -9.971 1.00 36.78 369 HIS A O 1
ATOM 2968 N N . ARG A 1 370 ? -4.353 -8.661 -8.912 1.00 28.08 370 ARG A N 1
ATOM 2969 C CA . ARG A 1 370 ? -4.011 -10.082 -9.102 1.00 28.08 370 ARG A CA 1
ATOM 2970 C C . ARG A 1 370 ? -4.777 -11.044 -8.180 1.00 28.08 370 ARG A C 1
ATOM 2972 O O . ARG A 1 370 ? -4.731 -12.248 -8.411 1.00 28.08 370 ARG A O 1
ATOM 2979 N N . SER A 1 371 ? -5.475 -10.543 -7.157 1.00 30.45 371 SER A N 1
ATOM 2980 C CA . SER A 1 371 ? -6.163 -11.359 -6.140 1.00 30.45 371 SER A CA 1
ATOM 2981 C C . SER A 1 371 ? -7.697 -11.281 -6.168 1.00 30.45 371 SER A C 1
ATOM 2983 O O . SER A 1 371 ? -8.343 -11.898 -5.325 1.00 30.45 371 SER A O 1
ATOM 2985 N N . SER A 1 372 ? -8.303 -10.564 -7.124 1.00 33.97 372 SER A N 1
ATOM 2986 C CA . SER A 1 372 ? -9.769 -10.449 -7.223 1.00 33.97 372 SER A CA 1
ATOM 2987 C C . SER A 1 372 ? -10.287 -10.334 -8.666 1.00 33.97 372 SER A C 1
ATOM 2989 O O . SER A 1 372 ? -10.788 -9.284 -9.068 1.00 33.97 372 SER A O 1
ATOM 2991 N N . GLN A 1 373 ? -10.192 -11.421 -9.441 1.00 32.75 373 GLN A N 1
ATOM 2992 C CA . GLN A 1 373 ? -10.991 -11.622 -10.662 1.00 32.75 373 GLN A CA 1
ATOM 2993 C C . GLN A 1 373 ? -11.559 -13.050 -10.733 1.00 32.75 373 GLN A C 1
ATOM 2995 O O . GLN A 1 373 ? -11.013 -13.922 -11.405 1.00 32.75 373 GLN A O 1
ATOM 3000 N N . GLN A 1 374 ? -12.702 -13.248 -10.077 1.00 28.77 374 GLN A N 1
ATOM 3001 C CA . GLN A 1 374 ? -13.773 -14.104 -10.587 1.00 28.77 374 GLN A CA 1
ATOM 3002 C C . GLN A 1 374 ? -15.026 -13.233 -10.715 1.00 28.77 374 GLN A C 1
ATOM 3004 O O . GLN A 1 374 ? -15.372 -12.528 -9.770 1.00 28.77 374 GLN A O 1
ATOM 3009 N N . ASP A 1 375 ? -15.633 -13.299 -11.900 1.00 28.00 375 ASP A N 1
ATOM 3010 C CA . ASP A 1 375 ? -16.918 -12.731 -12.326 1.00 28.00 375 ASP A CA 1
ATOM 3011 C C . ASP A 1 375 ? -17.147 -11.207 -12.213 1.00 28.00 375 ASP A C 1
ATOM 3013 O O . ASP A 1 375 ? -16.517 -10.480 -11.449 1.00 28.00 375 ASP A O 1
ATOM 3017 N N . GLY A 1 376 ? -18.052 -10.713 -13.069 1.00 25.45 376 GLY A N 1
ATOM 3018 C CA . GLY A 1 376 ? -18.362 -9.288 -13.243 1.00 25.45 376 GLY A CA 1
ATOM 3019 C C . GLY A 1 376 ? -17.854 -8.706 -14.568 1.00 25.45 376 GLY A C 1
ATOM 3020 O O . GLY A 1 376 ? -16.749 -8.173 -14.647 1.00 25.45 376 GLY A O 1
ATOM 3021 N N . VAL A 1 377 ? -18.690 -8.769 -15.610 1.00 38.75 377 VAL A N 1
ATOM 3022 C CA . VAL A 1 377 ? -18.571 -7.894 -16.789 1.00 38.75 377 VAL A CA 1
ATOM 3023 C C . VAL A 1 377 ? -19.381 -6.637 -16.491 1.00 38.75 377 VAL A C 1
ATOM 3025 O O . VAL A 1 377 ? -20.574 -6.748 -16.224 1.00 38.75 377 VAL A O 1
ATOM 3028 N N . ASP A 1 378 ? -18.749 -5.466 -16.537 1.00 27.88 378 ASP A N 1
ATOM 3029 C CA . ASP A 1 378 ? -19.397 -4.181 -16.252 1.00 27.88 378 ASP A CA 1
ATOM 3030 C C . ASP A 1 378 ? -19.162 -3.209 -17.423 1.00 27.88 378 ASP A C 1
ATOM 3032 O O . ASP A 1 378 ? -18.051 -3.114 -17.951 1.00 27.88 378 ASP A O 1
ATOM 3036 N N . TYR A 1 379 ? -20.224 -2.549 -17.889 1.00 32.66 379 TYR A N 1
ATOM 3037 C CA . TYR A 1 379 ? -20.296 -1.919 -19.216 1.00 32.66 379 TYR A CA 1
ATOM 3038 C C . TYR A 1 379 ? -20.340 -0.389 -19.085 1.00 32.66 379 TYR A C 1
ATOM 3040 O O . TYR A 1 379 ? -21.410 0.211 -18.983 1.00 32.66 379 TYR A O 1
ATOM 3048 N N . GLN A 1 380 ? -19.173 0.266 -19.062 1.00 28.81 380 GLN A N 1
ATOM 3049 C CA . GLN A 1 380 ? -19.084 1.717 -18.840 1.00 28.81 380 GLN A CA 1
ATOM 3050 C C . GLN A 1 380 ? -18.879 2.522 -20.134 1.00 28.81 380 GLN A C 1
ATOM 3052 O O . GLN A 1 380 ? -17.766 2.687 -20.620 1.00 28.81 380 GLN A O 1
ATOM 3057 N N . SER A 1 381 ? -20.025 3.003 -20.632 1.00 34.84 381 SER A N 1
ATOM 3058 C CA . SER A 1 381 ? -20.330 4.098 -21.575 1.00 34.84 381 SER A CA 1
ATOM 3059 C C . SER A 1 381 ? -19.215 4.809 -22.370 1.00 34.84 381 SER A C 1
ATOM 3061 O O . SER A 1 381 ? -18.166 5.208 -21.867 1.00 34.84 381 SER A O 1
ATOM 3063 N N . GLU A 1 382 ? -19.537 5.118 -23.628 1.00 36.94 382 GLU A N 1
ATOM 3064 C CA . GLU A 1 382 ? -18.725 5.925 -24.547 1.00 36.94 382 GLU A CA 1
ATOM 3065 C C . GLU A 1 382 ? -18.830 7.448 -24.314 1.00 36.94 382 GLU A C 1
ATOM 3067 O O . GLU A 1 382 ? -18.010 8.202 -24.841 1.00 36.94 382 GLU A O 1
ATOM 3072 N N . GLU A 1 383 ? -19.801 7.910 -23.515 1.00 38.22 383 GLU A N 1
ATOM 3073 C CA . GLU A 1 383 ? -20.190 9.330 -23.409 1.00 38.22 383 GLU A CA 1
ATOM 3074 C C . GLU A 1 383 ? -19.047 10.274 -22.991 1.00 38.22 383 GLU A C 1
ATOM 3076 O O . GLU A 1 383 ? -18.963 11.415 -23.442 1.00 38.22 383 GLU A O 1
ATOM 3081 N N . SER A 1 384 ? -18.122 9.789 -22.159 1.00 43.56 384 SER A N 1
ATOM 3082 C CA . SER A 1 384 ? -17.028 10.566 -21.558 1.00 43.56 384 SER A CA 1
ATOM 3083 C C . SER A 1 384 ? -15.883 10.934 -22.515 1.00 43.56 384 SER A C 1
ATOM 3085 O O . SER A 1 384 ? -14.884 11.504 -22.082 1.00 43.56 384 SER A O 1
ATOM 3087 N N . ARG A 1 385 ? -16.002 10.627 -23.815 1.00 51.28 385 ARG A N 1
ATOM 3088 C CA . ARG A 1 385 ? -14.985 10.908 -24.851 1.00 51.28 385 ARG A CA 1
ATOM 3089 C C . ARG A 1 385 ? -15.464 11.874 -25.944 1.00 51.28 385 ARG A C 1
ATOM 3091 O O . ARG A 1 385 ? -14.869 11.916 -27.016 1.00 51.28 385 ARG A O 1
ATOM 3098 N N . ARG A 1 386 ? -16.534 12.639 -25.711 1.00 54.75 386 ARG A N 1
ATOM 3099 C CA . ARG A 1 386 ? -17.237 13.435 -26.734 1.00 54.75 386 ARG A CA 1
ATOM 3100 C C . ARG A 1 386 ? -16.985 14.950 -26.578 1.00 54.75 386 ARG A C 1
ATOM 3102 O O . ARG A 1 386 ? -17.301 15.518 -25.541 1.00 54.75 386 ARG A O 1
ATOM 3109 N N . ILE A 1 387 ? -16.472 15.621 -27.618 1.00 60.66 387 ILE A N 1
ATOM 3110 C CA . ILE A 1 387 ? -16.143 17.066 -27.631 1.00 60.66 387 ILE A CA 1
ATOM 3111 C C . ILE A 1 387 ? -16.911 17.797 -28.747 1.00 60.66 387 ILE A C 1
ATOM 3113 O O . ILE A 1 387 ? -16.903 17.373 -29.906 1.00 60.66 387 ILE A O 1
ATOM 3117 N N . GLN A 1 388 ? -17.535 18.938 -28.434 1.00 59.41 388 GLN A N 1
ATOM 3118 C CA . GLN A 1 388 ? -18.373 19.709 -29.368 1.00 59.41 388 GLN A CA 1
ATOM 3119 C C . GLN A 1 388 ? -17.570 20.640 -30.295 1.00 59.41 388 GLN A C 1
ATOM 3121 O O . GLN A 1 388 ? -16.524 21.166 -29.913 1.00 59.41 388 GLN A O 1
ATOM 3126 N N . CYS A 1 389 ? -17.978 20.763 -31.560 1.00 61.78 389 CYS A N 1
ATOM 3127 C CA . CYS A 1 389 ? -17.234 21.428 -32.633 1.00 61.78 389 CYS A CA 1
ATOM 3128 C C . CYS A 1 389 ? -17.819 22.802 -32.969 1.00 61.78 389 CYS A C 1
ATOM 3130 O O . CYS A 1 389 ? -18.979 22.919 -33.350 1.00 61.78 389 CYS A O 1
ATOM 3132 N N . THR A 1 390 ? -16.998 23.853 -32.921 1.00 57.00 390 THR A N 1
ATOM 3133 C CA . THR A 1 390 ? -17.458 25.232 -33.161 1.00 57.00 390 THR A CA 1
ATOM 3134 C C . THR A 1 390 ? -17.627 25.604 -34.639 1.00 57.00 390 THR A C 1
ATOM 3136 O O . THR A 1 390 ? -17.950 26.752 -34.920 1.00 57.00 390 THR A O 1
ATOM 3139 N N . LYS A 1 391 ? -17.387 24.681 -35.587 1.00 56.97 391 LYS A N 1
ATOM 3140 C CA . LYS A 1 391 ? -17.594 24.915 -37.034 1.00 56.97 391 LYS A CA 1
ATOM 3141 C C . LYS A 1 391 ? -18.775 24.149 -37.637 1.00 56.97 391 LYS A C 1
ATOM 3143 O O . LYS A 1 391 ? -19.421 24.687 -38.526 1.00 56.97 391 LYS A O 1
ATOM 3148 N N . CYS A 1 392 ? -19.068 22.937 -37.163 1.00 64.75 392 CYS A N 1
ATOM 3149 C CA . CYS A 1 392 ? -20.219 22.139 -37.615 1.00 64.75 392 CYS A CA 1
ATOM 3150 C C . CYS A 1 392 ? -21.280 21.901 -36.522 1.00 64.75 392 CYS A C 1
ATOM 3152 O O . CYS A 1 392 ? -22.247 21.190 -36.765 1.00 64.75 392 CYS A O 1
ATOM 3154 N N . GLY A 1 393 ? -21.105 22.442 -35.309 1.00 60.38 393 GLY A N 1
ATOM 3155 C CA . GLY A 1 393 ? -22.029 22.298 -34.169 1.00 60.38 393 GLY A CA 1
ATOM 3156 C C . GLY A 1 393 ? -22.029 20.917 -33.495 1.00 60.38 393 GLY A C 1
ATOM 3157 O O . GLY A 1 393 ? -22.311 20.816 -32.298 1.00 60.38 393 GLY A O 1
ATOM 3158 N N . ASN A 1 394 ? -21.673 19.871 -34.244 1.00 59.47 394 ASN A N 1
ATOM 3159 C CA . ASN A 1 394 ? -21.720 18.466 -33.845 1.00 59.47 394 ASN A CA 1
ATOM 3160 C C . ASN A 1 394 ? -20.673 18.075 -32.791 1.00 59.47 394 ASN A C 1
ATOM 3162 O O . ASN A 1 394 ? -19.717 18.798 -32.504 1.00 59.47 394 ASN A O 1
ATOM 3166 N N . SER A 1 395 ? -20.867 16.899 -32.194 1.00 58.31 395 SER A N 1
ATOM 3167 C CA . SER A 1 395 ? -20.093 16.396 -31.060 1.00 58.31 395 SER A CA 1
ATOM 3168 C C . SER A 1 395 ? -19.324 15.120 -31.432 1.00 58.31 395 SER A C 1
ATOM 3170 O O . SER A 1 395 ? -19.906 14.063 -31.671 1.00 58.31 395 SER A O 1
ATOM 3172 N N . HIS A 1 396 ? -17.995 15.229 -31.515 1.00 62.94 396 HIS A N 1
ATOM 3173 C CA . HIS A 1 396 ? -17.105 14.195 -32.061 1.00 62.94 396 HIS A CA 1
ATOM 3174 C C . HIS A 1 396 ? -16.328 13.457 -30.969 1.00 62.94 396 HIS A C 1
ATOM 3176 O O . HIS A 1 396 ? -16.080 14.006 -29.896 1.00 62.94 396 HIS A O 1
ATOM 3182 N N . ILE A 1 397 ? -15.883 12.238 -31.271 1.00 55.16 397 ILE A N 1
ATOM 3183 C CA . ILE A 1 397 ? -15.048 11.436 -30.372 1.00 55.16 397 ILE A CA 1
ATOM 3184 C C . ILE A 1 397 ? -13.619 12.003 -30.337 1.00 55.16 397 ILE A C 1
ATOM 3186 O O . ILE A 1 397 ? -13.019 12.289 -31.374 1.00 55.16 397 ILE A O 1
ATOM 3190 N N . TRP A 1 398 ? -13.072 12.158 -29.134 1.00 53.75 398 TRP A N 1
ATOM 3191 C CA . TRP A 1 398 ? -11.687 12.537 -28.875 1.00 53.75 398 TRP A CA 1
ATOM 3192 C C . TRP A 1 398 ? -10.738 11.392 -29.243 1.00 53.75 398 TRP A C 1
ATOM 3194 O O . TRP A 1 398 ? -10.901 10.255 -28.796 1.00 53.75 398 TRP A O 1
ATOM 3204 N N . ILE A 1 399 ? -9.737 11.705 -30.066 1.00 53.69 399 ILE A N 1
ATOM 3205 C CA . ILE A 1 399 ? -8.721 10.766 -30.545 1.00 53.69 399 ILE A CA 1
ATOM 3206 C C . ILE A 1 399 ? -7.358 11.351 -30.183 1.00 53.69 399 ILE A C 1
ATOM 3208 O O . ILE A 1 399 ? -6.976 12.400 -30.704 1.00 53.69 399 ILE A O 1
ATOM 3212 N N . CYS A 1 400 ? -6.612 10.666 -29.315 1.00 48.25 400 CYS A N 1
ATOM 3213 C CA . CYS A 1 400 ? -5.224 11.009 -29.026 1.00 48.25 400 CYS A CA 1
ATOM 3214 C C . CYS A 1 400 ? -4.386 11.082 -30.307 1.00 48.25 400 CYS A C 1
ATOM 3216 O O . CYS A 1 400 ? -4.372 10.147 -31.110 1.00 48.25 400 CYS A O 1
ATOM 3218 N N . THR A 1 401 ? -3.615 12.158 -30.465 1.00 53.53 401 THR A N 1
ATOM 3219 C CA . THR A 1 401 ? -2.579 12.248 -31.497 1.00 53.53 401 THR A CA 1
ATOM 3220 C C . THR A 1 401 ? -1.322 12.898 -30.926 1.00 53.53 401 THR A C 1
ATOM 3222 O O . THR A 1 401 ? -1.405 13.858 -30.164 1.00 53.53 401 THR A O 1
ATOM 3225 N N . ASN A 1 402 ? -0.144 12.416 -31.332 1.00 51.12 402 ASN A N 1
ATOM 3226 C CA . ASN A 1 402 ? 1.156 12.966 -30.918 1.00 51.12 402 ASN A CA 1
ATOM 3227 C C . ASN A 1 402 ? 1.481 14.254 -31.708 1.00 51.12 402 ASN A C 1
ATOM 3229 O O . ASN A 1 402 ? 2.528 14.360 -32.345 1.00 51.12 402 ASN A O 1
ATOM 3233 N N . ARG A 1 403 ? 0.532 15.195 -31.769 1.00 54.50 403 ARG A N 1
ATOM 3234 C CA . ARG A 1 403 ? 0.591 16.422 -32.579 1.00 54.50 403 ARG A CA 1
ATOM 3235 C C . ARG A 1 403 ? 0.507 17.654 -31.684 1.00 54.50 403 ARG A C 1
ATOM 3237 O O . ARG A 1 403 ? -0.038 17.609 -30.587 1.00 54.50 403 ARG A O 1
ATOM 3244 N N . THR A 1 404 ? 1.053 18.770 -32.162 1.00 58.97 404 THR A N 1
ATOM 3245 C CA . THR A 1 404 ? 1.060 20.038 -31.418 1.00 58.97 404 THR A CA 1
ATOM 3246 C C . THR A 1 404 ? -0.363 20.544 -31.148 1.00 58.97 404 THR A C 1
ATOM 3248 O O . THR A 1 404 ? -1.283 20.267 -31.922 1.00 58.97 404 THR A O 1
ATOM 3251 N N . LYS A 1 405 ? -0.550 21.331 -30.073 1.00 58.44 405 LYS A N 1
ATOM 3252 C CA . LYS A 1 405 ? -1.870 21.813 -29.597 1.00 58.44 405 LYS A CA 1
ATOM 3253 C C . LYS A 1 405 ? -2.732 22.490 -30.683 1.00 58.44 405 LYS A C 1
ATOM 3255 O O . LYS A 1 405 ? -3.955 22.453 -30.603 1.00 58.44 405 LYS A O 1
ATOM 3260 N N . ALA A 1 406 ? -2.115 23.048 -31.728 1.00 58.78 406 ALA A N 1
ATOM 3261 C CA . ALA A 1 406 ? -2.797 23.662 -32.871 1.00 58.78 406 ALA A CA 1
ATOM 3262 C C . ALA A 1 406 ? -3.432 22.669 -33.876 1.00 58.78 406 ALA A C 1
ATOM 3264 O O . ALA A 1 406 ? -4.189 23.094 -34.746 1.00 58.78 406 ALA A O 1
ATOM 3265 N N . LYS A 1 407 ? -3.106 21.368 -33.809 1.00 62.34 407 LYS A N 1
ATOM 3266 C CA . LYS A 1 407 ? -3.544 20.330 -34.768 1.00 62.34 407 LYS A CA 1
ATOM 3267 C C . LYS A 1 407 ? -3.947 19.002 -34.103 1.00 62.34 407 LYS A C 1
ATOM 3269 O O . LYS A 1 407 ? -3.947 17.969 -34.772 1.00 62.34 407 LYS A O 1
ATOM 3274 N N . ALA A 1 408 ? -4.245 18.996 -32.804 1.00 63.75 408 ALA A N 1
ATOM 3275 C CA . ALA A 1 408 ? -4.511 17.758 -32.062 1.00 63.75 408 ALA A CA 1
ATOM 3276 C C . ALA A 1 408 ? -5.937 17.205 -32.260 1.00 63.75 408 ALA A C 1
ATOM 3278 O O . ALA A 1 408 ? -6.160 16.013 -32.062 1.00 63.75 408 ALA A O 1
ATOM 3279 N N . ARG A 1 409 ? -6.894 18.042 -32.689 1.00 65.19 409 ARG A N 1
ATOM 3280 C CA . ARG A 1 409 ? -8.290 17.656 -32.942 1.00 65.19 409 ARG A CA 1
ATOM 3281 C C . ARG A 1 409 ? -8.536 17.421 -34.431 1.00 65.19 409 ARG A C 1
ATOM 3283 O O . ARG A 1 409 ? -8.208 18.294 -35.225 1.00 65.19 409 ARG A O 1
ATOM 3290 N N . TRP A 1 410 ? -9.156 16.304 -34.810 1.00 64.62 410 TRP A N 1
ATOM 3291 C CA . TRP A 1 410 ? -9.610 16.020 -36.183 1.00 64.62 410 TRP A CA 1
ATOM 3292 C C . TRP A 1 410 ? 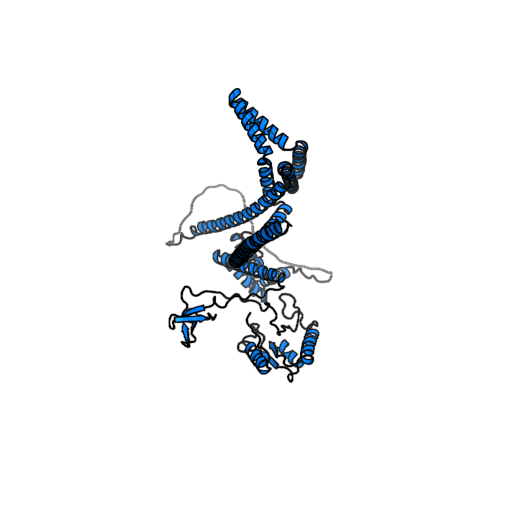-11.134 16.172 -36.293 1.00 64.62 410 TRP A C 1
ATOM 3294 O O . TRP A 1 410 ? -11.857 15.769 -35.383 1.00 64.62 410 TRP A O 1
ATOM 3304 N N . CYS A 1 411 ? -11.620 16.736 -37.399 1.00 64.31 411 CYS A N 1
ATOM 3305 C CA . CYS A 1 411 ? -13.036 16.753 -37.760 1.00 64.31 411 CYS A CA 1
ATOM 3306 C C . CYS A 1 411 ? -13.245 15.923 -39.032 1.00 64.31 411 CYS A C 1
ATOM 3308 O O . CYS A 1 411 ? -12.608 16.194 -40.052 1.00 64.31 411 CYS A O 1
ATOM 3310 N N . GLN A 1 412 ? -14.138 14.932 -38.973 1.00 55.00 412 GLN A N 1
ATOM 3311 C CA . GLN A 1 412 ? -14.426 14.040 -40.099 1.00 55.00 412 GLN A CA 1
ATOM 3312 C C . GLN A 1 412 ? -15.311 14.713 -41.160 1.00 55.00 412 GLN A C 1
ATOM 3314 O O . GLN A 1 412 ? -15.050 14.541 -42.344 1.00 55.00 412 GLN A O 1
ATOM 3319 N N . ASP A 1 413 ? -16.271 15.547 -40.750 1.00 56.78 413 ASP A N 1
ATOM 3320 C CA . ASP A 1 413 ? -17.174 16.265 -41.667 1.00 56.78 413 ASP A CA 1
ATOM 3321 C C . ASP A 1 413 ? -16.446 17.386 -42.434 1.00 56.78 413 ASP A C 1
ATOM 3323 O O . ASP A 1 413 ? -16.765 17.689 -43.579 1.00 56.78 413 ASP A O 1
ATOM 3327 N N . CYS A 1 414 ? -15.449 18.014 -41.798 1.00 60.50 414 CYS A N 1
ATOM 3328 C CA . CYS A 1 414 ? -14.649 19.091 -42.392 1.00 60.50 414 CYS A CA 1
ATOM 3329 C C . CYS A 1 414 ? -13.304 18.617 -42.972 1.00 60.50 414 CYS A C 1
ATOM 3331 O O . CYS A 1 414 ? -12.565 19.448 -43.496 1.00 60.50 414 CYS A O 1
ATOM 3333 N N . CYS A 1 415 ? -12.950 17.331 -42.832 1.00 59.22 415 CYS A N 1
ATOM 3334 C CA . CYS A 1 415 ? -11.665 16.735 -43.239 1.00 59.22 415 CYS A CA 1
ATOM 3335 C C . CYS A 1 415 ? -10.413 17.550 -42.837 1.00 59.22 415 CYS A C 1
ATOM 3337 O O . CYS A 1 415 ? -9.436 17.625 -43.586 1.00 59.22 415 CYS A O 1
ATOM 3339 N N . GLN A 1 416 ? -10.435 18.196 -41.666 1.00 63.72 416 GLN A N 1
ATOM 3340 C CA . GLN A 1 416 ? -9.392 19.133 -41.227 1.00 63.72 416 GLN A CA 1
ATOM 3341 C C . GLN A 1 416 ? -9.038 18.984 -39.743 1.00 63.72 416 GLN A C 1
ATOM 3343 O O . GLN A 1 416 ? -9.827 18.500 -38.929 1.00 63.72 416 GLN A O 1
ATOM 3348 N N . TYR A 1 417 ? -7.829 19.441 -39.398 1.00 65.56 417 TYR A N 1
ATOM 3349 C CA . TYR A 1 417 ? -7.360 19.543 -38.016 1.00 65.56 417 TYR A CA 1
ATOM 3350 C C . TYR A 1 417 ? -7.649 20.925 -37.420 1.00 65.56 417 TYR A C 1
ATOM 3352 O O . TYR A 1 417 ? -7.578 21.939 -38.118 1.00 65.56 417 TYR A O 1
ATOM 3360 N N . HIS A 1 418 ? -7.935 20.968 -36.121 1.00 64.00 418 HIS A N 1
ATOM 3361 C CA . HIS A 1 418 ? -8.233 22.181 -35.358 1.00 64.00 418 HIS A CA 1
ATOM 3362 C C . HIS A 1 418 ? -7.405 22.251 -34.064 1.00 64.00 418 HIS A C 1
ATOM 3364 O O . HIS A 1 418 ? -6.881 21.238 -33.580 1.00 64.00 418 HIS A O 1
ATOM 3370 N N . SER A 1 419 ? -7.301 23.459 -33.508 1.00 62.97 419 SER A N 1
ATOM 3371 C CA . SER A 1 419 ? -6.663 23.723 -32.221 1.00 62.97 419 SER A CA 1
ATOM 3372 C C . SER A 1 419 ? -7.544 23.302 -31.044 1.00 62.97 419 SER A C 1
ATOM 3374 O O . SER A 1 419 ? -8.771 23.397 -31.101 1.00 62.97 419 SER A O 1
ATOM 3376 N N . VAL A 1 420 ? -6.888 22.859 -29.974 1.00 62.03 420 VAL A N 1
ATOM 3377 C CA . VAL A 1 420 ? -7.489 22.593 -28.656 1.00 62.03 420 VAL A CA 1
ATOM 3378 C C . VAL A 1 420 ? -7.910 23.917 -28.000 1.00 62.03 420 VAL A C 1
ATOM 3380 O O . VAL A 1 420 ? -7.264 24.942 -28.233 1.00 62.03 420 VAL A O 1
ATOM 3383 N N . LYS A 1 421 ? -8.971 23.902 -27.188 1.00 55.53 421 LYS A N 1
ATOM 3384 C CA . LYS A 1 421 ? -9.390 25.015 -26.318 1.00 55.53 421 LYS A CA 1
ATOM 3385 C C . LYS A 1 421 ? -9.285 24.640 -24.841 1.00 55.53 421 LYS A C 1
ATOM 3387 O O . LYS A 1 421 ? -9.358 23.468 -24.481 1.00 55.53 421 LYS A O 1
ATOM 3392 N N . ASP A 1 422 ? -9.182 25.644 -23.978 1.00 45.41 422 ASP A N 1
ATOM 3393 C CA . ASP A 1 422 ? -9.274 25.437 -22.534 1.00 45.41 422 ASP A CA 1
ATOM 3394 C C . ASP A 1 422 ? -10.661 24.882 -22.168 1.00 45.41 422 ASP A C 1
ATOM 3396 O O . ASP A 1 422 ? -11.689 25.391 -22.619 1.00 45.41 422 ASP A O 1
ATOM 3400 N N . GLY A 1 423 ? -10.675 23.788 -21.403 1.00 46.94 423 GLY A N 1
ATOM 3401 C CA . GLY A 1 423 ? -11.864 22.967 -21.150 1.00 46.94 423 GLY A CA 1
ATOM 3402 C C . GLY A 1 423 ? -11.931 21.664 -21.963 1.00 46.94 423 GLY A C 1
ATOM 3403 O O . GLY A 1 423 ? -12.656 20.756 -21.560 1.00 46.94 423 GLY A O 1
ATOM 3404 N N . ASP A 1 424 ? -11.147 21.509 -23.038 1.00 53.53 424 ASP A N 1
ATOM 3405 C CA . ASP A 1 424 ? -10.932 20.191 -23.651 1.00 53.53 424 ASP A CA 1
ATOM 3406 C C . ASP A 1 424 ? -10.164 19.286 -22.661 1.00 53.53 424 ASP A C 1
ATOM 3408 O O . ASP A 1 424 ? -9.156 19.689 -22.077 1.00 53.53 424 ASP A O 1
ATOM 3412 N N . GLY A 1 425 ? -10.645 18.056 -22.450 1.00 40.44 425 GLY A N 1
ATOM 3413 C CA . GLY A 1 425 ? -10.101 17.144 -21.439 1.00 40.44 425 GLY A CA 1
ATOM 3414 C C . GLY A 1 425 ? -8.689 16.635 -21.760 1.00 40.44 425 GLY A C 1
ATOM 3415 O O . GLY A 1 425 ? -8.453 16.062 -22.825 1.00 40.44 425 GLY A O 1
ATOM 3416 N N . TRP A 1 426 ? -7.763 16.791 -20.810 1.00 38.38 426 TRP A N 1
ATOM 3417 C CA . TRP A 1 426 ? -6.385 16.303 -20.912 1.00 38.38 426 TRP A CA 1
ATOM 3418 C C . TRP A 1 426 ? -6.235 14.932 -20.240 1.00 38.38 426 TRP A C 1
ATOM 3420 O O . TRP A 1 426 ? -6.602 14.759 -19.079 1.00 38.38 426 TRP A O 1
ATOM 3430 N N . VAL A 1 427 ? -5.638 13.975 -20.952 1.00 32.41 427 VAL A N 1
ATOM 3431 C CA . VAL A 1 427 ? -5.128 12.718 -20.385 1.00 32.41 427 VAL A CA 1
ATOM 3432 C C . VAL A 1 427 ? -3.727 12.499 -20.940 1.00 32.41 427 VAL A C 1
ATOM 3434 O O . VAL A 1 427 ? -3.543 12.402 -22.153 1.00 32.41 427 VAL A O 1
ATOM 3437 N N . GLU A 1 428 ? -2.739 12.439 -20.053 1.00 27.69 428 GLU A N 1
ATOM 3438 C CA . GLU A 1 428 ? -1.349 12.159 -20.413 1.00 27.69 428 GLU A CA 1
ATOM 3439 C C . GLU A 1 428 ? -1.103 10.648 -20.503 1.00 27.69 428 GLU A C 1
ATOM 3441 O O . GLU A 1 428 ? -1.632 9.859 -19.716 1.00 27.69 428 GLU A O 1
ATOM 3446 N N . TYR A 1 429 ? -0.287 10.225 -21.470 1.00 32.97 429 TYR A N 1
ATOM 3447 C CA . TYR A 1 429 ? -0.009 8.808 -21.694 1.00 32.97 429 TYR A CA 1
ATOM 3448 C C . TYR A 1 429 ? 0.960 8.231 -20.657 1.00 32.97 429 TYR A C 1
ATOM 3450 O O . TYR A 1 429 ? 2.170 8.442 -20.725 1.00 32.97 429 TYR A O 1
ATOM 3458 N N . GLY A 1 430 ? 0.446 7.370 -19.778 1.00 30.17 430 GLY A N 1
ATOM 3459 C CA . GLY A 1 430 ? 1.258 6.318 -19.173 1.00 30.17 430 GLY A CA 1
ATOM 3460 C C . GLY A 1 430 ? 1.485 5.190 -20.183 1.00 30.17 430 GLY A C 1
ATOM 3461 O O . GLY A 1 430 ? 0.524 4.560 -20.622 1.00 30.17 430 GLY A O 1
ATOM 3462 N N . CYS A 1 431 ? 2.739 4.911 -20.548 1.00 28.05 431 CYS A N 1
ATOM 3463 C CA . CYS A 1 431 ? 3.072 3.753 -21.380 1.00 28.05 431 CYS A CA 1
ATOM 3464 C C . CYS A 1 431 ? 2.835 2.461 -20.577 1.00 28.05 431 CYS A C 1
ATOM 3466 O O . CYS A 1 431 ? 3.591 2.150 -19.657 1.00 28.05 431 CYS A O 1
ATOM 3468 N N . SER A 1 432 ? 1.756 1.736 -20.884 1.00 31.88 432 SER A N 1
ATOM 3469 C CA . SER A 1 432 ? 1.376 0.516 -20.164 1.00 31.88 432 SER A CA 1
ATOM 3470 C C . SER A 1 432 ? 1.986 -0.729 -20.812 1.00 31.88 432 SER A C 1
ATOM 3472 O O . SER A 1 432 ? 2.012 -0.855 -22.037 1.00 31.88 432 SER A O 1
ATOM 3474 N N . LEU A 1 433 ? 2.470 -1.666 -19.992 1.00 36.06 433 LEU A N 1
ATOM 3475 C CA . LEU A 1 433 ? 3.012 -2.938 -20.471 1.00 36.06 433 LEU A CA 1
ATOM 3476 C C . LEU A 1 433 ? 1.927 -3.812 -21.118 1.00 36.06 433 LEU A C 1
ATOM 3478 O O . LEU A 1 433 ? 0.765 -3.804 -20.710 1.00 36.06 433 LEU A O 1
ATOM 3482 N N . VAL A 1 434 ? 2.344 -4.669 -22.058 1.00 37.84 434 VAL A N 1
ATOM 3483 C CA . VAL A 1 434 ? 1.507 -5.705 -22.698 1.00 37.84 434 VAL A CA 1
ATOM 3484 C C . VAL A 1 434 ? 1.275 -6.889 -21.738 1.00 37.84 434 VAL A C 1
ATOM 3486 O O . VAL A 1 434 ? 1.587 -8.042 -22.022 1.00 37.84 434 VAL A O 1
ATOM 3489 N N . THR A 1 435 ? 0.762 -6.588 -20.546 1.00 32.97 435 THR A N 1
ATOM 3490 C CA . THR A 1 435 ? 0.477 -7.534 -19.452 1.00 32.97 435 THR A CA 1
ATOM 3491 C C . THR A 1 435 ? -0.985 -7.459 -18.988 1.00 32.97 435 THR A C 1
ATOM 3493 O O . THR A 1 435 ? -1.347 -8.013 -17.952 1.00 32.97 435 THR A O 1
ATOM 3496 N N . GLY A 1 436 ? -1.849 -6.808 -19.774 1.00 32.44 436 GLY A N 1
ATOM 3497 C CA . GLY A 1 436 ? -3.298 -6.698 -19.573 1.00 32.44 436 GLY A CA 1
ATOM 3498 C C . GLY A 1 436 ? -4.095 -7.822 -20.244 1.00 32.44 436 GLY A C 1
ATOM 3499 O O . GLY A 1 436 ? -4.964 -7.542 -21.060 1.00 32.44 436 GLY A O 1
ATOM 3500 N N . ARG A 1 437 ? -3.828 -9.082 -19.860 1.00 37.88 437 ARG A N 1
ATOM 3501 C CA . ARG A 1 437 ? -4.320 -10.335 -20.489 1.00 37.88 437 ARG A CA 1
ATOM 3502 C C . ARG A 1 437 ? -3.665 -10.641 -21.844 1.00 37.88 437 ARG A C 1
ATOM 3504 O O . ARG A 1 437 ? -3.472 -9.768 -22.681 1.00 37.88 437 ARG A O 1
ATOM 3511 N N . ALA A 1 438 ? -3.416 -11.926 -22.096 1.00 43.72 438 ALA A N 1
ATOM 3512 C CA . ALA A 1 438 ? -3.333 -12.415 -23.467 1.00 43.72 438 ALA A CA 1
ATOM 3513 C C . ALA A 1 438 ? -4.734 -12.280 -24.087 1.00 43.72 438 ALA A C 1
ATOM 3515 O O . ALA A 1 438 ? -5.693 -12.880 -23.590 1.00 43.72 438 ALA A O 1
ATOM 3516 N N . GLN A 1 439 ? -4.869 -11.454 -25.125 1.00 51.41 439 GLN A N 1
ATOM 3517 C CA . GLN A 1 439 ? -6.122 -11.307 -25.870 1.00 51.41 439 GLN A CA 1
ATOM 3518 C C . GLN A 1 439 ? -6.542 -12.684 -26.410 1.00 51.41 439 GLN A C 1
ATOM 3520 O O . GLN A 1 439 ? -5.686 -13.474 -26.809 1.00 51.41 439 GLN A O 1
ATOM 3525 N N . LYS A 1 440 ? -7.842 -13.015 -26.371 1.00 55.59 440 LYS A N 1
ATOM 3526 C CA . LYS A 1 440 ? -8.345 -14.374 -26.661 1.00 55.59 440 LYS A CA 1
ATOM 3527 C C . LYS A 1 440 ? -7.908 -14.833 -28.065 1.00 55.59 440 LYS A C 1
ATOM 3529 O O . LYS A 1 440 ? -8.513 -14.431 -29.049 1.00 55.59 440 LYS A O 1
ATOM 3534 N N . GLY A 1 441 ? -6.881 -15.685 -28.134 1.00 74.94 441 GLY A N 1
ATOM 3535 C CA . GLY A 1 441 ? -6.288 -16.188 -29.383 1.00 74.94 441 GLY A CA 1
ATOM 3536 C C . GLY A 1 441 ? -4.816 -15.810 -29.617 1.00 74.94 441 GLY A C 1
ATOM 3537 O O . GLY A 1 441 ? -4.176 -16.427 -30.462 1.00 74.94 441 GLY A O 1
ATOM 3538 N N . VAL A 1 442 ? -4.248 -14.863 -28.860 1.00 87.12 442 VAL A N 1
ATOM 3539 C CA . VAL A 1 442 ? -2.845 -14.426 -28.997 1.00 87.12 442 VAL A CA 1
ATOM 3540 C C . VAL A 1 442 ? -1.936 -15.187 -28.029 1.00 87.12 442 VAL A C 1
ATOM 3542 O O . VAL A 1 442 ? -2.085 -15.076 -26.813 1.00 87.12 442 VAL A O 1
ATOM 3545 N N . LEU A 1 443 ? -0.948 -15.913 -28.559 1.00 89.25 443 LEU A N 1
ATOM 3546 C CA . LEU A 1 443 ? 0.136 -16.509 -27.773 1.00 89.25 443 LEU A CA 1
ATOM 3547 C C . LEU A 1 443 ? 1.379 -15.609 -27.823 1.00 89.25 443 LEU A C 1
ATOM 3549 O O . LEU A 1 443 ? 1.997 -15.459 -28.873 1.00 89.25 443 LEU A O 1
ATOM 3553 N N . LEU A 1 444 ? 1.766 -15.047 -26.677 1.00 90.25 444 LEU A N 1
ATOM 3554 C CA . LEU A 1 444 ? 3.023 -14.312 -26.519 1.00 90.25 444 LEU A CA 1
ATOM 3555 C C . LEU A 1 444 ? 4.113 -15.286 -26.045 1.00 90.25 444 LEU A C 1
ATOM 3557 O O . LEU A 1 444 ? 4.110 -15.700 -24.887 1.00 90.25 444 LEU A O 1
ATOM 3561 N N . LEU A 1 445 ? 5.017 -15.676 -26.948 1.00 89.94 445 LEU A N 1
ATOM 3562 C CA . LEU A 1 445 ? 6.072 -16.664 -26.700 1.00 89.94 445 LEU A CA 1
ATOM 3563 C C . LEU A 1 445 ? 7.453 -16.088 -27.047 1.00 89.94 445 LEU A C 1
ATOM 3565 O O . LEU A 1 445 ? 7.688 -15.676 -28.180 1.00 89.94 445 LEU A O 1
ATOM 3569 N N . ASN A 1 446 ? 8.376 -16.115 -26.084 1.00 89.56 446 ASN A N 1
ATOM 3570 C CA . ASN A 1 446 ? 9.800 -15.862 -26.321 1.00 89.56 446 ASN A CA 1
ATOM 3571 C C . ASN A 1 446 ? 10.508 -17.175 -26.691 1.00 89.56 446 ASN A C 1
ATOM 3573 O O . ASN A 1 446 ? 10.110 -18.234 -26.215 1.00 89.56 446 ASN A O 1
ATOM 3577 N N . THR A 1 447 ? 11.604 -17.109 -27.451 1.00 85.81 447 THR A N 1
ATOM 3578 C CA . THR A 1 447 ? 12.481 -18.267 -27.741 1.00 85.81 447 THR A CA 1
ATOM 3579 C C . THR A 1 447 ? 13.288 -18.740 -26.526 1.00 85.81 447 THR A C 1
ATOM 3581 O O . THR A 1 447 ? 13.708 -19.889 -26.455 1.00 85.81 447 THR A O 1
ATOM 3584 N N . VAL A 1 448 ? 13.493 -17.863 -25.538 1.00 88.69 448 VAL A N 1
ATOM 3585 C CA . VAL A 1 448 ? 14.139 -18.186 -24.260 1.00 88.69 448 VAL A CA 1
ATOM 3586 C C . VAL A 1 448 ? 13.248 -17.661 -23.137 1.00 88.69 448 VAL A C 1
ATOM 3588 O O . VAL A 1 448 ? 12.960 -16.466 -23.072 1.00 88.69 448 VAL A O 1
ATOM 3591 N N . LEU A 1 449 ? 12.778 -18.552 -22.258 1.00 89.50 449 LEU A N 1
ATOM 3592 C CA . LEU A 1 449 ? 11.736 -18.224 -21.270 1.00 89.50 449 LEU A CA 1
ATOM 3593 C C . LEU A 1 449 ? 12.271 -17.669 -19.942 1.00 89.50 449 LEU A C 1
ATOM 3595 O O . LEU A 1 449 ? 11.495 -17.250 -19.087 1.00 89.50 449 LEU A O 1
ATOM 3599 N N . THR A 1 450 ? 13.592 -17.637 -19.759 1.00 89.44 450 THR A N 1
ATOM 3600 C CA . THR A 1 450 ? 14.241 -17.026 -18.590 1.00 89.44 450 THR A CA 1
ATOM 3601 C C . THR A 1 450 ? 15.463 -16.226 -19.020 1.00 89.44 450 THR A C 1
ATOM 3603 O O . THR A 1 450 ? 16.063 -16.496 -20.056 1.00 89.44 450 THR A O 1
ATOM 3606 N N . VAL A 1 451 ? 15.858 -15.246 -18.213 1.00 88.50 451 VAL A N 1
ATOM 3607 C CA . VAL A 1 451 ? 17.068 -14.450 -18.433 1.00 88.50 451 VAL A CA 1
ATOM 3608 C C . VAL A 1 451 ? 17.622 -14.025 -17.077 1.00 88.50 451 VAL A C 1
ATOM 3610 O O . VAL A 1 451 ? 16.856 -13.709 -16.165 1.00 88.50 451 VAL A O 1
ATOM 3613 N N . LYS A 1 452 ? 18.947 -14.015 -16.911 1.00 79.94 452 LYS A N 1
ATOM 3614 C CA . LYS A 1 452 ? 19.565 -13.431 -15.719 1.00 79.94 452 LYS A CA 1
ATOM 3615 C C . LYS A 1 452 ? 19.405 -11.912 -15.770 1.00 79.94 452 LYS A C 1
ATOM 3617 O O . LYS A 1 452 ? 19.643 -11.294 -16.809 1.00 79.94 452 LYS A O 1
ATOM 3622 N N . SER A 1 453 ? 19.000 -11.320 -14.645 1.00 74.62 453 SER A N 1
ATOM 3623 C CA . SER A 1 453 ? 18.699 -9.887 -14.548 1.00 74.62 453 SER A CA 1
ATOM 3624 C C . SER A 1 453 ? 19.820 -9.026 -15.142 1.00 74.62 453 SER A C 1
ATOM 3626 O O . SER A 1 453 ? 20.998 -9.245 -14.852 1.00 74.62 453 SER A O 1
ATOM 3628 N N . ARG A 1 454 ? 19.433 -8.074 -16.002 1.00 78.00 454 ARG A N 1
ATOM 3629 C CA . ARG A 1 454 ? 20.312 -7.122 -16.712 1.00 78.00 454 ARG A CA 1
ATOM 3630 C C . ARG A 1 454 ? 21.374 -7.749 -17.636 1.00 78.00 454 ARG A C 1
ATOM 3632 O O . ARG A 1 454 ? 22.245 -7.041 -18.126 1.00 78.00 454 ARG A O 1
ATOM 3639 N N . GLN A 1 455 ? 21.294 -9.050 -17.935 1.00 80.00 455 GLN A N 1
ATOM 3640 C CA . GLN A 1 455 ? 22.181 -9.732 -18.886 1.00 80.00 455 GLN A CA 1
ATOM 3641 C C . GLN A 1 455 ? 21.359 -10.344 -20.031 1.00 80.00 455 GLN A C 1
ATOM 3643 O O . GLN A 1 455 ? 20.944 -11.503 -19.961 1.00 80.00 455 GLN A O 1
ATOM 3648 N N . ALA A 1 456 ? 21.110 -9.565 -21.088 1.00 79.94 456 ALA A N 1
ATOM 3649 C CA . ALA A 1 456 ? 20.394 -10.028 -22.281 1.00 79.94 456 ALA A CA 1
ATOM 3650 C C . ALA A 1 456 ? 21.030 -11.304 -22.864 1.00 79.94 456 ALA A C 1
ATOM 3652 O O . ALA A 1 456 ? 22.250 -11.461 -22.851 1.00 79.94 456 ALA A O 1
ATOM 3653 N N . ASN A 1 457 ? 20.200 -12.234 -23.345 1.00 80.50 457 ASN A N 1
ATOM 3654 C CA . ASN A 1 457 ? 20.601 -13.534 -23.907 1.00 80.50 457 ASN A CA 1
ATOM 3655 C C . ASN A 1 457 ? 21.463 -14.432 -22.986 1.00 80.50 457 ASN A C 1
ATOM 3657 O O . ASN A 1 457 ? 21.961 -15.463 -23.425 1.00 80.50 457 ASN A O 1
ATOM 3661 N N . SER A 1 458 ? 21.598 -14.117 -21.693 1.00 86.75 458 SER A N 1
ATOM 3662 C CA . SER A 1 458 ? 22.424 -14.878 -20.734 1.00 86.75 458 SER A CA 1
ATOM 3663 C C . SER A 1 458 ? 22.026 -16.346 -20.539 1.00 86.75 458 SER A C 1
ATOM 3665 O O . SER A 1 458 ? 22.839 -17.143 -20.056 1.00 86.75 458 SER A O 1
ATOM 3667 N N . HIS A 1 459 ? 20.785 -16.711 -20.874 1.00 88.38 459 HIS A N 1
ATOM 3668 C CA . HIS A 1 459 ? 20.271 -18.085 -20.854 1.00 88.38 459 HIS A CA 1
ATOM 3669 C C . HIS A 1 459 ? 20.014 -18.658 -22.262 1.00 88.38 459 HIS A C 1
ATOM 3671 O O . HIS A 1 459 ? 19.465 -19.752 -22.375 1.00 88.38 459 HIS A O 1
ATOM 3677 N N . ALA A 1 460 ? 20.428 -17.958 -23.324 1.00 85.44 460 ALA A N 1
ATOM 3678 C CA . ALA A 1 460 ? 20.393 -18.509 -24.673 1.00 85.44 460 ALA A CA 1
ATOM 3679 C C . ALA A 1 460 ? 21.352 -19.706 -24.794 1.00 85.44 460 ALA A C 1
ATOM 3681 O O . ALA A 1 460 ? 22.415 -19.741 -24.168 1.00 85.44 460 ALA A O 1
ATOM 3682 N N . LYS A 1 461 ? 20.957 -20.684 -25.609 1.00 85.12 461 LYS A N 1
ATOM 3683 C CA . LYS A 1 461 ? 21.598 -21.986 -25.830 1.00 85.12 461 LYS A CA 1
ATOM 3684 C C . LYS A 1 461 ? 21.746 -22.828 -24.554 1.00 85.12 461 LYS A C 1
ATOM 3686 O O . LYS A 1 461 ? 22.631 -23.674 -24.474 1.00 85.12 461 LYS A O 1
ATOM 3691 N N . LYS A 1 462 ? 20.868 -22.619 -23.559 1.00 85.88 462 LYS A N 1
ATOM 3692 C CA . LYS A 1 462 ? 20.808 -23.408 -22.306 1.00 85.88 462 LYS A CA 1
ATOM 3693 C C . LYS A 1 462 ? 19.610 -24.360 -22.226 1.00 85.88 462 LYS A C 1
ATOM 3695 O O . LYS A 1 462 ? 19.284 -24.829 -21.141 1.00 85.88 462 LYS A O 1
ATOM 3700 N N . GLY A 1 463 ? 18.968 -24.658 -23.357 1.00 87.69 463 GLY A N 1
ATOM 3701 C CA . GLY A 1 463 ? 17.940 -25.702 -23.450 1.00 87.69 463 GLY A CA 1
ATOM 3702 C C . GLY A 1 463 ? 16.495 -25.207 -23.370 1.00 87.69 463 GLY A C 1
ATOM 3703 O O . GLY A 1 463 ? 15.588 -26.032 -23.297 1.00 87.69 463 GLY A O 1
ATOM 3704 N N . TRP A 1 464 ? 16.255 -23.893 -23.440 1.00 90.75 464 TRP A N 1
ATOM 3705 C CA . TRP A 1 464 ? 14.899 -23.371 -23.651 1.00 90.75 464 TRP A CA 1
ATOM 3706 C C . TRP A 1 464 ? 14.461 -23.497 -25.109 1.00 90.75 464 TRP A C 1
ATOM 3708 O O . TRP A 1 464 ? 13.290 -23.757 -25.369 1.00 90.75 464 TRP A O 1
ATOM 3718 N N . GLU A 1 465 ? 15.405 -23.390 -26.041 1.00 90.75 465 GLU A N 1
ATOM 3719 C CA . GLU A 1 465 ? 15.138 -23.414 -27.475 1.00 90.75 465 GLU A CA 1
ATOM 3720 C C . GLU A 1 465 ? 14.483 -24.733 -27.929 1.00 90.75 465 GLU A C 1
ATOM 3722 O O . GLU A 1 465 ? 13.433 -24.659 -28.561 1.00 90.75 465 GLU A O 1
ATOM 3727 N N . PRO A 1 466 ? 14.955 -25.942 -27.541 1.00 92.31 466 PRO A N 1
ATOM 3728 C CA . PRO A 1 466 ? 14.265 -27.192 -27.878 1.00 92.31 466 PRO A CA 1
ATOM 3729 C C . PRO A 1 466 ? 12.827 -27.270 -27.344 1.00 92.31 466 PRO A C 1
ATOM 3731 O O . PRO A 1 466 ? 11.967 -27.869 -27.986 1.00 92.31 466 PRO A O 1
ATOM 3734 N N . PHE A 1 467 ? 12.542 -26.649 -26.193 1.00 93.12 467 PHE A N 1
ATOM 3735 C CA . PHE A 1 467 ? 11.189 -26.589 -25.637 1.00 93.12 467 PHE A CA 1
ATOM 3736 C C . PHE A 1 467 ? 10.292 -25.644 -26.448 1.00 93.12 467 PHE A C 1
ATOM 3738 O O . PHE A 1 467 ? 9.180 -26.019 -26.819 1.00 93.12 467 PHE A O 1
ATOM 3745 N N . THR A 1 468 ? 10.765 -24.438 -26.773 1.00 92.62 468 THR A N 1
ATOM 3746 C CA . THR A 1 468 ? 9.982 -23.474 -27.565 1.00 92.62 468 THR A CA 1
ATOM 3747 C C . THR A 1 468 ? 9.806 -23.928 -29.012 1.00 92.62 468 THR A C 1
ATOM 3749 O O . THR A 1 468 ? 8.730 -23.750 -29.580 1.00 92.62 468 THR A O 1
ATOM 3752 N N . ASP A 1 469 ? 10.813 -24.590 -29.582 1.00 93.31 469 ASP A N 1
ATOM 3753 C CA . ASP A 1 469 ? 10.762 -25.204 -30.908 1.00 93.31 469 ASP A CA 1
ATOM 3754 C C . ASP A 1 469 ? 9.726 -26.341 -30.930 1.00 93.31 469 ASP A C 1
ATOM 3756 O O . ASP A 1 469 ? 8.887 -26.383 -31.830 1.00 93.31 469 ASP A O 1
ATOM 3760 N N . ALA A 1 470 ? 9.689 -27.204 -29.905 1.00 94.31 470 ALA A N 1
ATOM 3761 C CA . ALA A 1 470 ? 8.668 -28.248 -29.769 1.00 94.31 470 ALA A CA 1
ATOM 3762 C C . ALA A 1 470 ? 7.244 -27.686 -29.574 1.00 94.31 470 ALA A C 1
ATOM 3764 O O . ALA A 1 470 ? 6.276 -28.280 -30.059 1.00 94.31 470 ALA A O 1
ATOM 3765 N N . VAL A 1 471 ? 7.092 -26.530 -28.914 1.00 94.25 471 VAL A N 1
ATOM 3766 C CA . VAL A 1 471 ? 5.809 -25.806 -28.823 1.00 94.25 471 VAL A CA 1
ATOM 3767 C C . VAL A 1 471 ? 5.382 -25.274 -30.196 1.00 94.25 471 VAL A C 1
ATOM 3769 O O . VAL A 1 471 ? 4.235 -25.485 -30.588 1.00 94.25 471 VAL A O 1
ATOM 3772 N N . ILE A 1 472 ? 6.286 -24.650 -30.957 1.00 94.31 472 ILE A N 1
ATOM 3773 C CA . ILE A 1 472 ? 5.996 -24.123 -32.304 1.00 94.31 472 ILE A CA 1
ATOM 3774 C C . ILE A 1 472 ? 5.630 -25.259 -33.270 1.00 94.31 472 ILE A C 1
ATOM 3776 O O . ILE 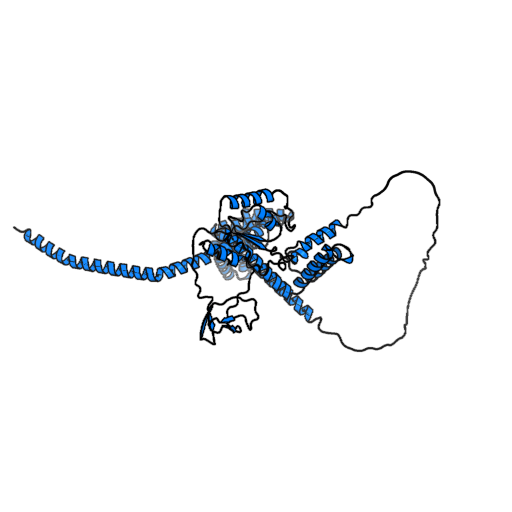A 1 472 ? 4.586 -25.184 -33.918 1.00 94.31 472 ILE A O 1
ATOM 3780 N N . GLN A 1 473 ? 6.403 -26.350 -33.289 1.00 94.19 473 GLN A N 1
ATOM 3781 C CA . GLN A 1 473 ? 6.086 -27.561 -34.060 1.00 94.19 473 GLN A CA 1
ATOM 3782 C C . GLN A 1 473 ? 4.723 -28.146 -33.655 1.00 94.19 473 GLN A C 1
ATOM 3784 O O . GLN A 1 473 ? 3.903 -28.476 -34.510 1.00 94.19 473 GLN A O 1
ATOM 3789 N N . SER A 1 474 ? 4.432 -28.222 -32.350 1.00 94.75 474 SER A N 1
ATOM 3790 C CA . SER A 1 474 ? 3.139 -28.713 -31.849 1.00 94.75 474 SER A CA 1
ATOM 3791 C C . SER A 1 474 ? 1.961 -27.846 -32.293 1.00 94.75 474 SER A C 1
ATOM 3793 O O . SER A 1 474 ? 0.882 -28.382 -32.539 1.00 94.75 474 SER A O 1
ATOM 3795 N N . ILE A 1 475 ? 2.145 -26.528 -32.409 1.00 93.69 475 ILE A N 1
ATOM 3796 C CA . ILE A 1 475 ? 1.132 -25.615 -32.951 1.00 93.69 475 ILE A CA 1
ATOM 3797 C C . ILE A 1 475 ? 0.988 -25.839 -34.460 1.00 93.69 475 ILE A C 1
ATOM 3799 O O . ILE A 1 475 ? -0.136 -26.031 -34.920 1.00 93.69 475 ILE A O 1
ATOM 3803 N N . SER A 1 476 ? 2.098 -25.893 -35.205 1.00 94.25 476 SER A N 1
ATOM 3804 C CA . SER A 1 476 ? 2.082 -26.064 -36.666 1.00 94.25 476 SER A CA 1
ATOM 3805 C C . SER A 1 476 ? 1.576 -27.436 -37.139 1.00 94.25 476 SER A C 1
ATOM 3807 O O . SER A 1 476 ? 1.205 -27.587 -38.300 1.00 94.25 476 SER A O 1
ATOM 3809 N N . LEU A 1 477 ? 1.565 -28.444 -36.260 1.00 92.94 477 LEU A N 1
ATOM 3810 C CA . LEU A 1 477 ? 1.046 -29.783 -36.551 1.00 92.94 477 LEU A CA 1
ATOM 3811 C C . LEU A 1 477 ? -0.410 -29.979 -36.090 1.00 92.94 477 LEU A C 1
ATOM 3813 O O . LEU A 1 477 ? -1.132 -30.777 -36.681 1.00 92.94 477 LEU A O 1
ATOM 3817 N N . LYS A 1 478 ? -0.860 -29.274 -35.039 1.00 93.56 478 LYS A N 1
ATOM 3818 C CA . LYS A 1 478 ? -2.192 -29.469 -34.417 1.00 93.56 478 LYS A CA 1
ATOM 3819 C C . LYS A 1 478 ? -3.201 -28.352 -34.712 1.00 93.56 478 LYS A C 1
ATOM 3821 O O . LYS A 1 478 ? -4.314 -28.387 -34.181 1.00 93.56 478 LYS A O 1
ATOM 3826 N N . LYS A 1 479 ? -2.828 -27.339 -35.496 1.00 91.69 479 LYS A N 1
ATOM 3827 C CA . LYS A 1 479 ? -3.678 -26.206 -35.897 1.00 91.69 479 LYS A CA 1
ATOM 3828 C C . LYS A 1 479 ? -3.474 -25.896 -37.379 1.00 91.69 479 LYS A C 1
ATOM 3830 O O . LYS A 1 479 ? -2.444 -26.228 -37.940 1.00 91.69 479 LYS A O 1
ATOM 3835 N N . ASN A 1 480 ? -4.440 -25.199 -37.970 1.00 89.31 480 ASN A N 1
ATOM 3836 C CA . ASN A 1 480 ? -4.377 -24.615 -39.313 1.00 89.31 480 ASN A CA 1
ATOM 3837 C C . ASN A 1 480 ? -4.716 -23.117 -39.199 1.00 89.31 480 ASN A C 1
ATOM 3839 O O . ASN A 1 480 ? -5.336 -22.716 -38.212 1.00 89.31 480 ASN A O 1
ATOM 3843 N N . GLY A 1 481 ? -4.308 -22.285 -40.159 1.00 90.19 481 GLY A N 1
ATOM 3844 C CA . GLY A 1 481 ? -4.657 -20.855 -40.204 1.00 90.19 481 GLY A CA 1
ATOM 3845 C C . GLY A 1 481 ? -3.986 -19.974 -39.139 1.00 90.19 481 GLY A C 1
ATOM 3846 O O . GLY A 1 481 ? -4.307 -18.798 -39.010 1.00 90.19 481 GLY A O 1
ATOM 3847 N N . VAL A 1 482 ? -3.048 -20.512 -38.350 1.00 93.75 482 VAL A N 1
ATOM 3848 C CA . VAL A 1 482 ? -2.298 -19.714 -37.360 1.00 93.75 482 VAL A CA 1
ATOM 3849 C C . VAL A 1 482 ? -1.409 -18.684 -38.068 1.00 93.75 482 VAL A C 1
ATOM 3851 O O . VAL A 1 482 ? -0.712 -19.017 -39.029 1.00 93.75 482 VA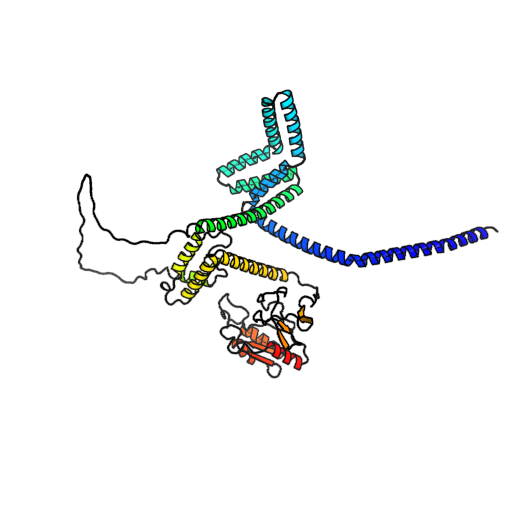L A O 1
ATOM 3854 N N . ILE A 1 483 ? -1.422 -17.448 -37.562 1.00 94.75 483 ILE A N 1
ATOM 3855 C CA . ILE A 1 483 ? -0.584 -16.337 -38.024 1.00 94.75 483 ILE A CA 1
ATOM 3856 C C . ILE A 1 483 ? 0.579 -16.163 -37.040 1.00 94.75 483 ILE A C 1
ATOM 3858 O O . ILE A 1 483 ? 0.362 -15.893 -35.860 1.00 94.75 483 ILE A O 1
ATOM 3862 N N . PHE A 1 484 ? 1.811 -16.295 -37.523 1.00 94.75 484 PHE A N 1
ATOM 3863 C CA . PHE A 1 484 ? 3.034 -16.156 -36.736 1.00 94.75 484 PHE A CA 1
ATOM 3864 C C . PHE A 1 484 ? 3.690 -14.792 -36.989 1.00 94.75 484 PHE A C 1
ATOM 3866 O O . PHE A 1 484 ? 4.021 -14.450 -38.125 1.00 94.75 484 PHE A O 1
ATOM 3873 N N . LEU A 1 485 ? 3.909 -14.017 -35.922 1.00 94.25 485 LEU A N 1
ATOM 3874 C CA . LEU A 1 485 ? 4.608 -12.729 -35.971 1.00 94.25 485 LEU A CA 1
ATOM 3875 C C . LEU A 1 485 ? 6.066 -12.929 -35.531 1.00 94.25 485 LEU A C 1
ATOM 3877 O O . LEU A 1 485 ? 6.342 -13.080 -34.343 1.00 94.25 485 LEU A O 1
ATOM 3881 N N . LEU A 1 486 ? 7.002 -12.955 -36.483 1.00 93.31 486 LEU A N 1
ATOM 3882 C CA . LEU A 1 486 ? 8.416 -13.249 -36.226 1.00 93.31 486 LEU A CA 1
ATOM 3883 C C . LEU A 1 486 ? 9.247 -11.955 -36.238 1.00 93.31 486 LEU A C 1
ATOM 3885 O O . LEU A 1 486 ? 9.612 -11.428 -37.294 1.00 93.31 486 LEU A O 1
ATOM 3889 N N . TRP A 1 487 ? 9.531 -11.431 -35.044 1.00 91.25 487 TRP A N 1
ATOM 3890 C CA . TRP A 1 487 ? 10.260 -10.175 -34.839 1.00 91.25 487 TRP A CA 1
ATOM 3891 C C . TRP A 1 487 ? 11.717 -10.413 -34.421 1.00 91.25 487 TRP A C 1
ATOM 3893 O O . TRP A 1 487 ? 11.997 -10.857 -33.311 1.00 91.25 487 TRP A O 1
ATOM 3903 N N . GLY A 1 488 ? 12.655 -10.059 -35.303 1.00 88.62 488 GLY A N 1
ATOM 3904 C CA . GLY A 1 488 ? 14.093 -10.264 -35.107 1.00 88.62 488 GLY A CA 1
ATOM 3905 C C . GLY A 1 488 ? 14.602 -11.645 -35.525 1.00 88.62 488 GLY A C 1
ATOM 3906 O O . GLY A 1 488 ? 13.844 -12.608 -35.618 1.00 88.62 488 GLY A O 1
ATOM 3907 N N . ASN A 1 489 ? 15.912 -11.734 -35.770 1.00 86.12 489 ASN A N 1
ATOM 3908 C CA . ASN A 1 489 ? 16.562 -12.889 -36.400 1.00 86.12 489 ASN A CA 1
ATOM 3909 C C . ASN A 1 489 ? 16.244 -14.215 -35.692 1.00 86.12 489 ASN A C 1
ATOM 3911 O O . ASN A 1 489 ? 15.758 -15.133 -36.337 1.00 86.12 489 ASN A O 1
ATOM 3915 N N . SER A 1 490 ? 16.395 -14.284 -34.366 1.00 84.62 490 SER A N 1
ATOM 3916 C CA . SER A 1 490 ? 16.153 -15.518 -33.603 1.00 84.62 490 SER A CA 1
ATOM 3917 C C . SER A 1 490 ? 14.688 -15.973 -33.594 1.00 84.62 490 SER A C 1
ATOM 3919 O O . SER A 1 490 ? 14.427 -17.148 -33.375 1.00 84.62 490 SER A O 1
ATOM 3921 N N . ALA A 1 491 ? 13.726 -15.079 -33.854 1.00 87.19 491 ALA A N 1
ATOM 3922 C CA . ALA A 1 491 ? 12.341 -15.481 -34.105 1.00 87.19 491 ALA A CA 1
ATOM 3923 C C . ALA A 1 491 ? 12.155 -15.952 -35.558 1.00 87.19 491 ALA A C 1
ATOM 3925 O O . ALA A 1 491 ? 11.437 -16.914 -35.808 1.00 87.19 491 ALA A O 1
ATOM 3926 N N . GLN A 1 492 ? 12.820 -15.302 -36.519 1.00 89.75 492 GLN A N 1
ATOM 3927 C CA . GLN A 1 492 ? 12.765 -15.670 -37.938 1.00 89.75 492 GLN A CA 1
ATOM 3928 C C . GLN A 1 492 ? 13.457 -17.010 -38.242 1.00 89.75 492 GLN A C 1
ATOM 3930 O O . GLN A 1 492 ? 12.986 -17.730 -39.117 1.00 89.75 492 GLN A O 1
ATOM 3935 N N . GLU A 1 493 ? 14.505 -17.386 -37.500 1.00 88.50 493 GLU A N 1
ATOM 3936 C CA . GLU A 1 493 ? 15.146 -18.713 -37.561 1.00 88.50 493 GLU A CA 1
ATOM 3937 C C . GLU A 1 493 ? 14.135 -19.852 -37.339 1.00 88.50 493 GLU A C 1
ATOM 3939 O O . GLU A 1 493 ? 14.231 -20.907 -37.970 1.00 88.50 493 GLU A O 1
ATOM 3944 N N . ASN A 1 494 ? 13.101 -19.613 -36.526 1.00 88.44 494 ASN A N 1
ATOM 3945 C CA . ASN A 1 494 ? 12.056 -20.590 -36.234 1.00 88.44 494 ASN A CA 1
ATOM 3946 C C . ASN A 1 494 ? 11.002 -20.728 -37.348 1.00 88.44 494 ASN A C 1
ATOM 3948 O O . ASN A 1 494 ? 10.148 -21.609 -37.252 1.00 88.44 494 ASN A O 1
ATOM 3952 N N . SER A 1 495 ? 11.088 -19.966 -38.452 1.00 90.62 495 SER A N 1
ATOM 3953 C CA . SER A 1 495 ? 10.224 -20.191 -39.626 1.00 90.62 495 SER A CA 1
ATOM 3954 C C . SER A 1 495 ? 10.393 -21.593 -40.216 1.00 90.62 495 SER A C 1
ATOM 3956 O O . SER A 1 495 ? 9.446 -22.145 -40.757 1.00 90.62 495 SER A O 1
ATOM 3958 N N . ARG A 1 496 ? 11.580 -22.199 -40.065 1.00 92.38 496 ARG A N 1
ATOM 3959 C CA . ARG A 1 496 ? 11.890 -23.580 -40.489 1.00 92.38 496 ARG A CA 1
ATOM 3960 C C . ARG A 1 496 ? 11.028 -24.664 -39.815 1.00 92.38 496 ARG A C 1
ATOM 3962 O O . ARG A 1 496 ? 11.100 -25.820 -40.209 1.00 92.38 496 ARG A O 1
ATOM 3969 N N . LEU A 1 497 ? 10.290 -24.308 -38.759 1.00 91.94 497 LEU A N 1
ATOM 3970 C CA . LEU A 1 497 ? 9.445 -25.203 -37.958 1.00 91.94 497 LEU A CA 1
ATOM 3971 C C . LEU A 1 497 ? 7.945 -25.009 -38.225 1.00 91.94 497 LEU A C 1
ATOM 3973 O O . LEU A 1 497 ? 7.120 -25.611 -37.538 1.00 91.94 497 LEU A O 1
ATOM 3977 N N . ILE A 1 498 ? 7.601 -24.127 -39.166 1.00 94.06 498 ILE A N 1
ATOM 3978 C CA . ILE A 1 498 ? 6.234 -23.714 -39.465 1.00 94.06 498 ILE A CA 1
ATOM 3979 C C . ILE A 1 498 ? 5.918 -24.112 -40.904 1.00 94.06 498 ILE A C 1
ATOM 3981 O O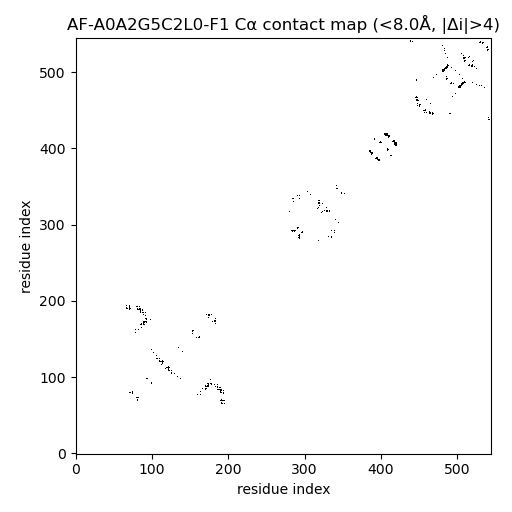 . ILE A 1 498 ? 6.643 -23.774 -41.836 1.00 94.06 498 ILE A O 1
ATOM 3985 N N . ASP A 1 499 ? 4.807 -24.816 -41.082 1.00 91.81 499 ASP A N 1
ATOM 3986 C CA . ASP A 1 499 ? 4.297 -25.196 -42.394 1.00 91.81 499 ASP A CA 1
ATOM 3987 C C . ASP A 1 499 ? 3.639 -23.988 -43.086 1.00 91.81 499 ASP A C 1
ATOM 3989 O O . ASP A 1 499 ? 2.461 -23.692 -42.871 1.00 91.81 499 ASP A O 1
ATOM 3993 N N . GLU A 1 500 ? 4.401 -23.277 -43.925 1.00 91.25 500 GLU A N 1
ATOM 3994 C CA . GLU A 1 500 ? 3.924 -22.112 -44.690 1.00 91.25 500 GLU A CA 1
ATOM 3995 C C . GLU A 1 500 ? 2.777 -22.443 -45.679 1.00 91.25 500 GLU A C 1
ATOM 3997 O O . GLU A 1 500 ? 2.149 -21.522 -46.196 1.00 91.25 500 GLU A O 1
ATOM 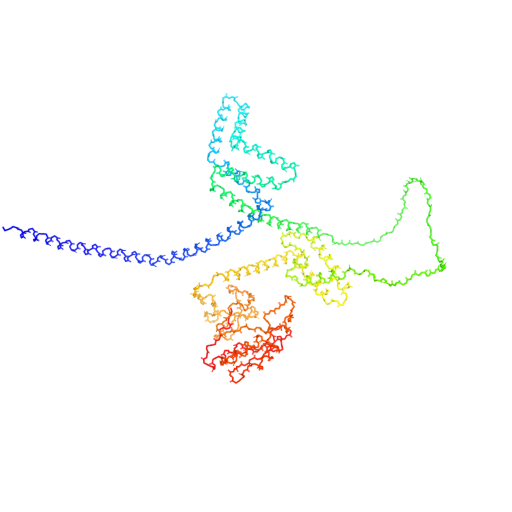4002 N N . SER A 1 501 ? 2.425 -23.722 -45.904 1.00 89.12 501 SER A N 1
ATOM 4003 C CA . SER A 1 501 ? 1.211 -24.097 -46.657 1.00 89.12 501 SER A CA 1
ATOM 4004 C C . SER A 1 501 ? -0.074 -24.052 -45.814 1.00 89.12 501 SER A C 1
ATOM 4006 O O . SER A 1 501 ? -1.167 -23.891 -46.358 1.00 89.12 501 SER A O 1
ATOM 4008 N N . LYS A 1 502 ? 0.045 -24.160 -44.482 1.00 90.81 502 LYS A N 1
ATOM 4009 C CA . LYS A 1 502 ? -1.071 -24.147 -43.511 1.00 90.81 502 LYS A CA 1
ATOM 4010 C C . LYS A 1 502 ? -1.163 -22.853 -42.702 1.00 90.81 502 LYS A C 1
ATOM 4012 O O . LYS A 1 502 ? -2.156 -22.637 -42.000 1.00 90.81 502 LYS A O 1
ATOM 4017 N N . HIS A 1 503 ? -0.117 -22.030 -42.745 1.00 94.38 503 HIS A N 1
ATOM 4018 C CA . HIS A 1 503 ? 0.113 -20.917 -41.830 1.00 94.38 503 HIS A CA 1
ATOM 4019 C C . HIS A 1 503 ? 0.598 -19.665 -42.547 1.00 94.38 503 HIS A C 1
ATOM 4021 O O . HIS A 1 503 ? 1.174 -19.718 -43.628 1.00 94.38 503 HIS A O 1
ATOM 4027 N N . HIS A 1 504 ? 0.412 -18.518 -41.900 1.00 94.44 504 HIS A N 1
ATOM 4028 C CA . HIS A 1 504 ? 0.886 -17.238 -42.412 1.00 94.44 504 HIS A CA 1
ATOM 4029 C C . HIS A 1 504 ? 2.004 -16.705 -41.522 1.00 94.44 504 HIS A C 1
ATOM 4031 O O . HIS A 1 504 ? 1.853 -16.659 -40.303 1.00 94.44 504 HIS A O 1
ATOM 4037 N N . ILE A 1 505 ? 3.118 -16.283 -42.119 1.00 95.00 505 ILE A N 1
ATOM 4038 C CA . ILE A 1 505 ? 4.267 -15.741 -41.388 1.00 95.00 505 ILE A CA 1
ATOM 4039 C C . ILE A 1 505 ? 4.474 -14.277 -41.776 1.00 95.00 505 ILE A C 1
ATOM 4041 O O . ILE A 1 505 ? 4.689 -13.962 -42.944 1.00 95.00 505 ILE A O 1
ATOM 4045 N N . LEU A 1 506 ? 4.458 -13.384 -40.786 1.00 93.62 506 LEU A N 1
ATOM 4046 C CA . LEU A 1 506 ? 4.812 -11.974 -40.945 1.00 93.62 506 LEU A CA 1
ATOM 4047 C C . LEU A 1 506 ? 6.161 -11.728 -40.257 1.00 93.62 506 LEU A C 1
ATOM 4049 O O . LEU A 1 506 ? 6.283 -11.884 -39.040 1.00 93.62 506 LEU A O 1
ATOM 4053 N N . ARG A 1 507 ? 7.187 -11.365 -41.036 1.00 93.19 507 ARG A N 1
ATOM 4054 C CA . ARG A 1 507 ? 8.581 -11.214 -40.581 1.00 93.19 507 ARG A CA 1
ATOM 4055 C C . ARG A 1 507 ? 8.976 -9.734 -40.544 1.00 93.19 507 ARG A C 1
ATOM 4057 O O . ARG A 1 507 ? 8.827 -9.045 -41.546 1.00 93.19 507 ARG A O 1
ATOM 4064 N N . ALA A 1 508 ? 9.523 -9.256 -39.425 1.00 89.88 508 ALA A N 1
ATOM 4065 C CA . ALA A 1 508 ? 10.081 -7.899 -39.321 1.00 89.88 508 ALA A CA 1
ATOM 4066 C C . ALA A 1 508 ? 11.309 -7.841 -38.396 1.00 89.88 508 ALA A C 1
ATOM 4068 O O . ALA A 1 508 ? 11.642 -8.815 -37.713 1.00 89.88 508 ALA A O 1
ATOM 4069 N N . ALA A 1 509 ? 11.989 -6.691 -38.370 1.00 87.94 509 ALA A N 1
ATOM 4070 C CA . ALA A 1 509 ? 13.068 -6.417 -37.421 1.00 87.94 509 ALA A CA 1
ATOM 4071 C C . ALA A 1 509 ? 12.567 -6.458 -35.961 1.00 87.94 509 ALA A C 1
ATOM 4073 O O . ALA A 1 509 ? 11.372 -6.337 -35.697 1.00 87.94 509 ALA A O 1
ATOM 4074 N N . HIS A 1 510 ? 13.474 -6.625 -34.995 1.00 85.50 510 HIS A N 1
ATOM 4075 C CA . HIS A 1 510 ? 13.098 -6.637 -33.578 1.00 85.50 510 HIS A CA 1
ATOM 4076 C C . HIS A 1 510 ? 12.725 -5.215 -33.092 1.00 85.50 510 HIS A C 1
ATOM 4078 O O . HIS A 1 510 ? 13.408 -4.258 -33.476 1.00 85.50 510 HIS A O 1
ATOM 4084 N N . PRO A 1 511 ? 11.694 -5.043 -32.236 1.00 83.44 511 PRO A N 1
ATOM 4085 C CA . PRO A 1 511 ? 11.234 -3.731 -31.767 1.00 83.44 511 PRO A CA 1
ATOM 4086 C C . PRO A 1 511 ? 12.239 -2.915 -30.937 1.00 83.44 511 PRO A C 1
ATOM 4088 O O . PRO A 1 511 ? 12.030 -1.714 -30.776 1.00 83.44 511 PRO A O 1
ATOM 4091 N N . SER A 1 512 ? 13.317 -3.506 -30.407 1.00 76.50 512 SER A N 1
ATOM 4092 C CA . SER A 1 512 ? 14.319 -2.760 -29.621 1.00 76.50 512 SER A CA 1
ATOM 4093 C C . SER A 1 512 ? 15.086 -1.728 -30.462 1.00 76.50 512 SER A C 1
ATOM 4095 O O . SER A 1 512 ? 15.391 -1.971 -31.629 1.00 76.50 512 SER A O 1
ATOM 4097 N N . GLY A 1 513 ? 15.443 -0.590 -29.848 1.00 66.94 513 GLY A N 1
ATOM 4098 C CA . GLY A 1 513 ? 15.964 0.612 -30.530 1.00 66.94 513 GLY A CA 1
ATOM 4099 C C . GLY A 1 513 ? 17.160 0.403 -31.469 1.00 66.94 513 GLY A C 1
ATOM 4100 O O . GLY A 1 513 ? 17.305 1.127 -32.449 1.00 66.94 513 GLY A O 1
ATOM 4101 N N . LEU A 1 514 ? 17.974 -0.632 -31.232 1.00 66.00 514 LEU A N 1
ATOM 4102 C CA . LEU A 1 514 ? 19.098 -1.026 -32.095 1.00 66.00 514 LEU A CA 1
ATOM 4103 C C . LEU A 1 514 ? 18.660 -1.497 -33.500 1.00 66.00 514 LEU A C 1
ATOM 4105 O O . LEU A 1 514 ? 19.467 -1.511 -34.432 1.00 66.00 514 LEU A O 1
ATOM 4109 N N . SER A 1 515 ? 17.393 -1.897 -33.658 1.00 66.19 515 SER A N 1
ATOM 4110 C CA . SER A 1 515 ? 16.838 -2.466 -34.890 1.00 66.19 515 SER A CA 1
ATOM 4111 C C . SER A 1 515 ? 15.466 -1.925 -35.304 1.00 66.19 515 SER A C 1
ATOM 4113 O O . SER A 1 515 ? 15.065 -2.190 -36.435 1.00 66.19 515 SER A O 1
ATOM 4115 N N . THR A 1 516 ? 14.755 -1.139 -34.484 1.00 64.19 516 THR A N 1
ATOM 4116 C CA . THR A 1 516 ? 13.382 -0.681 -34.799 1.00 64.19 516 THR A CA 1
ATOM 4117 C C . THR A 1 516 ? 13.288 0.066 -36.137 1.00 64.19 516 THR A C 1
ATOM 4119 O O . THR A 1 516 ? 12.365 -0.155 -36.926 1.00 64.19 516 THR A O 1
ATOM 4122 N N . HIS A 1 517 ? 14.291 0.902 -36.430 1.00 73.94 517 HIS A N 1
ATOM 4123 C CA . HIS A 1 517 ? 14.413 1.666 -37.678 1.00 73.94 517 HIS A CA 1
ATOM 4124 C C . HIS A 1 517 ? 14.778 0.811 -38.905 1.00 73.94 517 HIS A C 1
ATOM 4126 O O . HIS A 1 517 ? 14.639 1.277 -40.029 1.00 73.94 517 HIS A O 1
ATOM 4132 N N . ARG A 1 518 ? 15.193 -0.451 -38.720 1.00 73.06 518 ARG A N 1
ATOM 4133 C CA . ARG A 1 518 ? 15.549 -1.392 -39.800 1.00 73.06 518 ARG A CA 1
ATOM 4134 C C . ARG A 1 518 ? 14.342 -2.201 -40.309 1.00 73.06 518 ARG A C 1
ATOM 4136 O O . ARG A 1 518 ? 14.518 -3.302 -40.817 1.00 73.06 518 ARG A O 1
ATOM 4143 N N . GLY A 1 519 ? 13.122 -1.680 -40.139 1.00 74.25 519 GLY A N 1
ATOM 4144 C CA . GLY A 1 519 ? 11.888 -2.276 -40.672 1.00 74.25 519 GLY A CA 1
ATOM 4145 C C . GLY A 1 519 ? 10.860 -2.782 -39.650 1.00 74.25 519 GLY A C 1
ATOM 4146 O O . GLY A 1 519 ? 9.944 -3.496 -40.046 1.00 74.25 519 GLY A O 1
ATOM 4147 N N . PHE A 1 520 ? 10.962 -2.442 -38.357 1.00 81.88 520 PHE A N 1
ATOM 4148 C CA . PHE A 1 520 ? 9.833 -2.649 -37.430 1.00 81.88 520 PHE A CA 1
ATOM 4149 C C . PHE A 1 520 ? 8.831 -1.491 -37.531 1.00 81.88 520 PHE A C 1
ATOM 4151 O O . PHE A 1 520 ? 7.626 -1.710 -37.677 1.00 81.88 520 PHE A O 1
ATOM 4158 N N . PHE A 1 521 ? 9.316 -0.244 -37.519 1.00 79.69 521 PHE A N 1
ATOM 4159 C CA . PHE A 1 521 ? 8.467 0.905 -37.829 1.00 79.69 521 PHE A CA 1
ATOM 4160 C C . PHE A 1 521 ? 7.904 0.776 -39.251 1.00 79.69 521 PHE A C 1
ATOM 4162 O O . PHE A 1 521 ? 8.636 0.524 -40.202 1.00 79.69 521 PHE A O 1
ATOM 4169 N N . GLY A 1 522 ? 6.585 0.933 -39.385 1.00 79.56 522 GLY A N 1
ATOM 4170 C CA . GLY A 1 522 ? 5.882 0.798 -40.662 1.00 79.56 522 GLY A CA 1
ATOM 4171 C C . GLY A 1 522 ? 5.481 -0.629 -41.061 1.00 79.56 522 GLY A C 1
ATOM 4172 O O . GLY A 1 522 ? 4.741 -0.757 -42.032 1.00 79.56 522 GLY A O 1
ATOM 4173 N N . CYS A 1 523 ? 5.861 -1.679 -40.316 1.00 82.69 523 CYS A N 1
ATOM 4174 C CA . CYS A 1 523 ? 5.556 -3.072 -40.693 1.00 82.69 523 CYS A CA 1
ATOM 4175 C C . CYS A 1 523 ? 4.050 -3.401 -40.764 1.00 82.69 523 CYS A C 1
ATOM 4177 O O . CYS A 1 523 ? 3.654 -4.273 -41.528 1.00 82.69 523 CYS A O 1
ATOM 4179 N N . ARG A 1 524 ? 3.200 -2.700 -39.993 1.00 87.44 524 ARG A N 1
ATOM 4180 C CA . ARG A 1 524 ? 1.727 -2.862 -39.955 1.00 87.44 524 ARG A CA 1
ATOM 4181 C C . ARG A 1 524 ? 1.231 -4.286 -39.615 1.00 87.44 524 ARG A C 1
ATOM 4183 O O . ARG A 1 524 ? 0.082 -4.609 -39.899 1.00 87.44 524 ARG A O 1
ATOM 4190 N N . HIS A 1 525 ? 2.040 -5.108 -38.938 1.00 90.62 525 HIS A N 1
ATOM 4191 C CA . HIS A 1 525 ? 1.706 -6.512 -38.636 1.00 90.62 525 HIS A CA 1
ATOM 4192 C C . HIS A 1 525 ? 0.334 -6.715 -37.967 1.00 90.62 525 HIS A C 1
ATOM 4194 O O . HIS A 1 525 ? -0.362 -7.659 -38.316 1.00 90.62 525 HIS A O 1
ATOM 4200 N N . PHE A 1 526 ? -0.089 -5.843 -37.044 1.00 89.25 526 PHE A N 1
ATOM 4201 C CA . PHE A 1 526 ? -1.382 -5.984 -36.355 1.00 89.25 526 PHE A CA 1
ATOM 4202 C C . PHE A 1 526 ? -2.585 -5.865 -37.309 1.00 89.25 526 PHE A C 1
ATOM 4204 O O . PHE A 1 526 ? -3.507 -6.678 -37.255 1.00 89.25 526 PHE A O 1
ATOM 4211 N N . SER A 1 527 ? -2.565 -4.899 -38.235 1.00 87.75 527 SER A N 1
ATOM 4212 C CA . SER A 1 527 ? -3.625 -4.764 -39.242 1.00 87.75 527 SER A CA 1
ATOM 4213 C C . SER A 1 527 ? -3.511 -5.812 -40.349 1.00 87.75 527 SER A C 1
ATOM 4215 O O . SER A 1 527 ? -4.536 -6.308 -40.801 1.00 87.75 527 SER A O 1
ATOM 4217 N N . GLN A 1 528 ? -2.297 -6.221 -40.732 1.00 89.19 528 GLN A N 1
ATOM 4218 C CA . GLN A 1 528 ? -2.088 -7.350 -41.650 1.00 89.19 528 GLN A CA 1
ATOM 4219 C C . GLN A 1 528 ? -2.605 -8.674 -41.066 1.00 89.19 528 GLN A C 1
ATOM 4221 O O . GLN A 1 528 ? -3.201 -9.466 -41.791 1.00 89.19 528 GLN A O 1
ATOM 4226 N N . ALA A 1 529 ? -2.419 -8.905 -39.763 1.00 90.75 529 ALA A N 1
ATOM 4227 C CA . ALA A 1 529 ? -2.951 -10.070 -39.066 1.00 90.75 529 ALA A CA 1
ATOM 4228 C C . ALA A 1 529 ? -4.486 -10.065 -39.074 1.00 90.75 529 ALA A C 1
ATOM 4230 O O . ALA A 1 529 ? -5.084 -11.069 -39.446 1.00 90.75 529 ALA A O 1
ATOM 4231 N N . ASN A 1 530 ? -5.134 -8.932 -38.779 1.00 90.50 530 ASN A N 1
ATOM 4232 C CA . ASN A 1 530 ? -6.595 -8.831 -38.878 1.00 90.50 530 ASN A CA 1
ATOM 4233 C C . ASN A 1 530 ? -7.094 -9.043 -40.319 1.00 90.50 530 ASN A C 1
ATOM 4235 O O . ASN A 1 530 ? -7.997 -9.843 -40.526 1.00 90.50 530 ASN A O 1
ATOM 4239 N N . GLN A 1 531 ? -6.423 -8.473 -41.325 1.00 91.50 531 GLN A N 1
ATOM 4240 C CA . GLN A 1 531 ? -6.721 -8.717 -42.746 1.00 91.50 531 GLN A CA 1
ATOM 4241 C C . GLN A 1 531 ? -6.487 -10.171 -43.198 1.00 91.50 531 GLN A C 1
ATOM 4243 O O . GLN A 1 531 ? -6.968 -10.570 -44.260 1.00 91.50 531 GLN A O 1
ATOM 4248 N N . LEU A 1 532 ? -5.706 -10.967 -42.463 1.00 92.00 532 LEU A N 1
ATOM 4249 C CA . LEU A 1 532 ? -5.579 -12.412 -42.677 1.00 92.00 532 LEU A CA 1
ATOM 4250 C C . LEU A 1 532 ? -6.707 -13.164 -41.958 1.00 92.00 532 LEU A C 1
ATOM 4252 O O . LEU A 1 532 ? -7.333 -14.022 -42.573 1.00 92.00 532 LEU A O 1
ATOM 4256 N N . LEU A 1 533 ? -7.019 -12.806 -40.706 1.00 89.88 533 LEU A N 1
ATOM 4257 C CA . LEU A 1 533 ? -8.131 -13.383 -39.939 1.00 89.88 533 LEU A CA 1
ATOM 4258 C C . LEU A 1 533 ? -9.474 -13.205 -40.660 1.00 89.88 533 LEU A C 1
ATOM 4260 O O . LEU A 1 533 ? -10.197 -14.183 -40.850 1.00 89.88 533 LEU A O 1
ATOM 4264 N N . GLU A 1 534 ? -9.756 -11.993 -41.137 1.00 90.56 534 GLU A N 1
ATOM 4265 C CA . GLU A 1 534 ? -10.952 -11.640 -41.909 1.00 90.56 534 GLU A CA 1
ATOM 4266 C C . GLU A 1 534 ? -11.057 -12.470 -43.200 1.00 90.56 534 GLU A C 1
ATOM 4268 O O . GLU A 1 534 ? -12.114 -13.026 -43.495 1.00 90.56 534 GLU A O 1
ATOM 4273 N N . ARG A 1 535 ? -9.945 -12.649 -43.934 1.00 90.56 535 ARG A N 1
ATOM 4274 C CA . ARG A 1 535 ? -9.891 -13.510 -45.134 1.00 90.56 535 ARG A CA 1
ATOM 4275 C C . ARG A 1 535 ? -10.081 -14.999 -44.836 1.00 90.56 535 ARG A C 1
ATOM 4277 O O . ARG A 1 535 ? -10.522 -15.729 -45.716 1.00 90.56 535 ARG A O 1
ATOM 4284 N N . MET A 1 536 ? -9.779 -15.445 -43.618 1.00 88.94 536 MET A N 1
ATOM 4285 C CA . MET A 1 536 ? -10.060 -16.804 -43.140 1.00 88.94 536 MET A CA 1
ATOM 4286 C C . MET A 1 536 ? -11.465 -16.948 -42.519 1.00 88.94 536 MET A C 1
ATOM 4288 O O . MET A 1 536 ? -11.780 -18.004 -41.974 1.00 88.94 536 MET A O 1
ATOM 4292 N N . GLY A 1 537 ? -12.310 -15.908 -42.560 1.00 86.56 537 GLY A N 1
ATOM 4293 C CA . GLY A 1 537 ? -13.642 -15.920 -41.940 1.00 86.56 537 GLY A CA 1
ATOM 4294 C C . GLY A 1 537 ? -13.618 -15.929 -40.406 1.00 86.56 537 GLY A C 1
ATOM 4295 O O . GLY A 1 537 ? -14.612 -16.271 -39.769 1.00 86.56 537 GLY A O 1
ATOM 4296 N N . THR A 1 538 ? -12.483 -15.574 -39.801 1.00 85.19 538 THR A N 1
ATOM 4297 C CA . THR A 1 538 ? -12.288 -15.527 -38.345 1.00 85.19 538 THR A CA 1
ATOM 4298 C C . THR A 1 538 ? -12.367 -14.094 -37.823 1.00 85.19 538 THR A C 1
ATOM 4300 O O . THR A 1 538 ? -12.024 -13.144 -38.526 1.00 85.19 538 THR A O 1
ATOM 4303 N N . LEU A 1 539 ? -12.839 -13.922 -36.584 1.00 84.44 539 LEU A N 1
ATOM 4304 C CA . LEU A 1 539 ? -12.983 -12.595 -35.979 1.00 84.44 539 LEU A CA 1
ATOM 4305 C C . LEU A 1 539 ? -11.609 -11.908 -35.824 1.00 84.44 539 LEU A C 1
ATOM 4307 O O . LEU A 1 539 ? -10.681 -12.541 -35.312 1.00 84.44 539 LEU A O 1
ATOM 4311 N N . PRO A 1 540 ? -11.471 -10.626 -36.214 1.00 86.19 540 PRO A N 1
ATOM 4312 C CA . PRO A 1 540 ? -10.237 -9.873 -36.022 1.00 86.19 540 PRO A CA 1
ATOM 4313 C C . PRO A 1 540 ? -9.951 -9.637 -34.533 1.00 86.19 540 PRO A C 1
ATOM 4315 O O . PRO A 1 540 ? -10.860 -9.562 -33.704 1.00 86.19 540 PRO A O 1
ATOM 4318 N N . ILE A 1 541 ? -8.672 -9.483 -34.189 1.00 82.56 541 ILE A N 1
ATOM 4319 C CA . ILE A 1 541 ? -8.233 -9.231 -32.812 1.00 82.56 541 ILE A CA 1
ATOM 4320 C C . ILE A 1 541 ? -8.348 -7.728 -32.518 1.00 82.56 541 ILE A C 1
ATOM 4322 O O . ILE A 1 541 ? -7.851 -6.900 -33.287 1.00 82.56 541 ILE A O 1
ATOM 4326 N N . ASP A 1 542 ? -8.982 -7.355 -31.401 1.00 82.06 542 ASP A N 1
ATOM 4327 C CA . ASP A 1 542 ? -8.954 -5.968 -30.919 1.00 82.06 542 ASP A CA 1
ATOM 4328 C C . ASP A 1 542 ? -7.623 -5.698 -30.212 1.00 82.06 542 ASP A C 1
ATOM 4330 O O . ASP A 1 542 ? -7.467 -5.961 -29.023 1.00 82.06 542 ASP A O 1
ATOM 4334 N N . TRP A 1 543 ? -6.649 -5.180 -30.962 1.00 77.06 543 TRP A N 1
ATOM 4335 C CA . TRP A 1 543 ? -5.287 -4.896 -30.493 1.00 77.06 543 TRP A CA 1
ATOM 4336 C C . TRP A 1 543 ? -5.172 -3.705 -29.519 1.00 77.06 543 TRP A C 1
ATOM 4338 O O . TRP A 1 543 ? -4.061 -3.273 -29.216 1.00 77.06 543 TRP A O 1
ATOM 4348 N N . LYS A 1 544 ? -6.289 -3.151 -29.034 1.00 74.12 544 LYS A N 1
ATOM 4349 C CA . LYS A 1 544 ? -6.295 -2.111 -27.993 1.00 74.12 544 LYS A CA 1
ATOM 4350 C C . LYS A 1 544 ? -5.925 -2.701 -26.626 1.00 74.12 544 LYS A C 1
ATOM 4352 O O . LYS A 1 544 ? -6.185 -3.874 -26.350 1.00 74.12 544 LYS A O 1
ATOM 4357 N N . LEU A 1 545 ? -5.315 -1.866 -25.785 1.00 56.91 545 LEU A N 1
ATOM 4358 C CA . LEU A 1 545 ? -4.863 -2.163 -24.421 1.00 56.91 545 LEU A CA 1
ATOM 4359 C C . LEU A 1 545 ? -5.490 -1.167 -23.438 1.00 56.91 545 LEU A C 1
ATOM 4361 O O . LEU A 1 545 ? -5.684 -0.005 -23.863 1.00 56.91 545 LEU A O 1
#

Secondary structure (DSSP, 8-state):
--HHHHHHHHHHHHHHHHHHHHHHHHHHHHHHHHHHHHHHHHHHHHHHHHHHHHHHHHHHHHHHHHHHHHHHHHHHTT-HHHHHHHHHHHHHHHSSHHHHHHHHHHHHHHHHHHHHH-HHHHHHHHHHHHHHHHHHHTTTHHHHHHHHHHHHHHHTT-HHHHHHHHHHHHHHHHHHHHHHHHHHHHHHHHHHHHHHHHHHHHHHHHHHHHHHHHHHHSSSSS-------------------------------------------PPPPP--SHHHHHHHHHHHHT-SSHHHHHT--TTS---HHHHHHHHHHHHHHH-GGGSTT-HHHHHHHHHHHHHHHHHHSHHHHHHHHHHHHHHHHHHHHHHHHTT--SS------SGGGEEE-TTT--EEE----SS-TTS-EEETTTTEEE---TTSPP-------S-S---TT-----SSS---TT-TTTTTTSSSHHHHHHHHHHHHHH-SSPEEEEESHHHHGGGGGS-TTT-EEEEE--SSTTTGGGTTTT--HHHHHHHHHHHTTPPPP----

Radius of gyration: 42.55 Å; Cα contacts (8 Å, |Δi|>4): 372; chains: 1; bounding box: 170×81×105 Å

Nearest PDB structures (foldseek):
  2uug-assembly2_B  TM=9.570E-01  e=5.055E-09  Escherichia coli K-12
  4skn-assembly1_E  TM=9.925E-01  e=1.137E-08  Homo sapiens
  5eug-assembly1_A  TM=9.699E-01  e=1.984E-08  Escherichia coli B
  3wdf-assembly2_B  TM=9.568E-01  e=9.533E-08  Staphylococcus aureus subsp. aureus MRSA252
  3zor-assembly1_A  TM=9.600E-01  e=1.110E-07  Bacillus subtilis subsp. subtilis str. 168

InterPro domains:
  IPR001623 DnaJ domain [PF00226] (289-353)
  IPR001623 DnaJ domain [PR00625] (311-326)
  IPR001623 DnaJ domain [PR00625] (328-348)
  IPR001623 DnaJ domain [PS50076] (289-356)
  IPR001623 DnaJ domain [SM00271] (288-348)
  IPR001623 DnaJ domain [cd06257] (289-345)
  IPR002043 Uracil-DNA glycosylase family 1 [cd10027] (435-543)
  IPR005122 Uracil-DNA glycosylase-like [PF03167] (436-533)
  IPR018253 DnaJ domain, conserved site [PS00636] (333-352)
  IPR032843 Cleavage inducing molecular chaperone, Jiv [PF14901] (383-434)
  IPR036869 Chaperone J-domain superfamily [G3DSA:1.10.287.110] (276-378)
  IPR036869 Chaperone J-domain superfamily [SSF46565] (284-359)
  IPR036895 Uracil-DNA glycosylase-like domain superfamily [G3DSA:3.40.470.10] (413-545)
  IPR036895 Uracil-DNA glycosylase-like domain superfamily [SSF52141] (427-544)

Solvent-accessible surface area (backbone atoms only — not comparable to full-atom values): 32497 Å² total; per-residue (Å²): 142,65,69,70,55,58,56,56,51,51,51,52,50,51,60,56,48,51,58,52,54,51,50,52,51,53,51,51,49,53,51,50,54,52,50,47,54,53,43,70,69,43,47,63,56,51,52,52,50,50,53,52,48,49,54,50,51,50,51,51,54,52,52,49,48,56,38,46,64,49,27,53,51,29,39,76,68,66,35,70,24,36,54,35,33,30,52,39,17,47,51,53,41,54,68,20,69,70,46,46,51,52,51,51,51,47,51,49,53,28,52,48,36,27,73,76,66,34,66,70,63,13,50,55,51,38,51,51,52,50,51,50,49,54,47,65,70,46,55,53,70,57,44,54,48,49,52,53,53,37,51,52,36,48,75,69,69,38,58,69,58,38,53,50,52,48,34,55,48,26,47,48,50,13,36,76,58,53,30,65,67,38,37,54,49,21,51,52,51,13,23,52,52,39,53,51,47,54,51,49,51,57,49,50,53,50,55,52,56,55,51,59,51,52,65,57,53,72,68,72,74,69,89,88,83,88,90,87,80,91,84,88,85,93,84,88,79,90,81,90,86,90,87,81,83,88,87,88,87,83,88,88,86,92,81,89,82,90,88,80,87,86,81,88,84,91,84,83,80,92,83,89,61,70,67,58,41,56,51,48,30,52,46,32,62,65,33,93,45,50,44,53,37,66,68,47,66,88,92,53,90,76,55,65,70,57,52,54,49,44,48,50,59,49,47,74,55,29,32,43,88,83,38,68,92,43,68,57,20,54,53,21,37,50,54,47,48,53,31,45,57,44,61,70,41,73,65,50,31,51,56,49,53,54,50,51,52,54,53,52,52,51,52,54,51,58,59,59,59,73,78,69,83,79,86,85,90,80,89,83,73,76,73,91,42,60,46,74,35,97,85,78,70,49,71,43,74,72,60,94,55,104,49,59,63,67,50,34,42,77,38,82,94,73,74,43,63,37,57,73,56,96,84,64,85,86,80,82,87,74,90,75,72,98,74,81,65,72,57,96,88,57,83,90,78,64,64,53,86,62,65,53,88,99,35,84,72,65,41,59,96,70,66,38,48,69,55,42,48,50,51,48,35,52,47,47,73,74,54,69,72,53,73,44,80,23,54,22,68,81,44,48,65,53,52,85,50,48,52,70,92,49,34,47,80,50,79,39,31,28,77,55,83,95,32,17,87,71,42,33,66,86,59,55,60,73,62,54,50,27,61,47,29,51,75,69,76,38,83,59,76,78,88,76,130

Foldseek 3Di:
DPVVVVVVVVVVVVVVVVVVVVVVVVVVVVVVVVVVVVCVVCVVVVVVVVVVVVVVVVVVVVVLVVLLVVLVVCVVVLHQLLVLLLVLLVVLLCPQPVNVVLVVVLVVVLVVCCVPVNDVVSVVSSVVSVVVSVCVLLVPVLVVVLVVVLVVCVVVVVVSVNSVSSSVSSLVSQCVRVNPVSSVVSSSSSSVVVVVVVVVVVVVLVVVVVVVVVVVVVVVPDDDDDDDDDDDDDDDDDDDDDDDDDDDDDDDDDDDDDDDDDDDDDDDDDDDQPVVLVVLLVQLLPDPALCSNLPHDPVDDDDLVNLVVSLVVNCVSLPCVVVPPDPSSVVSNVSSVVSSVQCNDPVSVVVRVVVVVVVVVVVVVVVVVVPDDDDDDDDDDPVVQWDADPPPRDIDGQDADPDDQQFGDADPVVRGGGHDDPVPDDDDDDPDDPPPDDFVQDDDDDCAPDDDPPDPCNCPPVPSNVVVLVVLLCPQVVDFAEEAEQEDDVSVVSVVSHDVVRYHYQYAYHCDPVTCVVGVVPSCVLVVSQVSCVVVVHHRTPPDD